Protein AF-A0A929GR54-F1 (afdb_monomer_lite)

Foldseek 3Di:
DPDDPPPPVVVVVVVVVVPPPPPPLQQAEEAEEEDDDPCPCVVQSVLVVVLQVVDPRYDYDYDYLVQQLPDDLVSPPGLEYEYEYPYPDDDDCSNLPPSSLVSVLVCQLVLYEYEAEAPSLQSCVSNPVWPDGKDKDKDKQDDPQLARQKKKFFQLDALLCVLVLRMGSLAGAPHIDIWMAIGAAALGDTPAWFQGIAIDDRQAGRLRGGAWTWHDNPSGIYIHGHDNLGRSGHGPNNVVSSSSVVSVSCVRNPPDPDPDGGTFDDDDAAAAEDDDADAAAAFDADDDDDDDPPFDKDKDQWFDQDKDWAFAQQKIWIGGRQFATAFIDRPQWTQWGDKWKWKFFPVDQDTHTSSPFIFIWMDTLFWTWTWGDDPFKIKIWIWGAFRHAQKIKIKIWIAGPFKIKMKIKIKDQRQGAPPDASCRQGYWYWDQHPSLQWIWIAGPVQLKIKIKHKSDNFPDKDKTQAPAWDRGPPIDGHHDPDNMMMMMTMDIGGRRHMMMIMMGIASHGDVSRVVSSSVCRHPVCVSSVNSVVVLVVQVVQWDADDDPPPVVNSVVSVVSSVQNRQWHQFPPQFTFGFLDAAAQVPADCSVYPRNNCRHRSWDALVSRLVSLVVCLVGPVLVRLLRSLVNQLSPQRPQLAGWGTARSSSDTHFAALQSLLSSLVSLVSSCVSPVPPVSCVVCVVSSVSSVSSQVVQPPVPPPAGFNRNRHHVVCVPDPCRNPGHDPNRRVSND

pLDDT: mean 91.35, std 12.36, range [28.98, 98.88]

Sequence (733 aa):
MIKKTYRITFFILVLLSSCNIIDQQHITRVGYLGLDQDGRNDKEINDVFDFLNSIQNIEVKKINTGDIKNATPESMDYDIIWIHRPDSSDFSAEETDPALLKNLREYVENDGRLLLTLDAVFYVHLLGYEDNKPQVRYKKAADSGYGRMLGLHSFRDHPVFDGLNGGAYINKPLDDINVRQIGYFEKNIPANGKVVAVDWDYIFVREEKKLVMEYDIDDGKILAIGAYTYFNQPNFNKPHLEKFILNAIDYLTSKLLYSKTHYWIYGQNEVLPFEHQSDTLKYAKPCPWHLSNESISLINNSATGNFWDVAGQRLLVMGNEQGGIKEIWAHPFMALREYEAGIQFLNKDTVYWLNNEQPRIEVRPESFTRIYKFKQAYLKEVTVADPDNPYGIVHYEYKGLYPGKIIVRFKSNLRLMWPYSEKVLGTIQYTFDKGLNAFIVLDQSHDFVCLLGSDKIPDTTVIGHYDGFTKEEPYQGLPTDKFQVSGLFTFDLTKNDNLDLIFSATNEGLEQTIHAYRQAAVNPEHIYLSSLDHCRQFYDKALSIISPDSIFNEGYRWALIATDRFFVHTPGIGSSFVAGYSTTAKGWGGGHKVNGRPGYGWYFGRDGEWCGFAILDYGDFEKVRSMLRMFQKYQDLNGKILHELSTSGFVHYDASDATPLYIVLAGKYLNHSGDIDFIRNSWHHIKNAIDYCYSTDRDGDMLIENTNVGHGWVEGGHLFGSHSSLYLTSCWA

Secondary structure (DSSP, 8-state):
--SSSSSHHHHHHHHHSSS------PPEEEEEEE--SSSTTHHHHHHHHHHHHT-TTEEEEE--HHHHHT--GGG---SEEEEEE---SPPPTTTT-HHHHHHHHHHHHTT-EEEEEEGGGGHHHHTTS-SS--EEEEEEE--SSS---EEEEESS--GGGTTTTTEEEEE-BSS-EEEEEEEEETT---SS-EEEEEEEETTEEEEEEEEEEEEEETTEEEEEE-S---SSS-BTTHHHHHHHHHHHHHHHH-----S----B--S---EEE----PPPPPPPPP------SSS--EEESS--S-EEEEE-SS-EEEEETTSSEEEEEETTEEEEEEEEEEEEETT-S-EEEGGGS--EEEEETTEEEEEEE-SSEEEEEEEEE-SSSSEEEEEEEEEESS-EEEEEEEEE--EE-TTS-TTTT--EEEEEETTTTEEEEEETTS-SEEEEEESS--SEEEEESEEEE-SSSSP-EEE-SSS-EEEEEEEEE-TTEEEEEEEEEESS-HHHHHHHHHHHHH-THHHHHHHHHHHHHHHHHSPP---S-HHHHHHHHHHHHHHHTTEEEETTTEEEEEEEE--GGGS---SSSS----EEEEEEHHHHHHHHHHHHHHT-HHHHHHHHHHHHHT--TTSPPPSEE-TTS-EE--BSSHHHHHHHHHHHHHHHH--HHHHHHHHHHHHHHHHHHHHH--SSSS----TTT-BGGGTT-TTTT-S--HHHHHHH-

Structure (mmCIF, N/CA/C/O backbone):
data_AF-A0A929GR54-F1
#
_entry.id   AF-A0A929GR54-F1
#
loop_
_atom_site.group_PDB
_atom_site.id
_atom_site.type_symbol
_atom_site.label_atom_id
_atom_site.label_alt_id
_atom_site.label_comp_id
_atom_site.label_asym_id
_atom_site.label_entity_id
_atom_site.label_seq_id
_atom_site.pdbx_PDB_ins_code
_atom_site.Cartn_x
_atom_site.Cartn_y
_atom_site.Cartn_z
_atom_site.occupancy
_atom_site.B_iso_or_equiv
_atom_site.auth_seq_id
_atom_site.auth_comp_id
_atom_site.auth_asym_id
_atom_site.auth_atom_id
_atom_site.pdbx_PDB_model_num
ATOM 1 N N . MET A 1 1 ? 15.684 -54.983 3.792 1.00 43.56 1 MET A N 1
ATOM 2 C CA . MET A 1 1 ? 14.612 -55.042 4.813 1.00 43.56 1 MET A CA 1
ATOM 3 C C . MET A 1 1 ? 15.227 -54.691 6.160 1.00 43.56 1 MET A C 1
ATOM 5 O O . MET A 1 1 ? 16.342 -55.124 6.394 1.00 43.56 1 MET A O 1
ATOM 9 N N . ILE A 1 2 ? 14.539 -53.895 6.988 1.00 38.56 2 ILE A N 1
ATOM 10 C CA . ILE A 1 2 ? 15.031 -53.229 8.220 1.00 38.56 2 ILE A CA 1
ATOM 11 C C . ILE A 1 2 ? 15.878 -51.967 7.948 1.00 38.56 2 ILE A C 1
ATOM 13 O O . ILE A 1 2 ? 17.095 -51.988 8.072 1.00 38.56 2 ILE A O 1
ATOM 17 N N . LYS A 1 3 ? 15.218 -50.865 7.545 1.00 32.41 3 LYS A N 1
ATOM 18 C CA . LYS A 1 3 ? 15.647 -49.453 7.763 1.00 32.41 3 LYS A CA 1
ATOM 19 C C . LYS A 1 3 ? 14.626 -48.422 7.225 1.00 32.41 3 LYS A C 1
ATOM 21 O O . LYS A 1 3 ? 15.000 -47.399 6.666 1.00 32.41 3 LYS A O 1
ATOM 26 N N . LYS A 1 4 ? 13.316 -48.682 7.363 1.00 34.91 4 LYS A N 1
ATOM 27 C CA . LYS A 1 4 ? 12.257 -47.755 6.896 1.00 34.91 4 LYS A CA 1
ATOM 28 C C . LYS A 1 4 ? 11.113 -47.491 7.890 1.00 34.91 4 LYS A C 1
ATOM 30 O O . LYS A 1 4 ? 10.141 -46.856 7.513 1.00 34.91 4 LYS A O 1
ATOM 35 N N . THR A 1 5 ? 11.248 -47.890 9.158 1.00 39.38 5 THR A N 1
ATOM 36 C CA . THR A 1 5 ? 10.138 -47.817 10.136 1.00 39.38 5 THR A CA 1
ATOM 37 C C . THR A 1 5 ? 10.370 -46.840 11.300 1.00 39.38 5 THR A C 1
ATOM 39 O O . THR A 1 5 ? 9.487 -46.666 12.122 1.00 39.38 5 THR A O 1
ATOM 42 N N . TYR A 1 6 ? 11.506 -46.131 11.361 1.00 35.12 6 TYR A N 1
ATOM 43 C CA . TYR A 1 6 ? 11.814 -45.204 12.472 1.00 35.12 6 TYR A CA 1
ATOM 44 C C . TYR A 1 6 ? 11.621 -43.708 12.160 1.00 35.12 6 TYR A C 1
ATOM 46 O O . TYR A 1 6 ? 11.859 -42.875 13.025 1.00 35.12 6 TYR A O 1
ATOM 54 N N . ARG A 1 7 ? 11.166 -43.339 10.951 1.00 36.47 7 ARG A N 1
ATOM 55 C CA . ARG A 1 7 ? 10.895 -41.929 10.585 1.00 36.47 7 ARG A CA 1
ATOM 56 C C . ARG A 1 7 ? 9.419 -41.525 10.614 1.00 36.47 7 ARG A C 1
ATOM 58 O O . ARG A 1 7 ? 9.135 -40.338 10.575 1.00 36.47 7 ARG A O 1
ATOM 65 N N . ILE A 1 8 ? 8.496 -42.479 10.731 1.00 41.66 8 ILE A N 1
ATOM 66 C CA . ILE A 1 8 ? 7.049 -42.194 10.733 1.00 41.66 8 ILE A CA 1
ATOM 67 C C . ILE A 1 8 ? 6.517 -41.997 12.164 1.00 41.66 8 ILE A C 1
ATOM 69 O O . ILE A 1 8 ? 5.608 -41.205 12.378 1.00 41.66 8 ILE A O 1
ATOM 73 N N . THR A 1 9 ? 7.152 -42.590 13.178 1.00 39.28 9 THR A N 1
ATOM 74 C CA . THR A 1 9 ? 6.712 -42.449 14.578 1.00 39.28 9 THR A CA 1
ATOM 75 C C . THR A 1 9 ? 7.164 -41.136 15.233 1.00 39.28 9 THR A C 1
ATOM 77 O O . THR A 1 9 ? 6.497 -40.650 16.138 1.00 39.28 9 THR A O 1
ATOM 80 N N . PHE A 1 10 ? 8.249 -40.510 14.755 1.00 36.06 10 PHE A N 1
ATOM 81 C CA . PHE A 1 10 ? 8.717 -39.217 15.285 1.00 36.06 10 PHE A CA 1
ATOM 82 C C . PHE A 1 10 ? 7.927 -38.024 14.714 1.00 36.06 10 PHE A C 1
ATOM 84 O O . PHE A 1 10 ? 7.742 -37.027 15.399 1.00 36.06 10 PHE A O 1
ATOM 91 N N . PHE A 1 11 ? 7.384 -38.148 13.497 1.00 35.53 11 PHE A N 1
ATOM 92 C CA . PHE A 1 11 ? 6.532 -37.111 12.900 1.00 35.53 11 PHE A CA 1
ATOM 93 C C . PHE A 1 11 ? 5.114 -37.099 13.491 1.00 35.53 11 PHE A C 1
ATOM 95 O O . PHE A 1 11 ? 4.514 -36.039 13.621 1.00 35.53 11 PHE A O 1
ATOM 102 N N . ILE A 1 12 ? 4.602 -38.254 13.930 1.00 38.09 12 ILE A N 1
ATOM 103 C CA . ILE A 1 12 ? 3.278 -38.350 14.564 1.00 38.09 12 ILE A CA 1
ATOM 104 C C . ILE A 1 12 ? 3.318 -37.901 16.037 1.00 38.09 12 ILE A C 1
ATOM 106 O O . ILE A 1 12 ? 2.343 -37.331 16.515 1.00 38.09 12 ILE A O 1
ATOM 110 N N . LEU A 1 13 ? 4.449 -38.042 16.747 1.00 30.03 13 LEU A N 1
ATOM 111 C CA . LEU A 1 13 ? 4.576 -37.489 18.105 1.00 30.03 13 LEU A CA 1
ATOM 112 C C . LEU A 1 13 ? 4.718 -35.957 18.123 1.00 30.03 13 LEU A C 1
ATOM 114 O O . LEU A 1 13 ? 4.200 -35.323 19.035 1.00 30.03 13 LEU A O 1
ATOM 118 N N . VAL A 1 14 ? 5.349 -35.340 17.118 1.00 35.78 14 VAL A N 1
ATOM 119 C CA . VAL A 1 14 ? 5.467 -33.868 17.039 1.00 35.78 14 VAL A CA 1
ATOM 120 C C . VAL A 1 14 ? 4.150 -33.210 16.591 1.00 35.78 14 VAL A C 1
ATOM 122 O O . VAL A 1 14 ? 3.824 -32.122 17.062 1.00 35.78 14 VAL A O 1
ATOM 125 N N . LEU A 1 15 ? 3.333 -33.900 15.787 1.00 32.16 15 LEU A N 1
ATOM 126 C CA . LEU A 1 15 ? 1.986 -33.447 15.397 1.00 32.16 15 LEU A CA 1
ATOM 127 C C . LEU A 1 15 ? 0.901 -33.696 16.463 1.00 32.16 15 LEU A C 1
ATOM 129 O O . LEU A 1 15 ? -0.141 -33.054 16.423 1.00 32.16 15 LEU A O 1
ATOM 133 N N . LEU A 1 16 ? 1.144 -34.571 17.445 1.00 31.03 16 LEU A N 1
ATOM 134 C CA . LEU A 1 16 ? 0.240 -34.778 18.590 1.00 31.03 16 LEU A CA 1
ATOM 135 C C . LEU A 1 16 ? 0.693 -34.055 19.872 1.00 31.03 16 LEU A C 1
ATOM 137 O O . LEU A 1 16 ? -0.066 -33.998 20.832 1.00 31.03 16 LEU A O 1
ATOM 141 N N . SER A 1 17 ? 1.890 -33.454 19.879 1.00 28.98 17 SER A N 1
ATOM 142 C CA . SER A 1 17 ? 2.361 -32.571 20.966 1.00 28.98 17 SER A CA 1
ATOM 143 C C . SER A 1 17 ? 2.079 -31.084 20.702 1.00 28.98 17 SER A C 1
ATOM 145 O O . SER A 1 17 ? 2.330 -30.253 21.565 1.00 28.98 17 SER A O 1
ATOM 147 N N . SER A 1 18 ? 1.563 -30.744 19.516 1.00 34.44 18 SER A N 1
ATOM 148 C CA . SER A 1 18 ? 1.175 -29.384 19.098 1.00 34.44 18 SER A CA 1
ATOM 149 C C . SER A 1 18 ? -0.348 -29.188 19.009 1.00 34.44 18 SER A C 1
ATOM 151 O O . SER A 1 18 ? -0.826 -28.131 18.617 1.00 34.44 18 SER A O 1
ATOM 153 N N . CYS A 1 19 ? -1.123 -30.184 19.435 1.00 36.56 19 CYS A N 1
ATOM 154 C CA . CYS A 1 19 ? -2.574 -30.114 19.596 1.00 36.56 19 CYS A CA 1
ATOM 155 C C . CYS A 1 19 ? -2.931 -30.684 20.967 1.00 36.56 19 CYS A C 1
ATOM 157 O O . CYS A 1 19 ? -3.307 -31.844 21.070 1.00 36.56 19 CYS A O 1
ATOM 159 N N . ASN A 1 20 ? -2.670 -29.895 22.011 1.00 31.39 20 ASN A N 1
ATOM 160 C CA . ASN A 1 20 ? -3.310 -29.916 23.337 1.00 31.39 20 ASN A CA 1
ATOM 161 C C . ASN A 1 20 ? -2.577 -28.940 24.279 1.00 31.39 20 ASN A C 1
ATOM 163 O O . ASN A 1 20 ? -2.318 -29.252 25.439 1.00 31.39 20 ASN A O 1
ATOM 167 N N . ILE A 1 21 ? -2.259 -27.730 23.804 1.00 36.12 21 ILE A N 1
ATOM 168 C CA . ILE A 1 21 ? -2.343 -26.590 24.714 1.00 36.12 21 ILE A CA 1
ATOM 169 C C . ILE A 1 21 ? -3.828 -26.257 24.693 1.00 36.12 21 ILE A C 1
ATOM 171 O O . ILE A 1 21 ? -4.321 -25.579 23.799 1.00 36.12 21 ILE A O 1
ATOM 175 N N . ILE A 1 22 ? -4.564 -26.872 25.617 1.00 35.69 22 ILE A N 1
ATOM 176 C CA . ILE A 1 22 ? -5.793 -26.267 26.109 1.00 35.69 22 ILE A CA 1
ATOM 177 C C . ILE A 1 22 ? -5.296 -24.956 26.706 1.00 35.69 22 ILE A C 1
ATOM 179 O O . ILE A 1 22 ? -4.756 -24.950 27.811 1.00 35.69 22 ILE A O 1
ATOM 183 N N . ASP A 1 23 ? -5.334 -23.896 25.905 1.00 41.25 23 ASP A N 1
ATOM 184 C CA . ASP A 1 23 ? -5.095 -22.550 26.385 1.00 41.25 23 ASP A CA 1
ATOM 185 C C . ASP A 1 23 ? -6.167 -22.348 27.453 1.00 41.25 23 ASP A C 1
ATOM 187 O O . ASP A 1 23 ? -7.367 -22.380 27.161 1.00 41.25 23 ASP A O 1
ATOM 191 N N . GLN A 1 24 ? -5.764 -22.310 28.724 1.00 43.25 24 GLN A N 1
ATOM 192 C CA . GLN A 1 24 ? -6.654 -21.804 29.754 1.00 43.25 24 GLN A CA 1
ATOM 193 C C . GLN A 1 24 ? -6.953 -20.380 29.309 1.00 43.25 24 GLN A C 1
ATOM 195 O O . GLN A 1 24 ? -6.075 -19.534 29.430 1.00 43.25 24 GLN A O 1
ATOM 200 N N . GLN A 1 25 ? -8.133 -20.149 28.719 1.00 58.59 25 GLN A N 1
ATOM 201 C CA . GLN A 1 25 ? -8.577 -18.821 28.307 1.00 58.59 25 GLN A CA 1
ATOM 202 C C . GLN A 1 25 ? -8.372 -17.891 29.497 1.00 58.59 25 GLN A C 1
ATOM 204 O O . GLN A 1 25 ? -9.084 -17.990 30.498 1.00 58.59 25 GLN A O 1
ATOM 209 N N . HIS A 1 26 ? -7.338 -17.058 29.414 1.00 77.88 26 HIS A N 1
ATOM 210 C CA . HIS A 1 26 ? -7.062 -16.050 30.413 1.00 77.88 26 HIS A CA 1
ATOM 211 C C . HIS A 1 26 ? -8.286 -15.137 30.464 1.00 77.88 26 HIS A C 1
ATOM 213 O O . HIS A 1 26 ? -8.664 -14.557 29.446 1.00 77.88 26 HIS A O 1
ATOM 219 N N . ILE A 1 27 ? -8.943 -15.067 31.620 1.00 89.56 27 ILE A N 1
ATOM 220 C CA . ILE A 1 27 ? -10.073 -14.162 31.823 1.00 89.56 27 ILE A CA 1
ATOM 221 C C . ILE A 1 27 ? -9.482 -12.778 32.059 1.00 89.56 27 ILE A C 1
ATOM 223 O O . ILE A 1 27 ? -8.762 -12.584 33.035 1.00 89.56 27 ILE A O 1
ATOM 227 N N . THR A 1 28 ? -9.774 -11.835 31.168 1.00 93.88 28 THR A N 1
ATOM 228 C CA . THR A 1 28 ? -9.302 -10.454 31.296 1.00 93.88 28 THR A CA 1
ATOM 229 C C . THR A 1 28 ? -10.205 -9.690 32.259 1.00 93.88 28 THR A C 1
ATOM 231 O O . THR A 1 28 ? -11.399 -9.520 32.003 1.00 93.88 28 THR A O 1
ATOM 234 N N . ARG A 1 29 ? -9.639 -9.209 33.367 1.00 95.50 29 ARG A N 1
ATOM 235 C CA . ARG A 1 29 ? -10.352 -8.449 34.402 1.00 95.50 29 ARG A CA 1
ATOM 236 C C . ARG A 1 29 ? -10.314 -6.959 34.086 1.00 95.50 29 ARG A C 1
ATOM 238 O O . ARG A 1 29 ? -9.252 -6.337 34.112 1.00 95.50 29 ARG A O 1
ATOM 245 N N . VAL A 1 30 ? -11.483 -6.388 33.810 1.00 97.50 30 VAL A N 1
ATOM 246 C CA . VAL A 1 30 ? -11.657 -4.998 33.377 1.00 97.50 30 VAL A CA 1
ATOM 247 C C . VAL A 1 30 ? -12.306 -4.173 34.487 1.00 97.50 30 VAL A C 1
ATOM 249 O O . VAL A 1 30 ? -13.474 -4.370 34.831 1.00 97.50 30 VAL A O 1
ATOM 252 N N . GLY A 1 31 ? -11.573 -3.191 35.011 1.00 97.81 31 GLY A N 1
ATOM 253 C CA . GLY A 1 31 ? -12.146 -2.122 35.828 1.00 97.81 31 GLY A CA 1
ATOM 254 C C . GLY A 1 31 ? -12.758 -1.048 34.927 1.00 97.81 31 GLY A C 1
ATOM 255 O O . GLY A 1 31 ? -12.026 -0.290 34.296 1.00 97.81 31 GLY A O 1
ATOM 256 N N . TYR A 1 32 ? -14.088 -0.972 34.840 1.00 98.38 32 TYR A N 1
ATOM 257 C CA . TYR A 1 32 ? -14.774 -0.009 33.972 1.00 98.38 32 TYR A CA 1
ATOM 258 C C . TYR A 1 32 ? -15.212 1.244 34.740 1.00 98.38 32 TYR A C 1
ATOM 260 O O . TYR A 1 32 ? -16.091 1.176 35.606 1.00 98.38 32 TYR A O 1
ATOM 268 N N . LEU A 1 33 ? -14.621 2.390 34.390 1.00 97.62 33 LEU A N 1
ATOM 269 C CA . LEU A 1 33 ? -14.941 3.711 34.928 1.00 97.62 33 LEU A CA 1
ATOM 270 C C . LEU A 1 33 ? -15.632 4.564 33.854 1.00 97.62 33 LEU A C 1
ATOM 272 O O . LEU A 1 33 ? -14.977 5.174 33.006 1.00 97.62 33 LEU A O 1
ATOM 276 N N . GLY A 1 34 ? -16.962 4.627 33.906 1.00 95.75 34 GLY A N 1
ATOM 277 C CA . GLY A 1 34 ? -17.755 5.559 33.102 1.00 95.75 34 GLY A CA 1
ATOM 278 C C . GLY A 1 34 ? -17.904 6.906 33.808 1.00 95.75 34 GLY A C 1
ATOM 279 O O . GLY A 1 34 ? -18.390 6.944 34.938 1.00 95.75 34 GLY A O 1
ATOM 280 N N . LEU A 1 35 ? -17.493 7.993 33.154 1.00 93.62 35 LEU A N 1
ATOM 281 C CA . LEU A 1 35 ? -17.525 9.351 33.705 1.00 93.62 35 LEU A CA 1
ATOM 282 C C . LEU A 1 35 ? -18.519 10.235 32.949 1.00 93.62 35 LEU A C 1
ATOM 284 O O . LEU A 1 35 ? -18.416 10.400 31.732 1.00 93.62 35 LEU A O 1
ATOM 288 N N . ASP A 1 36 ? -19.455 10.825 33.688 1.00 89.88 36 ASP A N 1
ATOM 289 C CA . ASP A 1 36 ? -20.449 11.765 33.177 1.00 89.88 36 ASP A CA 1
ATOM 290 C C . ASP A 1 36 ? -20.967 12.649 34.318 1.00 89.88 36 ASP A C 1
ATOM 292 O O . ASP A 1 36 ? -21.540 12.141 35.281 1.00 89.88 36 ASP A O 1
ATOM 296 N N . GLN A 1 37 ? -20.743 13.964 34.246 1.00 81.12 37 GLN A N 1
ATOM 297 C CA . GLN A 1 37 ? -21.044 14.854 35.375 1.00 81.12 37 GLN A CA 1
ATOM 298 C C . GLN A 1 37 ? -22.536 15.064 35.595 1.00 81.12 37 GLN A C 1
ATOM 300 O O . GLN A 1 37 ? -22.985 15.185 36.733 1.00 81.12 37 GLN A O 1
ATOM 305 N N . ASP A 1 38 ? -23.298 15.122 34.505 1.00 78.81 38 ASP A N 1
ATOM 306 C CA . ASP A 1 38 ? -24.702 15.529 34.540 1.00 78.81 38 ASP A CA 1
ATOM 307 C C . ASP A 1 38 ? -25.677 14.341 34.423 1.00 78.81 38 ASP A C 1
ATOM 309 O O . ASP A 1 38 ? -26.887 14.556 34.321 1.00 78.81 38 ASP A O 1
ATOM 313 N N . GLY A 1 39 ? -25.177 13.100 34.361 1.00 80.38 39 GLY A N 1
ATOM 314 C CA . GLY A 1 39 ? -25.982 11.889 34.113 1.00 80.38 39 GLY A CA 1
ATOM 315 C C . GLY A 1 39 ? -26.649 11.847 32.725 1.00 80.38 39 GLY A C 1
ATOM 316 O O . GLY A 1 39 ? -27.510 11.010 32.448 1.00 80.38 39 GLY A O 1
ATOM 317 N N . ARG A 1 40 ? -26.289 12.770 31.821 1.00 84.69 40 ARG A N 1
ATOM 318 C CA . ARG A 1 40 ? -26.865 12.889 30.468 1.00 84.69 40 ARG A CA 1
ATOM 319 C C . ARG A 1 40 ? -26.487 11.725 29.551 1.00 84.69 40 ARG A C 1
ATOM 321 O O . ARG A 1 40 ? -27.186 11.472 28.572 1.00 84.69 40 ARG A O 1
ATOM 328 N N . ASN A 1 41 ? -25.401 11.034 29.866 1.00 88.94 41 ASN A N 1
ATOM 329 C CA . ASN A 1 41 ? -24.809 9.939 29.117 1.00 88.94 41 ASN A CA 1
ATOM 330 C C . ASN A 1 41 ? -24.905 8.600 29.872 1.00 88.94 41 ASN A C 1
ATOM 332 O O . ASN A 1 41 ? -24.235 7.643 29.488 1.00 88.94 41 ASN A O 1
ATOM 336 N N . ASP A 1 42 ? -25.774 8.481 30.885 1.00 90.38 42 ASP A N 1
ATOM 337 C CA . ASP A 1 42 ? -25.979 7.237 31.647 1.00 90.38 42 ASP A CA 1
ATOM 338 C C . ASP A 1 42 ? -26.214 6.020 30.743 1.00 90.38 42 ASP A C 1
ATOM 340 O O . ASP A 1 42 ? -25.685 4.936 30.985 1.00 90.38 42 ASP A O 1
ATOM 344 N N . LYS A 1 43 ? -26.986 6.197 29.664 1.00 94.44 43 LYS A N 1
ATOM 345 C CA . LYS A 1 43 ? -27.237 5.124 28.699 1.00 94.44 43 LYS A CA 1
ATOM 346 C C . LYS A 1 43 ? -25.984 4.749 27.897 1.00 94.44 43 LYS A C 1
ATOM 348 O O . LYS A 1 43 ? -25.773 3.571 27.666 1.00 94.44 43 LYS A O 1
ATOM 353 N N . GLU A 1 44 ? -25.139 5.709 27.516 1.00 95.88 44 GLU A N 1
ATOM 354 C CA . GLU A 1 44 ? -23.840 5.410 26.882 1.00 95.88 44 GLU A CA 1
ATOM 355 C C . GLU A 1 44 ? -22.950 4.588 27.819 1.00 95.88 44 GLU A C 1
ATOM 357 O O . GLU A 1 44 ? -22.441 3.542 27.429 1.00 95.88 44 GLU A O 1
ATOM 362 N N . ILE A 1 45 ? -22.843 5.007 29.082 1.00 96.25 45 ILE A N 1
ATOM 363 C CA . ILE A 1 45 ? -22.044 4.306 30.092 1.00 96.25 45 ILE A CA 1
ATOM 364 C C . ILE A 1 45 ? -22.563 2.880 30.332 1.00 96.25 45 ILE A C 1
ATOM 366 O O . ILE A 1 45 ? -21.777 1.941 30.474 1.00 96.25 45 ILE A O 1
ATOM 370 N N . ASN A 1 46 ? -23.883 2.699 30.398 1.00 96.12 46 ASN A N 1
ATOM 371 C CA . ASN A 1 46 ? -24.470 1.377 30.605 1.00 96.12 46 ASN A CA 1
ATOM 372 C C . ASN A 1 46 ? -24.323 0.482 29.366 1.00 96.12 46 ASN A C 1
ATOM 374 O O . ASN A 1 46 ? -23.971 -0.680 29.529 1.00 96.12 46 ASN A O 1
ATOM 378 N N . ASP A 1 47 ? -24.486 1.014 28.151 1.00 97.38 47 ASP A N 1
ATOM 379 C CA . ASP A 1 47 ? -24.325 0.236 26.915 1.00 97.38 47 ASP A CA 1
ATOM 380 C C . ASP A 1 47 ? -22.883 -0.288 26.745 1.00 97.38 47 ASP A C 1
ATOM 382 O O . ASP A 1 47 ? -22.689 -1.398 26.248 1.00 97.38 47 ASP A O 1
ATOM 386 N N . VAL A 1 48 ? -21.869 0.464 27.195 1.00 97.62 48 VAL A N 1
ATOM 387 C CA . VAL A 1 48 ? -20.472 -0.012 27.245 1.00 97.62 48 VAL A CA 1
ATOM 388 C C . VAL A 1 48 ? -20.305 -1.159 28.246 1.00 97.62 48 VAL A C 1
ATOM 390 O O . VAL A 1 48 ? -19.656 -2.162 27.942 1.00 97.62 48 VAL A O 1
ATOM 393 N N . PHE A 1 49 ? -20.879 -1.025 29.444 1.00 97.12 49 PHE A N 1
ATOM 394 C CA . PHE A 1 49 ? -20.814 -2.075 30.460 1.00 97.12 49 PHE A CA 1
ATOM 395 C C . PHE A 1 49 ? -21.520 -3.355 29.993 1.00 97.12 49 PHE A C 1
ATOM 397 O O . PHE A 1 49 ? -20.963 -4.442 30.130 1.00 97.12 49 PHE A O 1
ATOM 404 N N . ASP A 1 50 ? -22.704 -3.223 29.391 1.00 97.38 50 ASP A N 1
ATOM 405 C CA . ASP A 1 50 ? -23.470 -4.342 28.837 1.00 97.38 50 ASP A CA 1
ATOM 406 C C . ASP A 1 50 ? -22.711 -5.030 27.698 1.00 97.38 50 ASP A C 1
ATOM 408 O O . ASP A 1 50 ? -22.689 -6.261 27.630 1.00 97.38 50 ASP A O 1
ATOM 412 N N . PHE A 1 51 ? -22.029 -4.254 26.847 1.00 97.25 51 PHE A N 1
ATOM 413 C CA . PHE A 1 51 ? -21.123 -4.793 25.837 1.00 97.25 51 PHE A CA 1
ATOM 414 C C . PHE A 1 51 ? -20.015 -5.638 26.476 1.00 97.25 51 PHE A C 1
ATOM 416 O O . PHE A 1 51 ? -19.903 -6.813 26.138 1.00 97.25 51 PHE A O 1
ATOM 423 N N . LEU A 1 52 ? -19.250 -5.099 27.432 1.00 97.31 52 LEU A N 1
ATOM 424 C CA . LEU A 1 52 ? -18.175 -5.847 28.100 1.00 97.31 52 LEU A CA 1
ATOM 425 C C . LEU A 1 52 ? -18.693 -7.117 28.787 1.00 97.31 52 LEU A C 1
ATOM 427 O O . LEU A 1 52 ? -18.077 -8.173 28.681 1.00 97.31 52 LEU A O 1
ATOM 431 N N . ASN A 1 53 ? -19.849 -7.026 29.445 1.00 96.25 53 ASN A N 1
ATOM 432 C CA . ASN A 1 53 ? -20.473 -8.141 30.154 1.00 96.25 53 ASN A CA 1
ATOM 433 C C . ASN A 1 53 ? -21.026 -9.225 29.206 1.00 96.25 53 ASN A C 1
ATOM 435 O O . ASN A 1 53 ? -21.294 -10.347 29.632 1.00 96.25 53 ASN A O 1
ATOM 439 N N . SER A 1 54 ? -21.205 -8.907 27.918 1.00 96.25 54 SER A N 1
ATOM 440 C CA . SER A 1 54 ? -21.611 -9.875 26.890 1.00 96.25 54 SER A CA 1
ATOM 441 C C . SER A 1 54 ? -20.453 -10.742 26.373 1.00 96.25 54 SER A C 1
ATOM 443 O O . SER A 1 54 ? -20.692 -11.749 25.702 1.00 96.25 54 SER A O 1
ATOM 445 N N . ILE A 1 55 ? -19.205 -10.382 26.690 1.00 95.25 55 ILE A N 1
ATOM 446 C CA . ILE A 1 55 ? -17.999 -11.036 26.180 1.00 95.25 55 ILE A CA 1
ATOM 447 C C . ILE A 1 55 ? -17.558 -12.149 27.132 1.00 95.25 55 ILE A C 1
ATOM 449 O O . ILE A 1 55 ? -17.253 -11.920 28.297 1.00 95.25 55 ILE A O 1
ATOM 453 N N . GLN A 1 56 ? -17.486 -13.379 26.621 1.00 90.75 56 GLN A N 1
ATOM 454 C CA . GLN A 1 56 ? -17.299 -14.580 27.442 1.00 90.75 56 GLN A CA 1
ATOM 455 C C . GLN A 1 56 ? -15.974 -14.618 28.231 1.00 90.75 56 GLN A C 1
ATOM 457 O O . GLN A 1 56 ? -15.921 -15.227 29.297 1.00 90.75 56 GLN A O 1
ATOM 462 N N . ASN A 1 57 ? -14.905 -14.007 27.715 1.00 90.56 57 ASN A N 1
ATOM 463 C CA . ASN A 1 57 ? -13.563 -14.004 28.310 1.00 90.56 57 ASN A CA 1
ATOM 464 C C . ASN A 1 57 ? -13.209 -12.695 29.043 1.00 90.56 57 ASN A C 1
ATOM 466 O O . ASN A 1 57 ? -12.037 -12.475 29.348 1.00 90.56 57 ASN A O 1
ATOM 470 N N . ILE A 1 58 ? -14.197 -11.841 29.329 1.00 95.12 58 ILE A N 1
ATOM 471 C CA . ILE A 1 58 ? -14.015 -10.599 30.087 1.00 95.12 58 ILE A CA 1
ATOM 472 C C . ILE A 1 58 ? -14.800 -10.679 31.399 1.00 95.12 58 ILE A C 1
ATOM 474 O O . ILE A 1 58 ? -16.002 -10.929 31.409 1.00 95.12 58 ILE A O 1
ATOM 478 N N . GLU A 1 59 ? -14.123 -10.410 32.515 1.00 96.56 59 GLU A N 1
ATOM 479 C CA . GLU A 1 59 ? -14.765 -10.134 33.800 1.00 96.56 59 GLU A CA 1
ATOM 480 C C . GLU A 1 59 ? -14.754 -8.621 34.028 1.00 96.56 59 GLU A C 1
ATOM 482 O O . GLU A 1 59 ? -13.708 -8.031 34.298 1.00 96.56 59 GLU A O 1
ATOM 487 N N . VAL A 1 60 ? -15.913 -7.972 33.906 1.00 97.06 60 VAL A N 1
ATOM 488 C CA . VAL A 1 60 ? -16.028 -6.519 34.070 1.00 97.06 60 VAL A CA 1
ATOM 489 C C . VAL A 1 60 ? -16.589 -6.148 35.440 1.00 97.06 60 VAL A C 1
ATOM 491 O O . VAL A 1 60 ? -17.612 -6.669 35.886 1.00 97.06 60 VAL A O 1
ATOM 494 N N . LYS A 1 61 ? -15.956 -5.173 36.096 1.00 96.75 61 LYS A N 1
ATOM 495 C CA . LYS A 1 61 ? -16.457 -4.554 37.326 1.00 96.75 61 LYS A CA 1
ATOM 496 C C . LYS A 1 61 ? -16.601 -3.051 37.134 1.00 96.75 61 LYS A C 1
ATOM 498 O O . LYS A 1 61 ? -15.634 -2.360 36.822 1.00 96.75 61 LYS A O 1
ATOM 503 N N . LYS A 1 62 ? -17.815 -2.539 37.353 1.00 95.62 62 LYS A N 1
ATOM 504 C CA . LYS A 1 62 ? -18.077 -1.095 37.361 1.00 95.62 62 LYS A CA 1
ATOM 505 C C . LYS A 1 62 ? -17.426 -0.483 38.603 1.00 95.62 62 LYS A C 1
ATOM 507 O O . LYS A 1 62 ? -17.682 -0.945 39.715 1.00 95.62 62 LYS A O 1
ATOM 512 N N . ILE A 1 63 ? -16.594 0.530 38.398 1.00 95.69 63 ILE A N 1
ATOM 513 C CA . ILE A 1 63 ? -15.891 1.273 39.450 1.00 95.69 63 ILE A CA 1
ATOM 514 C C . ILE A 1 63 ? -16.202 2.769 39.335 1.00 95.69 63 ILE A C 1
ATOM 516 O O . ILE A 1 63 ? -16.628 3.248 38.284 1.00 95.69 63 ILE A O 1
ATOM 520 N N . ASN A 1 64 ? -16.003 3.510 40.422 1.00 94.38 64 ASN A N 1
ATOM 521 C CA . ASN A 1 64 ? -16.126 4.969 40.473 1.00 94.38 64 ASN A CA 1
ATOM 522 C C . ASN A 1 64 ? -14.793 5.635 40.877 1.00 94.38 64 ASN A C 1
ATOM 524 O O . ASN A 1 64 ? -13.841 4.970 41.289 1.00 94.38 64 ASN A O 1
ATOM 528 N N . THR A 1 65 ? -14.714 6.965 40.774 1.00 94.56 65 THR A N 1
ATOM 529 C CA . THR A 1 65 ? -13.512 7.741 41.145 1.00 94.56 65 THR A CA 1
ATOM 530 C C . THR A 1 65 ? -13.109 7.537 42.610 1.00 94.56 65 THR A C 1
ATOM 532 O O . THR A 1 65 ? -11.920 7.499 42.924 1.00 94.56 65 THR A O 1
ATOM 535 N N . GLY A 1 66 ? -14.080 7.352 43.508 1.00 93.19 66 GLY A N 1
ATOM 536 C CA . GLY A 1 66 ? -13.868 7.051 44.922 1.00 93.19 66 GLY A CA 1
ATOM 537 C C . GLY A 1 66 ? -13.239 5.679 45.172 1.00 93.19 66 GLY A C 1
ATOM 538 O O . GLY A 1 66 ? -12.407 5.565 46.074 1.00 93.19 66 GLY A O 1
ATOM 539 N N . ASP A 1 67 ? -13.578 4.667 44.369 1.00 93.25 67 ASP A N 1
ATOM 540 C CA . ASP A 1 67 ? -12.986 3.328 44.471 1.00 93.25 67 ASP A CA 1
ATOM 541 C C . ASP A 1 67 ? -11.481 3.382 44.188 1.00 93.25 67 ASP A C 1
ATOM 543 O O . ASP A 1 67 ? -10.696 2.817 44.942 1.00 93.25 67 ASP A O 1
ATOM 547 N N . ILE A 1 68 ? -11.067 4.125 43.154 1.00 94.31 68 ILE A N 1
ATOM 548 C CA . ILE A 1 68 ? -9.651 4.278 42.788 1.00 94.31 68 ILE A CA 1
ATOM 549 C C . ILE A 1 68 ? -8.931 5.208 43.769 1.00 94.31 68 ILE A C 1
ATOM 551 O O . ILE A 1 68 ? -7.823 4.908 44.206 1.00 94.31 68 ILE A O 1
ATOM 555 N N . LYS A 1 69 ? -9.556 6.321 44.172 1.00 93.81 69 LYS A N 1
ATOM 556 C CA . LYS A 1 69 ? -8.983 7.276 45.136 1.00 93.81 69 LYS A CA 1
ATOM 557 C C . LYS A 1 69 ? -8.638 6.628 46.480 1.00 93.81 69 LYS A C 1
ATOM 559 O O . LYS A 1 69 ? -7.635 6.987 47.091 1.00 93.81 69 LYS A O 1
ATOM 564 N N . ASN A 1 70 ? -9.479 5.709 46.952 1.00 91.94 70 ASN A N 1
ATOM 565 C CA . ASN A 1 70 ? -9.306 5.042 48.244 1.00 91.94 70 ASN A CA 1
ATOM 566 C C . ASN A 1 70 ? -8.664 3.649 48.123 1.00 91.94 70 ASN A C 1
ATOM 568 O O . ASN A 1 70 ? -8.583 2.932 49.122 1.00 91.94 70 ASN A O 1
ATOM 572 N N . ALA A 1 71 ? -8.233 3.256 46.922 1.00 88.44 71 ALA A N 1
ATOM 573 C CA . ALA A 1 71 ? -7.663 1.944 46.677 1.00 88.44 71 ALA A CA 1
ATOM 574 C C . ALA A 1 71 ? -6.288 1.754 47.337 1.00 88.44 71 ALA A C 1
ATOM 576 O O . ALA A 1 71 ? -5.450 2.655 47.375 1.00 88.44 71 ALA A O 1
ATOM 577 N N . THR A 1 72 ? -6.043 0.532 47.804 1.00 80.31 72 THR A N 1
ATOM 578 C CA . THR A 1 72 ? -4.703 -0.019 48.041 1.00 80.31 72 THR A CA 1
ATOM 579 C C . THR A 1 72 ? -4.193 -0.720 46.772 1.00 80.31 72 THR A C 1
ATOM 581 O O . THR A 1 72 ? -5.022 -1.121 45.946 1.00 80.31 72 THR A O 1
ATOM 584 N N . PRO A 1 73 ? -2.873 -0.949 46.614 1.00 72.75 73 PRO A N 1
ATOM 585 C CA . PRO A 1 73 ? -2.335 -1.699 45.472 1.00 72.75 73 PRO A CA 1
ATOM 586 C C . PRO A 1 73 ? -3.010 -3.066 45.270 1.00 72.75 73 PRO A C 1
ATOM 588 O O . PRO A 1 73 ? -3.352 -3.434 44.157 1.00 72.75 73 PRO A O 1
ATOM 591 N N . GLU A 1 74 ? -3.309 -3.770 46.365 1.00 71.19 74 GLU A N 1
ATOM 592 C CA . GLU A 1 74 ? -4.002 -5.069 46.364 1.00 71.19 74 GLU A CA 1
ATOM 593 C C . GLU A 1 74 ? -5.468 -4.985 45.897 1.00 71.19 74 GLU A C 1
ATOM 595 O O . GLU A 1 74 ? -6.041 -5.981 45.471 1.00 71.19 74 GLU A O 1
ATOM 600 N N . SER A 1 75 ? -6.102 -3.811 45.998 1.00 78.50 75 SER A N 1
ATOM 601 C CA . SER A 1 75 ? -7.513 -3.609 45.632 1.00 78.50 75 SER A CA 1
ATOM 602 C C . SER A 1 75 ? -7.730 -3.189 44.172 1.00 78.50 75 SER A C 1
ATOM 604 O O . SER A 1 75 ? -8.867 -3.233 43.697 1.00 78.50 75 SER A O 1
ATOM 606 N N . MET A 1 76 ? -6.659 -2.818 43.455 1.00 83.44 76 MET A N 1
ATOM 607 C CA . MET A 1 76 ? -6.664 -2.546 42.009 1.00 83.44 76 MET A CA 1
ATOM 608 C C . MET A 1 76 ? -6.173 -3.757 41.211 1.00 83.44 76 MET A C 1
ATOM 610 O O . MET A 1 76 ? -5.339 -3.641 40.319 1.00 83.44 76 MET A O 1
ATOM 614 N N . ASP A 1 77 ? -6.714 -4.928 41.537 1.00 89.25 77 ASP A N 1
ATOM 615 C CA . ASP A 1 77 ? -6.399 -6.193 40.874 1.00 89.25 77 ASP A CA 1
ATOM 616 C C . ASP A 1 77 ? -7.187 -6.343 39.555 1.00 89.25 77 ASP A C 1
ATOM 618 O O . ASP A 1 77 ? -8.060 -7.201 39.408 1.00 89.25 77 ASP A O 1
ATOM 622 N N . TYR A 1 78 ? -6.915 -5.433 38.616 1.00 94.00 78 TYR A N 1
ATOM 623 C CA . TYR A 1 78 ? -7.451 -5.436 37.254 1.00 94.00 78 TYR A CA 1
ATOM 624 C C . TYR A 1 78 ? -6.304 -5.529 36.257 1.00 94.00 78 TYR A C 1
ATOM 626 O O . TYR A 1 78 ? -5.310 -4.812 36.383 1.00 94.00 78 TYR A O 1
ATOM 634 N N . ASP A 1 79 ? -6.484 -6.334 35.214 1.00 93.81 79 ASP A N 1
ATOM 635 C CA . ASP A 1 79 ? -5.502 -6.429 34.131 1.00 93.81 79 ASP A CA 1
ATOM 636 C C . ASP A 1 79 ? -5.529 -5.154 33.272 1.00 93.81 79 ASP A C 1
ATOM 638 O O . ASP A 1 79 ? -4.529 -4.770 32.670 1.00 93.81 79 ASP A O 1
ATOM 642 N N . ILE A 1 80 ? -6.682 -4.475 33.243 1.00 96.88 80 ILE A N 1
ATOM 643 C CA . ILE A 1 80 ? -6.882 -3.195 32.570 1.00 96.88 80 ILE A CA 1
ATOM 644 C C . ILE A 1 80 ? -7.960 -2.359 33.268 1.00 96.88 80 ILE A C 1
ATOM 646 O O . ILE A 1 80 ? -9.004 -2.869 33.682 1.00 96.88 80 ILE A O 1
ATOM 650 N N . ILE A 1 81 ? -7.744 -1.045 33.338 1.00 98.25 81 ILE A N 1
ATOM 651 C CA . ILE A 1 81 ? -8.785 -0.071 33.677 1.00 98.25 81 ILE A CA 1
ATOM 652 C C . ILE A 1 81 ? -9.189 0.678 32.403 1.00 98.25 81 ILE A C 1
ATOM 654 O O . ILE A 1 81 ? -8.365 1.328 31.755 1.00 98.25 81 ILE A O 1
ATOM 658 N N . TRP A 1 82 ? -10.472 0.609 32.046 1.00 98.62 82 TRP A N 1
ATOM 659 C CA . TRP A 1 82 ? -11.041 1.388 30.947 1.00 98.62 82 TRP A CA 1
ATOM 660 C C . TRP A 1 82 ? -11.782 2.604 31.502 1.00 98.62 82 TRP A C 1
ATOM 662 O O . TRP A 1 82 ? -12.823 2.472 32.145 1.00 98.62 82 TRP A O 1
ATOM 672 N N . ILE A 1 83 ? -11.251 3.795 31.215 1.00 98.62 83 ILE A N 1
ATOM 673 C CA . ILE A 1 83 ? -11.907 5.072 31.493 1.00 98.62 83 ILE A CA 1
ATOM 674 C C . ILE A 1 83 ? -12.615 5.564 30.224 1.00 98.62 83 ILE A C 1
ATOM 676 O O . ILE A 1 83 ? -11.987 5.854 29.195 1.00 98.62 83 ILE A O 1
ATOM 680 N N . HIS A 1 84 ? -13.939 5.669 30.300 1.00 98.44 84 HIS A N 1
ATOM 681 C CA . HIS A 1 84 ? -14.792 6.140 29.214 1.00 98.44 84 HIS A CA 1
ATOM 682 C C . HIS A 1 84 ? -15.518 7.418 29.624 1.00 98.44 84 HIS A C 1
ATOM 684 O O . HIS A 1 84 ? -16.283 7.418 30.588 1.00 98.44 84 HIS A O 1
ATOM 690 N N . ARG A 1 85 ? -15.275 8.513 28.892 1.00 97.12 85 ARG A N 1
ATOM 691 C CA . ARG A 1 85 ? -15.861 9.825 29.193 1.00 97.12 85 ARG A CA 1
ATOM 692 C C . ARG A 1 85 ? -16.501 10.444 27.945 1.00 97.12 85 ARG A C 1
ATOM 694 O O . ARG A 1 85 ? -15.812 11.143 27.202 1.00 97.12 85 ARG A O 1
ATOM 701 N N . PRO A 1 86 ? -17.799 10.203 27.697 1.00 94.25 86 PRO A N 1
ATOM 702 C CA . PRO A 1 86 ? -18.545 10.837 26.609 1.00 94.25 86 PRO A CA 1
ATOM 703 C C . PRO A 1 86 ? -18.987 12.272 26.936 1.00 94.25 86 PRO A C 1
ATOM 705 O O . PRO A 1 86 ? -19.504 12.970 26.062 1.00 94.25 86 PRO A O 1
ATOM 708 N N . ASP A 1 87 ? -18.794 12.722 28.179 1.00 88.50 87 ASP A N 1
ATOM 709 C CA . ASP A 1 87 ? -19.126 14.075 28.613 1.00 88.50 87 ASP A CA 1
ATOM 710 C C . ASP A 1 87 ? -18.151 15.103 28.038 1.00 88.50 87 ASP A C 1
ATOM 712 O O . ASP A 1 87 ? -16.941 14.891 28.026 1.00 88.50 87 ASP A O 1
ATOM 716 N N . SER A 1 88 ? -18.702 16.230 27.587 1.00 87.69 88 SER A N 1
ATOM 717 C CA . SER A 1 88 ? -17.957 17.327 26.976 1.00 87.69 88 SER A CA 1
ATOM 718 C C . SER A 1 88 ? -17.644 18.494 27.921 1.00 87.69 88 SER A C 1
ATOM 720 O O . SER A 1 88 ? -16.909 19.407 27.524 1.00 87.69 88 SER A O 1
ATOM 722 N N . SER A 1 89 ? -18.195 18.460 29.140 1.00 90.94 89 SER A N 1
ATOM 723 C CA . SER A 1 89 ? -17.957 19.421 30.223 1.00 90.94 89 SER A CA 1
ATOM 724 C C . SER A 1 89 ? -16.494 19.422 30.694 1.00 90.94 89 SER A C 1
ATOM 726 O O . SER A 1 89 ? -15.751 18.458 30.472 1.00 90.94 89 SER A O 1
ATOM 728 N N . ASP A 1 90 ? -16.070 20.502 31.357 1.00 90.94 90 ASP A N 1
ATOM 729 C CA . ASP A 1 90 ? -14.767 20.554 32.036 1.00 90.94 90 ASP A CA 1
ATOM 730 C C . ASP A 1 90 ? -14.694 19.490 33.133 1.00 90.94 90 ASP A C 1
ATOM 732 O O . ASP A 1 90 ? -15.696 19.230 33.777 1.00 90.94 90 ASP A O 1
ATOM 736 N N . PHE A 1 91 ? -13.523 18.898 33.380 1.00 93.69 91 PHE A N 1
ATOM 737 C CA . PHE A 1 91 ? -13.354 17.864 34.409 1.00 93.69 91 PHE A CA 1
ATOM 738 C C . PHE A 1 91 ? -13.726 18.368 35.815 1.00 93.69 91 PHE A C 1
ATOM 740 O O . PHE A 1 91 ? -13.402 19.499 36.188 1.00 93.69 91 PHE A O 1
ATOM 747 N N . SER A 1 92 ? -14.371 17.514 36.610 1.00 93.69 92 SER A N 1
ATOM 748 C CA . SER A 1 92 ? -14.801 17.837 37.968 1.00 93.69 92 SER A CA 1
ATOM 749 C C . SER A 1 92 ? -13.622 17.764 38.933 1.00 93.69 92 SER A C 1
ATOM 751 O O . SER A 1 92 ? -12.601 17.127 38.664 1.00 93.69 92 SER A O 1
ATOM 753 N N . ALA A 1 93 ? -13.785 18.361 40.116 1.00 93.69 93 ALA A N 1
ATOM 754 C CA . ALA A 1 93 ? -12.789 18.249 41.179 1.00 93.69 93 ALA A CA 1
ATOM 755 C C . ALA A 1 93 ? -12.525 16.788 41.596 1.00 93.69 93 ALA A C 1
ATOM 757 O O . ALA A 1 93 ? -11.417 16.471 42.021 1.00 93.69 93 ALA A O 1
ATOM 758 N N . GLU A 1 94 ? -13.519 15.906 41.458 1.00 93.44 94 GLU A N 1
ATOM 759 C CA . GLU A 1 94 ? -13.406 14.476 41.764 1.00 93.44 94 GLU A CA 1
ATOM 760 C C . GLU A 1 94 ? -12.638 13.727 40.668 1.00 93.44 94 GLU A C 1
ATOM 762 O O . GLU A 1 94 ? -11.812 12.872 40.979 1.00 93.44 94 GLU A O 1
ATOM 767 N N . GLU A 1 95 ? -12.861 14.078 39.397 1.00 95.19 95 GLU A N 1
ATOM 768 C CA . GLU A 1 95 ? -12.165 13.490 38.243 1.00 95.19 95 GLU A CA 1
ATOM 769 C C . GLU A 1 95 ? -10.675 13.881 38.188 1.00 95.19 95 GLU A C 1
ATOM 771 O O . GLU A 1 95 ? -9.866 13.149 37.613 1.00 95.19 95 GLU A O 1
ATOM 776 N N . THR A 1 96 ? -10.300 15.014 38.797 1.00 96.38 96 THR A N 1
ATOM 777 C CA . THR A 1 96 ? -8.912 15.514 38.878 1.00 96.38 96 THR A CA 1
ATOM 778 C C . THR A 1 96 ? -8.318 15.467 40.287 1.00 96.38 96 THR A C 1
ATOM 780 O O . THR A 1 96 ? -7.333 16.157 40.559 1.00 96.38 96 THR A O 1
ATOM 783 N N . ASP A 1 97 ? -8.915 14.712 41.212 1.00 97.19 97 ASP A N 1
ATOM 784 C CA . ASP A 1 97 ? -8.428 14.639 42.591 1.00 97.19 97 ASP A CA 1
ATOM 785 C C . ASP A 1 97 ? -6.960 14.145 42.625 1.00 97.19 97 ASP A C 1
ATOM 787 O O . ASP A 1 97 ? -6.635 13.133 41.995 1.00 97.19 97 ASP A O 1
ATOM 791 N N . PRO A 1 98 ? -6.044 14.813 43.355 1.00 96.94 98 PRO A N 1
ATOM 792 C CA . PRO A 1 98 ? -4.634 14.424 43.376 1.00 96.94 98 PRO A CA 1
ATOM 793 C C . PRO A 1 98 ? -4.375 12.983 43.836 1.00 96.94 98 PRO A C 1
ATOM 795 O O . PRO A 1 98 ? -3.425 12.364 43.360 1.00 96.94 98 PRO A O 1
ATOM 798 N N . ALA A 1 99 ? -5.194 12.439 44.744 1.00 96.06 99 ALA A N 1
ATOM 799 C CA . ALA A 1 99 ? -5.051 11.058 45.199 1.00 96.06 99 ALA A CA 1
ATOM 800 C C . ALA A 1 99 ? -5.520 10.059 44.130 1.00 96.06 99 ALA A C 1
ATOM 802 O O . ALA A 1 99 ? -4.865 9.040 43.933 1.00 96.06 99 ALA A O 1
ATOM 803 N N . LEU A 1 100 ? -6.584 10.382 43.382 1.00 96.31 100 LEU A N 1
ATOM 804 C CA . LEU A 1 100 ? -7.015 9.599 42.218 1.00 96.31 100 LEU A CA 1
ATOM 805 C C . LEU A 1 100 ? -5.904 9.528 41.162 1.00 96.31 100 LEU A C 1
ATOM 807 O O . LEU A 1 100 ? -5.524 8.438 40.738 1.00 96.31 100 LEU A O 1
ATOM 811 N N . LEU A 1 101 ? -5.364 10.685 40.761 1.00 97.38 101 LEU A N 1
ATOM 812 C CA . LEU A 1 101 ? -4.312 10.760 39.740 1.00 97.38 101 LEU A CA 1
ATOM 813 C C . LEU A 1 101 ? -3.040 10.032 40.181 1.00 97.38 101 LEU A C 1
ATOM 815 O O . LEU A 1 101 ? -2.421 9.335 39.379 1.00 97.38 101 LEU A O 1
ATOM 819 N N . LYS A 1 102 ? -2.669 10.161 41.461 1.00 95.94 102 LYS A N 1
ATOM 8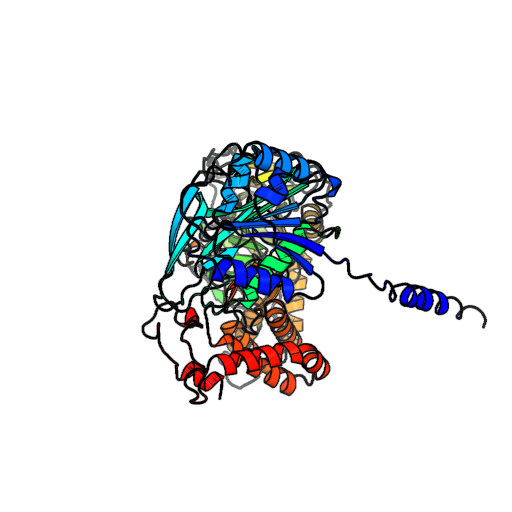20 C CA . LYS A 1 102 ? -1.543 9.429 42.041 1.00 95.94 102 LYS A CA 1
ATOM 821 C C . LYS A 1 102 ? -1.757 7.915 41.943 1.00 95.94 102 LYS A C 1
ATOM 823 O O . LYS A 1 102 ? -0.868 7.223 41.463 1.00 95.94 102 LYS A O 1
ATOM 828 N N . ASN A 1 103 ? -2.919 7.416 42.356 1.00 95.94 103 ASN A N 1
ATOM 829 C CA . ASN A 1 103 ? -3.207 5.982 42.360 1.00 95.94 103 ASN A CA 1
ATOM 830 C C . ASN A 1 103 ? -3.284 5.399 40.940 1.00 95.94 103 ASN A C 1
ATOM 832 O O . ASN A 1 103 ? -2.777 4.308 40.706 1.00 95.94 103 ASN A O 1
ATOM 836 N N . LEU A 1 104 ? -3.851 6.133 39.974 1.00 96.00 104 LEU A N 1
ATOM 837 C CA . LEU A 1 104 ? -3.829 5.733 38.561 1.00 96.00 104 LEU A CA 1
ATOM 838 C C . LEU A 1 104 ? -2.404 5.669 38.002 1.00 96.00 104 LEU A C 1
ATOM 840 O O . LEU A 1 104 ? -2.083 4.742 37.262 1.00 96.00 104 LEU A O 1
ATOM 844 N N . ARG A 1 105 ? -1.553 6.637 38.360 1.00 95.06 105 ARG A N 1
ATOM 845 C CA . ARG A 1 105 ? -0.140 6.641 37.967 1.00 95.06 105 ARG A CA 1
ATOM 846 C C . ARG A 1 105 ? 0.594 5.431 38.547 1.00 95.06 105 ARG A C 1
ATOM 848 O O . ARG A 1 105 ? 1.208 4.687 37.795 1.00 95.06 105 ARG A O 1
ATOM 855 N N . GLU A 1 106 ? 0.463 5.201 39.854 1.00 93.81 106 GLU A N 1
ATOM 856 C CA . GLU A 1 106 ? 1.071 4.043 40.523 1.00 93.81 106 GLU A CA 1
ATOM 857 C C . GLU A 1 106 ? 0.552 2.718 39.942 1.00 93.81 106 GLU A C 1
ATOM 859 O O . GLU A 1 106 ? 1.323 1.776 39.803 1.00 93.81 106 GLU A O 1
ATOM 864 N N . TYR A 1 107 ? -0.729 2.630 39.566 1.00 94.75 107 TYR A N 1
ATOM 865 C CA . TYR A 1 107 ? -1.274 1.448 38.893 1.00 94.75 107 TYR A CA 1
ATOM 866 C C . TYR A 1 107 ? -0.551 1.171 37.569 1.00 94.75 107 TYR A C 1
ATOM 868 O O . TYR A 1 107 ? -0.077 0.060 37.360 1.00 94.75 107 TYR A O 1
ATOM 876 N N . VAL A 1 108 ? -0.412 2.178 36.701 1.00 94.38 108 VAL A N 1
ATOM 877 C CA . VAL A 1 108 ? 0.282 2.030 35.410 1.00 94.38 108 VAL A CA 1
ATOM 878 C C . VAL A 1 108 ? 1.756 1.678 35.599 1.00 94.38 108 VAL A C 1
ATOM 880 O O . VAL A 1 108 ? 2.241 0.754 34.958 1.00 94.38 108 VAL A O 1
ATOM 883 N N . GLU A 1 109 ? 2.453 2.367 36.504 1.00 92.94 109 GLU A N 1
ATOM 884 C CA . GLU A 1 109 ? 3.871 2.117 36.805 1.00 92.94 109 GLU A CA 1
ATOM 885 C C . GLU A 1 109 ? 4.123 0.696 37.349 1.00 92.94 109 GLU A C 1
ATOM 887 O O . GLU A 1 109 ? 5.225 0.172 37.215 1.00 92.94 109 GLU A O 1
ATOM 892 N N . ASN A 1 110 ? 3.105 0.041 37.919 1.00 90.88 110 ASN A N 1
ATOM 893 C CA . ASN A 1 110 ? 3.165 -1.337 38.411 1.00 90.88 110 ASN A CA 1
ATOM 894 C C . ASN A 1 110 ? 2.508 -2.337 37.440 1.00 90.88 110 ASN A C 1
ATOM 896 O O . ASN A 1 110 ? 1.712 -3.175 37.861 1.00 90.88 110 ASN A O 1
ATOM 900 N N . ASP A 1 111 ? 2.836 -2.255 36.147 1.00 91.25 111 ASP A N 1
ATOM 901 C CA . ASP A 1 111 ? 2.331 -3.159 35.095 1.00 91.25 111 ASP A CA 1
ATOM 902 C C . ASP A 1 111 ? 0.804 -3.060 34.853 1.00 91.25 111 ASP A C 1
ATOM 904 O O . ASP A 1 111 ? 0.196 -3.914 34.209 1.00 91.25 111 ASP A O 1
ATOM 908 N N . GLY A 1 112 ? 0.157 -1.982 35.299 1.00 93.06 112 GLY A N 1
ATOM 909 C CA . GLY A 1 112 ? -1.238 -1.693 34.974 1.00 93.06 112 GLY A CA 1
ATOM 910 C C . GLY A 1 112 ? -1.425 -1.231 33.525 1.00 93.06 112 GLY A C 1
ATOM 911 O O . GLY A 1 112 ? -0.507 -0.715 32.877 1.00 93.06 112 GLY A O 1
ATOM 912 N N . ARG A 1 113 ? -2.638 -1.408 32.990 1.00 96.69 113 ARG A N 1
ATOM 913 C CA . ARG A 1 113 ? -2.998 -0.993 31.624 1.00 96.69 113 ARG A CA 1
ATOM 914 C C . ARG A 1 113 ? -4.163 -0.013 31.651 1.00 96.69 113 ARG A C 1
ATOM 916 O O . ARG A 1 113 ? -5.169 -0.283 32.303 1.00 96.69 113 ARG A O 1
ATOM 923 N N . LEU A 1 114 ? -4.069 1.097 30.916 1.00 98.25 114 LEU A N 1
ATOM 924 C CA . LEU A 1 114 ? -5.201 2.018 30.743 1.00 98.25 114 LEU A CA 1
ATOM 925 C C . LEU A 1 114 ? -5.694 2.041 29.302 1.00 98.25 114 LEU A C 1
ATOM 927 O O . LEU A 1 114 ? -4.930 2.295 28.370 1.00 98.25 114 LEU A O 1
ATOM 931 N N . LEU A 1 115 ? -7.004 1.874 29.142 1.00 98.81 115 LEU A N 1
ATOM 932 C CA . LEU A 1 115 ? -7.719 2.257 27.931 1.00 98.81 115 LEU A CA 1
ATOM 933 C C . LEU A 1 115 ? -8.462 3.562 28.209 1.00 98.81 115 LEU A C 1
ATOM 935 O O . LEU A 1 115 ? -9.313 3.629 29.094 1.00 98.81 115 LEU A O 1
ATOM 939 N N . LEU A 1 116 ? -8.135 4.610 27.461 1.00 98.88 116 LEU A N 1
ATOM 940 C CA . LEU A 1 116 ? -8.757 5.924 27.587 1.00 98.88 116 LEU A CA 1
ATOM 941 C C . LEU A 1 116 ? -9.553 6.207 26.321 1.00 98.88 116 LEU A C 1
ATOM 943 O O . LEU A 1 116 ? -9.016 6.123 25.220 1.00 98.88 116 LEU A O 1
ATOM 947 N N . THR A 1 117 ? -10.827 6.564 26.459 1.00 98.75 117 THR A N 1
ATOM 948 C CA . THR A 1 117 ? -11.696 6.837 25.302 1.00 98.75 117 THR A CA 1
ATOM 949 C C . THR A 1 117 ? -12.416 8.178 25.414 1.00 98.75 117 THR A C 1
ATOM 951 O O . THR A 1 117 ? -12.840 8.571 26.504 1.00 98.75 117 THR A O 1
ATOM 954 N N . LEU A 1 118 ? -12.577 8.856 24.272 1.00 97.81 118 LEU A N 1
ATOM 955 C CA . LEU A 1 118 ? -13.216 10.171 24.150 1.00 97.81 118 LEU A CA 1
ATOM 956 C C . LEU A 1 118 ? -12.505 11.228 25.018 1.00 97.81 118 LEU A C 1
ATOM 958 O O . LEU A 1 118 ? -11.289 11.390 24.896 1.00 97.81 118 LEU A O 1
ATOM 962 N N . ASP A 1 119 ? -13.206 11.946 25.899 1.00 97.38 119 ASP A N 1
ATOM 963 C CA . ASP A 1 119 ? -12.589 12.998 26.717 1.00 97.38 119 ASP A CA 1
ATOM 964 C C . ASP A 1 119 ? -11.602 12.428 27.754 1.00 97.38 119 ASP A C 1
ATOM 966 O O . ASP A 1 119 ? -10.713 13.145 28.215 1.00 97.38 119 ASP A O 1
ATOM 970 N N . ALA A 1 120 ? -11.656 11.125 28.060 1.00 98.31 120 ALA A N 1
ATOM 971 C CA . ALA A 1 120 ? -10.687 10.491 28.953 1.00 98.31 120 ALA A CA 1
ATOM 972 C C . ALA A 1 120 ? -9.253 10.533 28.394 1.00 98.31 120 ALA A C 1
ATOM 974 O O . ALA A 1 120 ? -8.301 10.377 29.153 1.00 98.31 120 ALA A O 1
ATOM 975 N N . VAL A 1 121 ? -9.065 10.820 27.099 1.00 98.31 121 VAL A N 1
ATOM 976 C CA . VAL A 1 121 ? -7.736 11.052 26.511 1.00 98.31 121 VAL A CA 1
ATOM 977 C C . VAL A 1 121 ? -6.965 12.158 27.237 1.00 98.31 121 VAL A C 1
ATOM 979 O O . VAL A 1 121 ? -5.744 12.084 27.300 1.00 98.31 121 VAL A O 1
ATOM 982 N N . PHE A 1 122 ? -7.624 13.139 27.865 1.00 98.31 122 PHE A N 1
ATOM 983 C CA . PHE A 1 122 ? -6.925 14.159 28.658 1.00 98.31 122 PHE A CA 1
ATOM 984 C C . PHE A 1 122 ? -6.151 13.597 29.863 1.00 98.31 122 PHE A C 1
ATOM 986 O O . PHE A 1 122 ? -5.216 14.259 30.325 1.00 98.31 122 PHE A O 1
ATOM 993 N N . TYR A 1 123 ? -6.464 12.382 30.335 1.00 98.38 123 TYR A N 1
ATOM 994 C CA . TYR A 1 123 ? -5.725 11.751 31.429 1.00 98.38 123 TYR A CA 1
ATOM 995 C C . TYR A 1 123 ? -4.247 11.521 31.103 1.00 98.38 123 TYR A C 1
ATOM 997 O O . TYR A 1 123 ? -3.438 11.592 32.019 1.00 98.38 123 TYR A O 1
ATOM 1005 N N . VAL A 1 124 ? -3.846 11.358 29.834 1.00 97.94 124 VAL A N 1
ATOM 1006 C CA . VAL A 1 124 ? -2.412 11.222 29.490 1.00 97.94 124 VAL A CA 1
ATOM 1007 C C . VAL A 1 124 ? -1.603 12.452 29.921 1.00 97.94 124 VAL A C 1
ATOM 1009 O O . VAL A 1 124 ? -0.485 12.328 30.416 1.00 97.94 124 VAL A O 1
ATOM 1012 N N . HIS A 1 125 ? -2.210 13.640 29.828 1.00 97.69 125 HIS A N 1
ATOM 1013 C CA . HIS A 1 125 ? -1.614 14.891 30.288 1.00 97.69 125 HIS A CA 1
ATOM 1014 C C . HIS A 1 125 ? -1.788 15.088 31.801 1.00 97.69 125 HIS A C 1
ATOM 1016 O O . HIS A 1 125 ? -0.839 15.462 32.483 1.00 97.69 125 HIS A O 1
ATOM 1022 N N . LEU A 1 126 ? -2.975 14.798 32.353 1.00 97.50 126 LEU A N 1
ATOM 1023 C CA . LEU A 1 126 ? -3.237 14.940 33.797 1.00 97.50 126 LEU A CA 1
ATOM 1024 C C . LEU A 1 126 ? -2.353 14.015 34.651 1.00 97.50 126 LEU A C 1
ATOM 1026 O O . LEU A 1 126 ? -1.946 14.391 35.749 1.00 97.50 126 LEU A O 1
ATOM 1030 N N . LEU A 1 127 ? -2.033 12.825 34.140 1.00 97.25 127 LEU A N 1
ATOM 1031 C CA . LEU A 1 127 ? -1.136 11.865 34.782 1.00 97.25 127 LEU A CA 1
ATOM 1032 C C . LEU A 1 127 ? 0.347 12.214 34.581 1.00 97.25 127 LEU A C 1
ATOM 1034 O O . LEU A 1 127 ? 1.184 11.665 35.294 1.00 97.25 127 LEU A O 1
ATOM 1038 N N . GLY A 1 128 ? 0.676 13.171 33.706 1.00 96.56 128 GLY A N 1
ATOM 1039 C CA . GLY A 1 128 ? 2.047 13.626 33.454 1.00 96.56 128 GLY A CA 1
ATOM 1040 C C . GLY A 1 128 ? 2.851 12.751 32.488 1.00 96.56 128 GLY A C 1
ATOM 1041 O O . GLY A 1 128 ? 4.070 12.865 32.467 1.00 96.56 128 GLY A O 1
ATOM 1042 N N . TYR A 1 129 ? 2.196 11.890 31.703 1.00 97.12 129 TYR A N 1
ATOM 1043 C CA . TYR A 1 129 ? 2.861 11.056 30.691 1.00 97.12 129 TYR A CA 1
ATOM 1044 C C . TYR A 1 129 ? 3.031 11.768 29.345 1.00 97.12 129 TYR A C 1
ATOM 1046 O O . TYR A 1 129 ? 3.801 11.328 28.493 1.00 97.12 129 TYR A O 1
ATOM 1054 N N . GLU A 1 130 ? 2.338 12.886 29.147 1.00 97.69 130 GLU A N 1
ATOM 1055 C CA . GLU A 1 130 ? 2.375 13.659 27.914 1.00 97.69 130 GLU A CA 1
ATOM 1056 C C . GLU A 1 130 ? 2.457 15.159 28.199 1.00 97.69 130 GLU A C 1
ATOM 1058 O O . GLU A 1 130 ? 1.550 15.756 28.791 1.00 97.69 130 GLU A O 1
ATOM 1063 N N . ASP A 1 131 ? 3.538 15.769 27.724 1.00 96.75 131 ASP A N 1
ATOM 1064 C CA . ASP A 1 131 ? 3.824 17.185 27.941 1.00 96.75 131 ASP A CA 1
ATOM 1065 C C . ASP A 1 131 ? 2.867 18.078 27.143 1.00 96.75 131 ASP A C 1
ATOM 1067 O O . ASP A 1 131 ? 2.360 19.089 27.645 1.00 96.75 131 ASP A O 1
ATOM 1071 N N . ASN A 1 132 ? 2.568 17.688 25.901 1.00 96.81 132 ASN A N 1
ATOM 1072 C CA . ASN A 1 132 ? 1.705 18.457 25.020 1.00 96.81 132 ASN A CA 1
ATOM 1073 C C . ASN A 1 132 ? 0.241 18.096 25.273 1.00 96.81 132 ASN A C 1
ATOM 1075 O O . ASN A 1 132 ? -0.229 17.033 24.871 1.00 96.81 132 ASN A O 1
ATOM 1079 N N . LYS A 1 133 ? -0.528 19.014 25.865 1.00 96.88 133 LYS A N 1
ATOM 1080 C CA . LYS A 1 133 ? -1.964 18.798 26.094 1.00 96.88 133 LYS A CA 1
ATOM 1081 C C . LYS A 1 133 ? -2.709 18.488 24.774 1.00 96.88 133 LYS A C 1
ATOM 1083 O O . LYS A 1 133 ? -2.608 19.287 23.835 1.00 96.88 133 LYS A O 1
ATOM 1088 N N . PRO A 1 134 ? -3.513 17.404 24.710 1.00 97.81 134 PRO A N 1
ATOM 1089 C CA . PRO A 1 134 ? -4.391 17.134 23.574 1.00 97.81 134 PRO A CA 1
ATOM 1090 C C . PRO A 1 134 ? -5.333 18.306 23.272 1.00 97.81 134 PRO A C 1
ATOM 1092 O O . PRO A 1 134 ? -5.700 19.100 24.140 1.00 97.81 134 PRO A O 1
ATOM 1095 N N . GLN A 1 135 ? -5.750 18.420 22.020 1.00 98.06 135 GLN A N 1
ATOM 1096 C CA . GLN A 1 135 ? -6.637 19.473 21.542 1.00 98.06 135 GLN A CA 1
ATOM 1097 C C . GLN A 1 135 ? -8.023 18.918 21.242 1.00 98.06 135 GLN A C 1
ATOM 1099 O O . GLN A 1 135 ? -8.206 17.719 21.061 1.00 98.06 135 GLN A O 1
ATOM 1104 N N . VAL A 1 136 ? -8.993 19.824 21.127 1.00 97.81 136 VAL A N 1
ATOM 1105 C CA . VAL A 1 136 ? -10.360 19.498 20.724 1.00 97.81 136 VAL A CA 1
ATOM 1106 C C . VAL A 1 136 ? -10.667 20.075 19.352 1.00 97.81 136 VAL A C 1
ATOM 1108 O O . VAL A 1 136 ? -10.402 21.252 19.072 1.00 97.81 136 VAL A O 1
ATOM 1111 N N . ARG A 1 137 ? -11.282 19.246 18.512 1.00 97.25 137 ARG A N 1
ATOM 1112 C CA . ARG A 1 137 ? -11.929 19.638 17.261 1.00 97.25 137 ARG A CA 1
ATOM 1113 C C . ARG A 1 137 ? -13.319 19.019 17.176 1.00 97.25 137 ARG A C 1
ATOM 1115 O O . ARG A 1 137 ? -13.646 18.088 17.905 1.00 97.25 137 ARG A O 1
ATOM 1122 N N . TYR A 1 138 ? -14.132 19.568 16.285 1.00 95.50 138 TYR A N 1
ATOM 1123 C CA . TYR A 1 138 ? -15.440 19.029 15.945 1.00 95.50 138 TYR A CA 1
ATOM 1124 C C . TYR A 1 138 ? -15.446 18.627 14.480 1.00 95.50 138 TYR A C 1
ATOM 1126 O O . TYR A 1 138 ? -14.874 19.325 13.638 1.00 95.50 138 TYR A O 1
ATOM 1134 N N . LYS A 1 139 ? -16.111 17.515 14.187 1.00 93.12 139 LYS A N 1
ATOM 1135 C CA . LYS A 1 139 ? -16.293 17.011 12.835 1.00 93.12 139 LYS A CA 1
ATOM 1136 C C . LYS A 1 139 ? -17.767 16.747 12.592 1.00 93.12 139 LYS A C 1
ATOM 1138 O O . LYS A 1 139 ? -18.397 15.959 13.295 1.00 93.12 139 LYS A O 1
ATOM 1143 N N . LYS A 1 140 ? -18.293 17.373 11.544 1.00 92.00 140 LYS A N 1
ATOM 1144 C CA . LYS A 1 140 ? -19.633 17.082 11.052 1.00 92.00 140 LYS A CA 1
ATOM 1145 C C . LYS A 1 140 ? -19.599 15.776 10.258 1.00 92.00 140 LYS A C 1
ATOM 1147 O O . LYS A 1 140 ? -18.853 15.678 9.286 1.00 92.00 140 LYS A O 1
ATOM 1152 N N . ALA A 1 141 ? -20.417 14.809 10.652 1.00 89.69 141 ALA A N 1
ATOM 1153 C CA . ALA A 1 141 ? -20.735 13.642 9.845 1.00 89.69 141 ALA A CA 1
ATOM 1154 C C . ALA A 1 141 ? -22.078 13.916 9.170 1.00 89.69 141 ALA A C 1
ATOM 1156 O O . ALA A 1 141 ? -23.126 13.852 9.809 1.00 89.69 141 ALA A O 1
ATOM 1157 N N . ALA A 1 142 ? -22.026 14.305 7.901 1.00 85.75 142 ALA A N 1
ATOM 1158 C CA . ALA A 1 142 ? -23.205 14.588 7.099 1.00 85.75 142 ALA A CA 1
ATOM 1159 C C . ALA A 1 142 ? -23.224 13.656 5.898 1.00 85.75 142 ALA A C 1
ATOM 1161 O O . ALA A 1 142 ? -22.185 13.454 5.265 1.00 85.75 142 ALA A O 1
ATOM 1162 N N . ASP A 1 143 ? -24.391 13.109 5.580 1.00 79.81 143 ASP A N 1
ATOM 1163 C CA . ASP A 1 143 ? -24.525 12.316 4.366 1.00 79.81 143 ASP A CA 1
ATOM 1164 C C . ASP A 1 143 ? -24.706 13.232 3.159 1.00 79.81 143 ASP A C 1
ATOM 1166 O O . ASP A 1 143 ? -25.683 13.969 3.038 1.00 79.81 143 ASP A O 1
ATOM 1170 N N . SER A 1 144 ? -23.724 13.188 2.268 1.00 70.75 144 SER A N 1
ATOM 1171 C CA . SER A 1 144 ? -23.770 13.852 0.964 1.00 70.75 144 SER A CA 1
ATOM 1172 C C . SER A 1 144 ? -23.897 12.853 -0.190 1.00 70.75 144 SER A C 1
ATOM 1174 O O . SER A 1 144 ? -23.727 13.253 -1.335 1.00 70.75 144 SER A O 1
ATOM 1176 N N . GLY A 1 145 ? -24.209 11.584 0.115 1.00 67.88 145 GLY A N 1
ATOM 1177 C CA . GLY A 1 145 ? -24.396 10.453 -0.802 1.00 67.88 145 GLY A CA 1
ATOM 1178 C C . GLY A 1 145 ? -23.354 9.327 -0.661 1.00 67.88 145 GLY A C 1
ATOM 1179 O O . GLY A 1 145 ? -23.448 8.321 -1.362 1.00 67.88 145 GLY A O 1
ATOM 1180 N N . TYR A 1 146 ? -22.391 9.469 0.259 1.00 65.56 146 TYR A N 1
ATOM 1181 C CA . TYR A 1 146 ? -21.385 8.450 0.614 1.00 65.56 146 TYR A CA 1
ATOM 1182 C C . TYR A 1 146 ? -21.671 7.786 1.973 1.00 65.56 146 TYR A C 1
ATOM 1184 O O . TYR A 1 146 ? -20.918 6.929 2.429 1.00 65.56 146 TYR A O 1
ATOM 1192 N N . GLY A 1 147 ? -22.741 8.189 2.662 1.00 74.94 147 GLY A N 1
ATOM 1193 C CA . GLY A 1 147 ? -22.946 7.863 4.066 1.00 74.94 147 GLY A CA 1
ATOM 1194 C C . GLY A 1 147 ? -22.032 8.667 4.995 1.00 74.94 147 GLY A C 1
ATOM 1195 O O . GLY A 1 147 ? -21.218 9.496 4.587 1.00 74.94 147 GLY A O 1
ATOM 1196 N N . ARG A 1 148 ? -22.176 8.421 6.297 1.00 86.94 148 ARG A N 1
ATOM 1197 C CA . ARG A 1 148 ? -21.509 9.176 7.370 1.00 86.94 148 ARG A CA 1
ATOM 1198 C C . ARG A 1 148 ? -20.260 8.439 7.859 1.00 86.94 148 ARG A C 1
ATOM 1200 O O . ARG A 1 148 ? -20.166 8.075 9.021 1.00 86.94 148 ARG A O 1
ATOM 1207 N N . MET A 1 149 ? -19.331 8.141 6.953 1.00 88.81 149 MET A N 1
ATOM 1208 C CA . MET A 1 149 ? -18.183 7.270 7.240 1.00 88.81 149 MET A CA 1
ATOM 1209 C C . MET A 1 149 ? -17.138 7.959 8.133 1.00 88.81 149 MET A C 1
ATOM 1211 O O . MET A 1 149 ? -16.363 8.788 7.648 1.00 88.81 149 MET A O 1
ATOM 1215 N N . LEU A 1 150 ? -17.104 7.609 9.423 1.00 94.06 150 LEU A N 1
ATOM 1216 C CA . LEU A 1 150 ? -16.088 8.063 10.372 1.00 94.06 150 LEU A CA 1
ATOM 1217 C C . LEU A 1 150 ? -15.294 6.873 10.909 1.00 94.06 150 LEU A C 1
ATOM 1219 O O . LEU A 1 150 ? -15.854 5.935 11.481 1.00 94.06 150 LEU A O 1
ATOM 1223 N N . GLY A 1 151 ? -13.980 6.918 10.727 1.00 96.12 151 GLY A N 1
ATOM 1224 C CA . GLY A 1 151 ? -13.103 5.812 11.061 1.00 96.12 151 GLY A CA 1
ATOM 1225 C C . GLY A 1 151 ? -11.737 6.228 11.563 1.00 96.12 151 GLY A C 1
ATOM 1226 O O . GLY A 1 151 ? -11.396 7.408 11.655 1.00 96.12 151 GLY A O 1
ATOM 1227 N N . LEU A 1 152 ? -10.955 5.206 11.881 1.00 98.12 152 LEU A N 1
ATOM 1228 C CA . LEU A 1 152 ? -9.564 5.314 12.292 1.00 98.12 152 LEU A CA 1
ATOM 1229 C C . LEU A 1 152 ? -8.735 4.384 11.407 1.00 98.12 152 LEU A C 1
ATOM 1231 O O . LEU A 1 152 ? -9.187 3.282 11.090 1.00 98.12 152 LEU A O 1
ATOM 1235 N N . HIS A 1 153 ? -7.539 4.823 11.016 1.00 97.50 153 HIS A N 1
ATOM 1236 C CA . HIS A 1 153 ? -6.651 4.026 10.168 1.00 97.50 153 HIS A CA 1
ATOM 1237 C C . HIS A 1 153 ? -5.203 4.059 10.674 1.00 97.50 153 HIS A C 1
ATOM 1239 O O . HIS A 1 153 ? -4.659 5.123 10.995 1.00 97.50 153 HIS A O 1
ATOM 1245 N N . SER A 1 154 ? -4.572 2.885 10.742 1.00 96.00 154 SER A N 1
ATOM 1246 C CA . SER A 1 154 ? -3.158 2.736 11.108 1.00 96.00 154 SER A CA 1
ATOM 1247 C C . SER A 1 154 ? -2.217 3.083 9.953 1.00 96.00 154 SER A C 1
ATOM 1249 O O . SER A 1 154 ? -2.629 3.200 8.796 1.00 96.00 154 SER A O 1
ATOM 1251 N N . PHE A 1 155 ? -0.932 3.263 10.245 1.00 94.00 155 PHE A N 1
ATOM 1252 C CA . PHE A 1 155 ? 0.079 3.224 9.195 1.00 94.00 155 PHE A CA 1
ATOM 1253 C C . PHE A 1 155 ? 0.360 1.754 8.884 1.00 94.00 155 PHE A C 1
ATOM 1255 O O . PHE A 1 155 ? 0.883 1.061 9.744 1.00 94.00 155 PHE A O 1
ATOM 1262 N N . ARG A 1 156 ? 0.019 1.287 7.675 1.00 91.06 156 ARG A N 1
ATOM 1263 C CA . ARG A 1 156 ? 0.109 -0.121 7.237 1.00 91.06 156 ARG A CA 1
ATOM 1264 C C . ARG A 1 156 ? -0.745 -1.088 8.068 1.00 91.06 156 ARG A C 1
ATOM 1266 O O . ARG A 1 156 ? -1.819 -1.471 7.617 1.00 91.06 156 ARG A O 1
ATOM 1273 N N . ASP A 1 157 ? -0.279 -1.477 9.247 1.00 90.75 157 ASP A N 1
ATOM 1274 C CA . ASP A 1 157 ? -0.928 -2.445 10.127 1.00 90.75 157 ASP A CA 1
ATOM 1275 C C . ASP A 1 157 ? -0.566 -2.215 11.599 1.00 90.75 157 ASP A C 1
ATOM 1277 O O . ASP A 1 157 ? 0.570 -1.902 11.962 1.00 90.75 157 ASP A O 1
ATOM 1281 N N . HIS A 1 158 ? -1.561 -2.403 12.463 1.00 95.00 158 HIS A N 1
ATOM 1282 C CA . HIS A 1 158 ? -1.408 -2.377 13.911 1.00 95.00 158 HIS A CA 1
ATOM 1283 C C . HIS A 1 158 ? -2.388 -3.381 14.541 1.00 95.00 158 HIS A C 1
ATOM 1285 O O . HIS A 1 158 ? -3.529 -3.448 14.077 1.00 95.00 158 HIS A O 1
ATOM 1291 N N . PRO A 1 159 ? -2.016 -4.118 15.608 1.00 95.00 159 PRO A N 1
ATOM 1292 C CA . PRO A 1 159 ? -2.865 -5.153 16.215 1.00 95.00 159 PRO A CA 1
ATOM 1293 C C . PRO A 1 159 ? -4.271 -4.705 16.631 1.00 95.00 159 PRO A C 1
ATOM 1295 O O . PRO A 1 159 ? -5.217 -5.479 16.557 1.00 95.00 159 PRO A O 1
ATOM 1298 N N . VAL A 1 160 ? -4.443 -3.433 16.999 1.00 95.62 160 VAL A N 1
ATOM 1299 C CA . VAL A 1 160 ? -5.770 -2.855 17.304 1.00 95.62 160 VAL A CA 1
ATOM 1300 C C . VAL A 1 160 ? -6.748 -2.930 16.116 1.00 95.62 160 VAL A C 1
ATOM 1302 O O . VAL A 1 160 ? -7.960 -2.863 16.300 1.00 95.62 160 VAL A O 1
ATOM 1305 N N . PHE A 1 161 ? -6.242 -3.117 14.895 1.00 96.19 161 PHE A N 1
ATOM 1306 C CA . PHE A 1 161 ? -7.019 -3.322 13.670 1.00 96.19 161 PHE A CA 1
ATOM 1307 C C . PHE A 1 161 ? -6.954 -4.767 13.147 1.00 96.19 161 PHE A C 1
ATOM 1309 O O . PHE A 1 161 ? -7.194 -4.996 11.960 1.00 96.19 161 PHE A O 1
ATOM 1316 N N . ASP A 1 162 ? -6.639 -5.751 13.993 1.00 93.62 162 ASP A N 1
ATOM 1317 C CA . ASP A 1 162 ? -6.700 -7.162 13.603 1.00 93.62 162 ASP A CA 1
ATOM 1318 C C . ASP A 1 162 ? -8.108 -7.554 13.112 1.00 93.62 162 ASP A C 1
ATOM 1320 O O . ASP A 1 162 ? -9.125 -7.207 13.719 1.00 93.62 162 ASP A O 1
ATOM 1324 N N . GLY A 1 163 ? -8.179 -8.231 11.964 1.00 93.25 163 GLY A N 1
ATOM 1325 C CA . GLY A 1 163 ? -9.443 -8.520 11.273 1.00 93.25 163 GLY A CA 1
ATOM 1326 C C . GLY A 1 163 ? -10.195 -7.286 10.744 1.00 93.25 163 GLY A C 1
ATOM 1327 O O . GLY A 1 163 ? -11.327 -7.415 10.289 1.00 93.25 163 GLY A O 1
ATOM 1328 N N . LEU A 1 164 ? -9.584 -6.099 10.796 1.00 95.50 164 LEU A N 1
ATOM 1329 C CA . LEU A 1 164 ? -10.130 -4.832 10.300 1.00 95.50 164 LEU A CA 1
ATOM 1330 C C . LEU A 1 164 ? -9.243 -4.235 9.200 1.00 95.50 164 LEU A C 1
ATOM 1332 O O . LEU A 1 164 ? -9.269 -3.038 8.975 1.00 95.50 164 LEU A O 1
ATOM 1336 N N . ASN A 1 165 ? -8.425 -5.041 8.519 1.00 93.81 165 ASN A N 1
ATOM 1337 C CA . ASN A 1 165 ? -7.677 -4.631 7.323 1.00 93.81 165 ASN A CA 1
ATOM 1338 C C . ASN A 1 165 ? -6.878 -3.310 7.459 1.00 93.81 165 ASN A C 1
ATOM 1340 O O . ASN A 1 165 ? -6.795 -2.534 6.512 1.00 93.81 165 ASN A O 1
ATOM 1344 N N . GLY A 1 166 ? -6.304 -3.038 8.639 1.00 93.12 166 GLY A N 1
ATOM 1345 C CA . GLY A 1 166 ? -5.504 -1.832 8.910 1.00 93.12 166 GLY A CA 1
ATOM 1346 C C . GLY A 1 166 ? -6.301 -0.589 9.341 1.00 93.12 166 GLY A C 1
ATOM 1347 O O . GLY A 1 166 ? -5.699 0.366 9.846 1.00 93.12 166 GLY A O 1
ATOM 1348 N N . GLY A 1 167 ? -7.632 -0.600 9.230 1.00 95.31 167 GLY A N 1
ATOM 1349 C CA . GLY A 1 167 ? -8.500 0.503 9.636 1.00 95.31 167 GLY A CA 1
ATOM 1350 C C . GLY A 1 167 ? -9.988 0.168 9.531 1.00 95.31 167 GLY A C 1
ATOM 1351 O O . GLY A 1 167 ? -10.402 -0.653 8.722 1.00 95.31 167 GLY A O 1
ATOM 1352 N N . ALA A 1 168 ? -10.838 0.858 10.292 1.00 95.19 168 ALA A N 1
ATOM 1353 C CA . ALA A 1 168 ? -12.287 0.667 10.190 1.00 95.19 168 ALA A CA 1
ATOM 1354 C C . ALA A 1 168 ? -13.074 1.962 10.380 1.00 95.19 168 ALA A C 1
ATOM 1356 O O . ALA A 1 168 ? -12.719 2.814 11.200 1.00 95.19 168 ALA A O 1
ATOM 1357 N N . TYR A 1 169 ? -14.208 2.066 9.682 1.00 94.94 169 TYR A N 1
ATOM 1358 C CA . TYR A 1 169 ? -15.248 3.036 10.018 1.00 94.94 169 TYR A CA 1
ATOM 1359 C C . TYR A 1 169 ? -16.020 2.545 11.240 1.00 94.94 169 TYR A C 1
ATOM 1361 O O . TYR A 1 169 ? -17.044 1.877 11.108 1.00 94.94 169 TYR A O 1
ATOM 1369 N N . ILE A 1 170 ? -15.505 2.844 12.430 1.00 96.38 170 ILE A N 1
ATOM 1370 C CA . ILE A 1 170 ? -16.106 2.414 13.697 1.00 96.38 170 ILE A CA 1
ATOM 1371 C C . ILE A 1 170 ? -17.342 3.236 14.082 1.00 96.38 170 ILE A C 1
ATOM 1373 O O . ILE A 1 170 ? -18.119 2.794 14.919 1.00 96.38 170 ILE A O 1
ATOM 1377 N N . ASN A 1 171 ? -17.580 4.394 13.456 1.00 94.94 171 ASN A N 1
ATOM 1378 C CA . ASN A 1 171 ? -18.823 5.141 13.628 1.00 94.94 171 ASN A CA 1
ATOM 1379 C C . ASN A 1 171 ? -19.429 5.515 12.271 1.00 94.94 171 ASN A C 1
ATOM 1381 O O . ASN A 1 171 ? -18.928 6.376 11.550 1.00 94.94 171 ASN A O 1
ATOM 1385 N N . LYS A 1 172 ? -20.538 4.860 11.933 1.00 93.00 172 LYS A N 1
ATOM 1386 C CA . LYS A 1 172 ? -21.343 5.117 10.741 1.00 93.00 172 LYS A CA 1
ATOM 1387 C C . LYS A 1 172 ? -22.790 5.381 11.175 1.00 93.00 172 LYS A C 1
ATOM 1389 O O . LYS A 1 172 ? -23.626 4.473 11.130 1.00 93.00 172 LYS A O 1
ATOM 1394 N N . PRO A 1 173 ? -23.082 6.603 11.644 1.00 92.44 173 PRO A N 1
ATOM 1395 C CA . PRO A 1 173 ? -24.367 6.947 12.228 1.00 92.44 173 PRO A CA 1
ATOM 1396 C C . PRO A 1 173 ? -25.490 6.973 11.188 1.00 92.44 173 PRO A C 1
ATOM 1398 O O . PRO A 1 173 ? -25.261 7.200 9.996 1.00 92.44 173 PRO A O 1
ATOM 1401 N N . LEU A 1 174 ? -26.719 6.766 11.664 1.00 90.50 174 LEU A N 1
ATOM 1402 C CA . LEU A 1 174 ? -27.928 6.831 10.836 1.00 90.50 174 LEU A CA 1
ATOM 1403 C C . LEU A 1 174 ? -28.295 8.275 10.470 1.00 90.50 174 LEU A C 1
ATOM 1405 O O . LEU A 1 174 ? -28.686 8.531 9.334 1.00 90.50 174 LEU A O 1
ATOM 1409 N N . ASP A 1 175 ? -28.101 9.205 11.402 1.00 91.00 175 ASP A N 1
ATOM 1410 C CA . ASP A 1 175 ? -28.448 10.618 11.258 1.00 91.00 175 ASP A CA 1
ATOM 1411 C C . ASP A 1 175 ? -27.209 11.513 11.197 1.00 91.00 175 ASP A C 1
ATOM 1413 O O . ASP A 1 175 ? -26.122 11.148 11.653 1.00 91.00 175 ASP A O 1
ATOM 1417 N N . ASP A 1 176 ? -27.381 12.712 10.636 1.00 92.69 176 ASP A N 1
ATOM 1418 C CA . ASP A 1 176 ? -26.343 13.740 10.638 1.00 92.69 176 ASP A CA 1
ATOM 1419 C C . ASP A 1 176 ? -25.977 14.117 12.074 1.00 92.69 176 ASP A C 1
ATOM 1421 O O . ASP A 1 176 ? -26.832 14.515 12.866 1.00 92.69 176 ASP A O 1
ATOM 1425 N N . ILE A 1 177 ? -24.687 14.057 12.391 1.00 92.44 177 ILE A N 1
ATOM 1426 C CA . ILE A 1 177 ? -24.175 14.382 13.723 1.00 92.44 177 ILE A CA 1
ATOM 1427 C C . ILE A 1 177 ? -22.981 15.323 13.652 1.00 92.44 177 ILE A C 1
ATOM 1429 O O . ILE A 1 177 ? -22.327 15.487 12.619 1.00 92.44 177 ILE A O 1
ATOM 1433 N N . ASN A 1 178 ? -22.666 15.925 14.792 1.00 92.94 178 ASN A N 1
ATOM 1434 C CA . ASN A 1 178 ? -21.406 16.613 15.010 1.00 92.94 178 ASN A CA 1
ATOM 1435 C C . ASN A 1 178 ? -20.687 15.932 16.171 1.00 92.94 178 ASN A C 1
ATOM 1437 O O . ASN A 1 178 ? -21.194 15.930 17.290 1.00 92.94 178 ASN A O 1
ATOM 1441 N N . VAL A 1 179 ? -19.527 15.344 15.897 1.00 92.06 179 VAL A N 1
ATOM 1442 C CA . VAL A 1 179 ? -18.762 14.565 16.877 1.00 92.06 179 VAL A CA 1
ATOM 1443 C C . VAL A 1 179 ? -17.501 15.294 17.284 1.00 92.06 179 VAL A C 1
ATOM 1445 O O . VAL A 1 179 ? -16.882 16.007 16.488 1.00 92.06 179 VAL A O 1
ATOM 1448 N N . ARG A 1 180 ? -17.119 15.102 18.542 1.00 94.06 180 ARG A N 1
ATOM 1449 C CA . ARG A 1 180 ? -15.877 15.631 19.091 1.00 94.06 180 ARG A CA 1
ATOM 1450 C C . ARG A 1 180 ? -14.717 14.714 18.698 1.00 94.06 180 ARG A C 1
ATOM 1452 O O . ARG A 1 180 ? -14.854 13.494 18.678 1.00 94.06 180 ARG A O 1
ATOM 1459 N N . GLN A 1 181 ? -13.584 15.319 18.372 1.00 97.81 181 GLN A N 1
ATOM 1460 C CA . GLN A 1 181 ? -12.302 14.652 18.175 1.00 97.81 181 GLN A CA 1
ATOM 1461 C C . GLN A 1 181 ? -11.311 15.231 19.184 1.00 97.81 181 GLN A C 1
ATOM 1463 O O . GLN A 1 181 ? -11.152 16.456 19.260 1.00 97.81 181 GLN A O 1
ATOM 1468 N N . ILE A 1 182 ? -10.642 14.358 19.931 1.00 98.44 182 ILE A N 1
ATOM 1469 C CA . ILE A 1 182 ? -9.602 14.711 20.893 1.00 98.44 182 ILE A CA 1
ATOM 1470 C C . ILE A 1 182 ? -8.284 14.118 20.400 1.00 98.44 182 ILE A C 1
ATOM 1472 O O . ILE A 1 182 ? -8.220 12.947 20.042 1.00 98.44 182 ILE A O 1
ATOM 1476 N N . GLY A 1 183 ? -7.231 14.924 20.338 1.00 98.19 183 GLY A N 1
ATOM 1477 C CA . GLY A 1 183 ? -5.939 14.458 19.842 1.00 98.19 183 GLY A CA 1
ATOM 1478 C C . GLY A 1 183 ? -5.041 15.594 19.387 1.00 98.19 183 GLY A C 1
ATOM 1479 O O . GLY A 1 183 ? -5.127 16.710 19.903 1.00 98.19 183 GLY A O 1
ATOM 1480 N N . TYR A 1 184 ? -4.189 15.320 18.404 1.00 98.44 184 TYR A N 1
ATOM 1481 C CA . TYR A 1 184 ? -3.227 16.287 17.876 1.00 98.44 184 TYR A CA 1
ATOM 1482 C C . TYR A 1 184 ? -3.540 16.597 16.419 1.00 98.44 184 TYR A C 1
ATOM 1484 O O . TYR A 1 184 ? -3.723 15.691 15.608 1.00 98.44 184 TYR A O 1
ATOM 1492 N N . PHE A 1 185 ? -3.606 17.884 16.079 1.00 97.81 185 PHE A N 1
ATOM 1493 C CA . PHE A 1 185 ? -4.045 18.334 14.760 1.00 97.81 185 PHE A CA 1
ATOM 1494 C C . PHE A 1 185 ? -2.972 19.165 14.060 1.00 97.81 185 PHE A C 1
ATOM 1496 O O . PHE A 1 185 ? -2.203 19.889 14.697 1.00 97.81 185 PHE A O 1
ATOM 1503 N N . GLU A 1 186 ? -2.973 19.103 12.729 1.00 94.94 186 GLU A N 1
ATOM 1504 C CA . GLU A 1 186 ? -2.089 19.872 11.855 1.00 94.94 186 GLU A CA 1
ATOM 1505 C C . GLU A 1 186 ? -0.611 19.593 12.173 1.00 94.94 186 GLU A C 1
ATOM 1507 O O . GLU A 1 186 ? -0.143 18.464 12.022 1.00 94.94 186 GLU A O 1
ATOM 1512 N N . LYS A 1 187 ? 0.132 20.614 12.613 1.00 93.56 187 LYS A N 1
ATOM 1513 C CA . LYS A 1 187 ? 1.554 20.513 12.964 1.00 93.56 187 LYS A CA 1
ATOM 1514 C C . LYS A 1 187 ? 1.793 20.036 14.396 1.00 93.56 187 LYS A C 1
ATOM 1516 O O . LYS A 1 187 ? 2.934 19.750 14.736 1.00 93.56 187 LYS A O 1
ATOM 1521 N N . ASN A 1 188 ? 0.752 19.970 15.228 1.00 95.44 188 ASN A N 1
ATOM 1522 C CA . ASN A 1 188 ? 0.895 19.487 16.594 1.00 95.44 188 ASN A CA 1
ATOM 1523 C C . ASN A 1 188 ? 1.061 17.963 16.571 1.00 95.44 188 ASN A C 1
ATOM 1525 O O . ASN A 1 188 ? 0.381 17.262 15.809 1.00 95.44 188 ASN A O 1
ATOM 1529 N N . ILE A 1 189 ? 1.974 17.478 17.406 1.00 95.25 189 ILE A N 1
ATOM 1530 C CA . ILE A 1 189 ? 2.284 16.063 17.607 1.00 95.25 189 ILE A CA 1
ATOM 1531 C C . ILE A 1 189 ? 2.412 15.792 19.114 1.00 95.25 189 ILE A C 1
ATOM 1533 O O . ILE A 1 189 ? 2.779 16.716 19.855 1.00 95.25 189 ILE A O 1
ATOM 1537 N N . PRO A 1 190 ? 2.095 14.571 19.580 1.00 96.75 190 PRO A N 1
ATOM 1538 C CA . PRO A 1 190 ? 2.437 14.165 20.942 1.00 96.75 190 PRO A CA 1
ATOM 1539 C C . PRO A 1 190 ? 3.953 14.289 21.155 1.00 96.75 190 PRO A C 1
ATOM 1541 O O . PRO A 1 190 ? 4.727 14.044 20.227 1.00 96.75 190 PRO A O 1
ATOM 1544 N N . ALA A 1 191 ? 4.370 14.717 22.346 1.00 95.88 191 ALA A N 1
ATOM 1545 C CA . ALA A 1 191 ? 5.785 14.786 22.703 1.00 95.88 191 ALA A CA 1
ATOM 1546 C C . ALA A 1 191 ? 6.336 13.390 23.013 1.00 95.88 191 ALA A C 1
ATOM 1548 O O . ALA A 1 191 ? 7.440 13.057 22.584 1.00 95.88 191 ALA A O 1
ATOM 1549 N N . ASN A 1 192 ? 5.539 12.579 23.715 1.00 96.19 192 ASN A N 1
ATOM 1550 C CA . ASN A 1 192 ? 5.980 11.298 24.268 1.00 96.19 192 ASN A CA 1
ATOM 1551 C C . ASN A 1 192 ? 5.220 10.111 23.657 1.00 96.19 192 ASN A C 1
ATOM 1553 O O . ASN A 1 192 ? 5.768 9.016 23.548 1.00 96.19 192 ASN A O 1
ATOM 1557 N N . GLY A 1 193 ? 3.963 10.318 23.249 1.00 96.25 193 GLY A N 1
ATOM 1558 C CA . GLY A 1 193 ? 3.118 9.261 22.694 1.00 96.25 193 GLY A CA 1
ATOM 1559 C C . GLY A 1 193 ? 3.470 8.871 21.257 1.00 96.25 193 GLY A C 1
ATOM 1560 O O . GLY A 1 193 ? 3.764 9.716 20.410 1.00 96.25 193 GLY A O 1
ATOM 1561 N N . LYS A 1 194 ? 3.352 7.580 20.942 1.00 97.12 194 LYS A N 1
ATOM 1562 C CA . LYS A 1 194 ? 3.406 7.063 19.568 1.00 97.12 194 LYS A CA 1
ATOM 1563 C C . LYS A 1 194 ? 2.027 7.164 18.928 1.00 97.12 194 LYS A C 1
ATOM 1565 O O . LYS A 1 194 ? 1.017 6.875 19.563 1.00 97.12 194 LYS A O 1
ATOM 1570 N N . VAL A 1 195 ? 1.958 7.544 17.655 1.00 98.06 195 VAL A N 1
ATOM 1571 C CA . VAL A 1 195 ? 0.677 7.697 16.951 1.00 98.06 195 VAL A CA 1
ATOM 1572 C C . VAL A 1 195 ? 0.300 6.387 16.268 1.00 98.06 195 VAL A C 1
ATOM 1574 O O . VAL A 1 195 ? 0.878 6.021 15.247 1.00 98.06 195 VAL A O 1
ATOM 1577 N N . VAL A 1 196 ? -0.697 5.700 16.818 1.00 97.94 196 VAL A N 1
ATOM 1578 C CA . VAL A 1 196 ? -1.198 4.415 16.310 1.00 97.94 196 VAL A CA 1
ATOM 1579 C C . VAL A 1 196 ? -2.114 4.617 15.107 1.00 97.94 196 VAL A C 1
ATOM 1581 O O . VAL A 1 196 ? -1.986 3.922 14.101 1.00 97.94 196 VAL A O 1
ATOM 1584 N N . ALA A 1 197 ? -3.033 5.583 15.186 1.00 98.31 197 ALA A N 1
ATOM 1585 C CA . ALA A 1 197 ? -4.019 5.810 14.137 1.00 98.31 197 ALA A CA 1
ATOM 1586 C C . ALA A 1 197 ? -4.395 7.282 13.970 1.00 98.31 197 ALA A C 1
ATOM 1588 O O . ALA A 1 197 ? -4.369 8.087 14.911 1.00 98.31 197 ALA A O 1
ATOM 1589 N N . VAL A 1 198 ? -4.794 7.602 12.744 1.00 98.25 198 VAL A N 1
ATOM 1590 C CA . VAL A 1 198 ? -5.278 8.922 12.340 1.00 98.25 198 VAL A CA 1
ATOM 1591 C C . VAL A 1 198 ? -6.744 8.861 11.927 1.00 98.25 198 VAL A C 1
ATOM 1593 O O . VAL A 1 198 ? -7.306 7.780 11.743 1.00 98.25 198 VAL A O 1
ATOM 1596 N N . ASP A 1 199 ? -7.363 10.031 11.799 1.00 97.56 199 ASP A N 1
ATOM 1597 C CA . ASP A 1 199 ? -8.726 10.173 11.287 1.00 97.56 199 ASP A CA 1
ATOM 1598 C C . ASP A 1 199 ? -8.847 9.613 9.860 1.00 97.56 199 ASP A C 1
ATOM 1600 O O . ASP A 1 199 ? -8.020 9.891 8.987 1.00 97.56 199 ASP A O 1
ATOM 1604 N N . TRP A 1 200 ? -9.914 8.859 9.618 1.00 94.94 200 TRP A N 1
ATOM 1605 C CA . TRP A 1 200 ? -10.289 8.351 8.306 1.00 94.94 200 TRP A CA 1
ATOM 1606 C C . TRP A 1 200 ? -11.725 8.788 7.995 1.00 94.94 200 TRP A C 1
ATOM 1608 O O . TRP A 1 200 ? -12.670 8.381 8.673 1.00 94.94 200 TRP A O 1
ATOM 1618 N N . ASP A 1 201 ? -11.900 9.643 6.980 1.00 87.94 201 ASP A N 1
ATOM 1619 C CA . ASP A 1 201 ? -13.222 9.950 6.418 1.00 87.94 201 ASP A CA 1
ATOM 1620 C C . ASP A 1 201 ? -13.329 9.540 4.965 1.00 87.94 201 ASP A C 1
ATOM 1622 O O . ASP A 1 201 ? -12.511 9.940 4.140 1.00 87.94 201 ASP A O 1
ATOM 1626 N N . TYR A 1 202 ? -14.396 8.803 4.646 1.00 85.62 202 TYR A N 1
ATOM 1627 C CA . TYR A 1 202 ? -14.634 8.314 3.292 1.00 85.62 202 TYR A CA 1
ATOM 1628 C C . TYR A 1 202 ? -13.353 7.652 2.749 1.00 85.62 202 TYR A C 1
ATOM 1630 O O . TYR A 1 202 ? -12.851 6.737 3.384 1.00 85.62 202 TYR A O 1
ATOM 1638 N N . ILE A 1 203 ? -12.746 8.125 1.665 1.00 86.75 203 ILE A N 1
ATOM 1639 C CA . ILE A 1 203 ? -11.504 7.552 1.116 1.00 86.75 203 ILE A CA 1
ATOM 1640 C C . ILE A 1 203 ? -10.223 8.291 1.548 1.00 86.75 203 ILE A C 1
ATOM 1642 O O . ILE A 1 203 ? -9.143 8.022 1.025 1.00 86.75 203 ILE A O 1
ATOM 1646 N N . PHE A 1 204 ? -10.320 9.253 2.470 1.00 89.19 204 PHE A N 1
ATOM 1647 C CA . PHE A 1 204 ? -9.207 10.119 2.854 1.00 89.19 204 PHE A CA 1
ATOM 1648 C C . PHE A 1 204 ? -8.630 9.740 4.216 1.00 89.19 204 PHE A C 1
ATOM 1650 O O . PHE A 1 204 ? -9.278 9.887 5.255 1.00 89.19 204 PHE A O 1
ATOM 1657 N N . VAL A 1 205 ? -7.362 9.337 4.207 1.00 92.44 205 VAL A N 1
ATOM 1658 C CA . VAL A 1 205 ? -6.548 9.192 5.415 1.00 92.44 205 VAL A CA 1
ATOM 1659 C C . VAL A 1 205 ? -5.989 10.567 5.789 1.00 92.44 205 VAL A C 1
ATOM 1661 O O . VAL A 1 205 ? -5.240 11.177 5.026 1.00 92.44 205 VAL A O 1
ATOM 1664 N N . ARG A 1 206 ? -6.397 11.093 6.945 1.00 93.62 206 ARG A N 1
ATOM 1665 C CA . ARG A 1 206 ? -6.068 12.450 7.403 1.00 93.62 206 ARG A CA 1
ATOM 1666 C C . ARG A 1 206 ? -4.864 12.412 8.337 1.00 93.62 206 ARG A C 1
ATOM 1668 O O . ARG A 1 206 ? -5.012 12.534 9.552 1.00 93.62 206 ARG A O 1
ATOM 1675 N N . GLU A 1 207 ? -3.670 12.245 7.767 1.00 93.62 207 GLU A N 1
ATOM 1676 C CA . GLU A 1 207 ? -2.396 12.173 8.512 1.00 93.62 207 GLU A CA 1
ATOM 1677 C C . GLU A 1 207 ? -2.211 13.344 9.493 1.00 93.62 207 GLU A C 1
ATOM 1679 O O . GLU A 1 207 ? -1.566 13.234 10.532 1.00 93.62 207 GLU A O 1
ATOM 1684 N N . GLU A 1 208 ? -2.802 14.499 9.198 1.00 94.50 208 GLU A N 1
ATOM 1685 C CA . GLU A 1 208 ? -2.714 15.668 10.053 1.00 94.50 208 GLU A CA 1
ATOM 1686 C C . GLU A 1 208 ? -3.515 15.551 11.361 1.00 94.50 208 GLU A C 1
ATOM 1688 O O . GLU A 1 208 ? -3.264 16.349 12.265 1.00 94.50 208 GLU A O 1
ATOM 1693 N N . LYS A 1 209 ? -4.425 14.577 11.498 1.00 97.38 209 LYS A N 1
ATOM 1694 C CA . LYS A 1 209 ? -5.321 14.401 12.653 1.00 97.38 209 LYS A CA 1
ATOM 1695 C C . LYS A 1 209 ? -5.033 13.083 13.381 1.00 97.38 209 LYS A C 1
ATOM 1697 O O . LYS A 1 209 ? -5.557 12.029 13.031 1.00 97.38 209 LYS A O 1
ATOM 1702 N N . LYS A 1 210 ? -4.217 13.153 14.428 1.00 98.31 210 LYS A N 1
ATOM 1703 C CA . LYS A 1 210 ? -3.755 12.012 15.227 1.00 98.31 210 LYS A CA 1
ATOM 1704 C C . LYS A 1 210 ? -4.739 11.783 16.364 1.00 98.31 210 LYS A C 1
ATOM 1706 O O . LYS A 1 210 ? -4.891 12.669 17.206 1.00 98.31 210 LYS A O 1
ATOM 1711 N N . LEU A 1 211 ? -5.424 10.640 16.351 1.00 98.69 211 LEU A N 1
ATOM 1712 C CA . LEU A 1 211 ? -6.569 10.377 17.233 1.00 98.69 211 LEU A CA 1
ATOM 1713 C C . LEU A 1 211 ? -6.400 9.142 18.118 1.00 98.69 211 LEU A C 1
ATOM 1715 O O . LEU A 1 211 ? -7.155 8.998 19.078 1.00 98.69 211 LEU A O 1
ATOM 1719 N N . VAL A 1 212 ? -5.439 8.266 17.811 1.00 98.75 212 VAL A N 1
ATOM 1720 C CA . VAL A 1 212 ? -5.074 7.149 18.686 1.00 98.75 212 VAL A CA 1
ATOM 1721 C C . VAL A 1 212 ? -3.599 7.227 19.025 1.00 98.75 212 VAL A C 1
ATOM 1723 O O . VAL A 1 212 ? -2.754 7.236 18.124 1.00 98.75 212 VAL A O 1
ATOM 1726 N N . MET A 1 213 ? -3.303 7.272 20.320 1.00 98.50 213 MET A N 1
ATOM 1727 C CA . MET A 1 213 ? -1.951 7.377 20.848 1.00 98.50 213 MET A CA 1
ATOM 1728 C C . MET A 1 213 ? -1.660 6.218 21.792 1.00 98.50 213 MET A C 1
ATOM 1730 O O . MET A 1 213 ? -2.527 5.797 22.556 1.00 98.50 213 MET A O 1
ATOM 1734 N N . GLU A 1 214 ? -0.425 5.745 21.750 1.00 97.94 214 GLU A N 1
ATOM 1735 C CA . GLU A 1 214 ? 0.113 4.737 22.651 1.00 97.94 214 GLU A CA 1
ATOM 1736 C C . GLU A 1 214 ? 1.255 5.324 23.474 1.00 97.94 214 GLU A C 1
ATOM 1738 O O . GLU A 1 214 ? 2.098 6.055 22.948 1.00 97.94 214 GLU A O 1
ATOM 1743 N N . TYR A 1 215 ? 1.284 4.968 24.754 1.00 97.56 215 TYR A N 1
ATOM 1744 C CA . TYR A 1 215 ? 2.340 5.327 25.687 1.00 97.56 215 TYR A CA 1
ATOM 1745 C C . TYR A 1 215 ? 2.843 4.052 26.362 1.00 97.56 215 TYR A C 1
ATOM 1747 O O . TYR A 1 215 ? 2.048 3.324 26.961 1.00 97.56 215 TYR A O 1
ATOM 1755 N N . ASP A 1 216 ? 4.147 3.803 26.261 1.00 93.69 216 ASP A N 1
ATOM 1756 C CA . ASP A 1 216 ? 4.846 2.760 27.014 1.00 93.69 216 ASP A C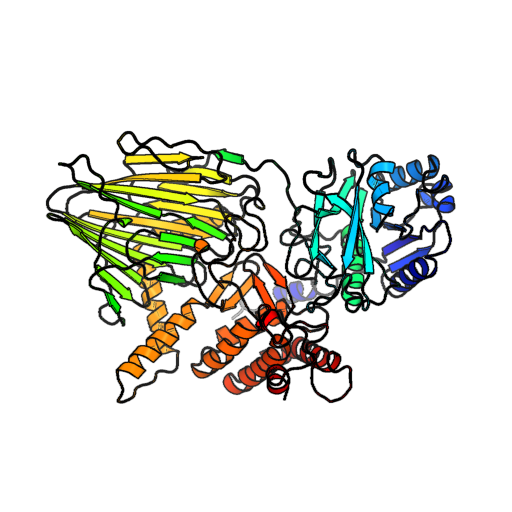A 1
ATOM 1757 C C . ASP A 1 216 ? 5.430 3.399 28.285 1.00 93.69 216 ASP A C 1
ATOM 1759 O O . ASP A 1 216 ? 6.149 4.398 28.188 1.00 93.69 216 ASP A O 1
ATOM 1763 N N . ILE A 1 217 ? 5.101 2.862 29.464 1.00 93.12 217 ILE A N 1
ATOM 1764 C CA . ILE A 1 217 ? 5.518 3.402 30.769 1.00 93.12 217 ILE A CA 1
ATOM 1765 C C . ILE A 1 217 ? 6.113 2.269 31.598 1.00 93.12 217 ILE A C 1
ATOM 1767 O O . ILE A 1 217 ? 5.382 1.560 32.280 1.00 93.12 217 ILE A O 1
ATOM 1771 N N . ASP A 1 218 ? 7.435 2.109 31.545 1.00 86.38 218 ASP A N 1
ATOM 1772 C CA . ASP A 1 218 ? 8.130 0.958 32.130 1.00 86.38 218 ASP A CA 1
ATOM 1773 C C . ASP A 1 218 ? 7.488 -0.364 31.659 1.00 86.38 218 ASP A C 1
ATOM 1775 O O . ASP A 1 218 ? 7.511 -0.654 30.461 1.00 86.38 218 ASP A O 1
ATOM 1779 N N . ASP A 1 219 ? 6.889 -1.138 32.569 1.00 85.25 219 ASP A N 1
ATOM 1780 C CA . ASP A 1 219 ? 6.139 -2.359 32.244 1.00 85.25 219 ASP A CA 1
ATOM 1781 C C . ASP A 1 219 ? 4.656 -2.079 31.903 1.00 85.25 219 ASP A C 1
ATOM 1783 O O . ASP A 1 219 ? 3.982 -2.911 31.291 1.00 85.25 219 ASP A O 1
ATOM 1787 N N . GLY A 1 220 ? 4.157 -0.893 32.263 1.00 92.69 220 GLY A N 1
ATOM 1788 C CA . GLY A 1 220 ? 2.821 -0.353 32.013 1.00 92.69 220 GLY A CA 1
ATOM 1789 C C . GLY A 1 220 ? 2.565 0.116 30.580 1.00 92.69 220 GLY A C 1
ATOM 1790 O O . GLY A 1 220 ? 3.482 0.416 29.812 1.00 92.69 220 GLY A O 1
ATOM 1791 N N . LYS A 1 221 ? 1.283 0.246 30.213 1.00 95.56 221 LYS A N 1
ATOM 1792 C CA . LYS A 1 221 ? 0.886 0.766 28.890 1.00 95.56 221 LYS A CA 1
ATOM 1793 C C . LYS A 1 221 ? -0.439 1.527 28.923 1.00 95.56 221 LYS A C 1
ATOM 1795 O O . LYS A 1 221 ? -1.375 1.142 29.625 1.00 95.56 221 LYS A O 1
ATOM 1800 N N . ILE A 1 222 ? -0.541 2.581 28.113 1.00 98.31 222 ILE A N 1
ATOM 1801 C CA . ILE A 1 222 ? -1.778 3.345 27.903 1.00 98.31 222 ILE A CA 1
ATOM 1802 C C . ILE A 1 222 ? -2.104 3.401 26.411 1.00 98.31 222 ILE A C 1
ATOM 1804 O O . ILE A 1 222 ? -1.256 3.788 25.607 1.00 98.31 222 ILE A O 1
ATOM 1808 N N . LEU A 1 223 ? -3.353 3.097 26.054 1.00 98.69 223 LEU A N 1
ATOM 1809 C CA . LEU A 1 223 ? -3.913 3.388 24.734 1.00 98.69 223 LEU A CA 1
ATOM 1810 C C . LEU A 1 223 ? -5.015 4.444 24.867 1.00 98.69 223 LEU A C 1
ATOM 1812 O O . LEU A 1 223 ? -5.998 4.253 25.582 1.00 98.69 223 LEU A O 1
ATOM 1816 N N . ALA A 1 224 ? -4.854 5.561 24.166 1.00 98.81 224 ALA A N 1
ATOM 1817 C CA . ALA A 1 224 ? -5.757 6.703 24.209 1.00 98.81 224 ALA A CA 1
ATOM 1818 C C . ALA A 1 224 ? -6.450 6.895 22.854 1.00 98.81 224 ALA A C 1
ATOM 1820 O O . ALA A 1 224 ? -5.790 7.210 21.869 1.00 98.81 224 ALA A O 1
ATOM 1821 N N . ILE A 1 225 ? -7.774 6.720 22.809 1.00 98.81 225 ILE A N 1
ATOM 1822 C CA . ILE A 1 225 ? -8.624 6.761 21.609 1.00 98.81 225 ILE A CA 1
ATOM 1823 C C . ILE A 1 225 ? -9.577 7.958 21.705 1.00 98.81 225 ILE A C 1
ATOM 1825 O O . ILE A 1 225 ? -10.590 7.927 22.404 1.00 98.81 225 ILE A O 1
ATOM 1829 N N . GLY A 1 226 ? -9.272 9.033 20.988 1.00 98.31 226 GLY A N 1
ATOM 1830 C CA . GLY A 1 226 ? -9.955 10.316 21.162 1.00 98.31 226 GLY A CA 1
ATOM 1831 C C . GLY A 1 226 ? -11.187 10.550 20.295 1.00 98.31 226 GLY A C 1
ATOM 1832 O O . GLY A 1 226 ? -11.671 11.681 20.246 1.00 98.31 226 GLY A O 1
ATOM 1833 N N . ALA A 1 227 ? -11.690 9.544 19.574 1.00 97.19 227 ALA A N 1
ATOM 1834 C CA . ALA A 1 227 ? -12.856 9.715 18.711 1.00 97.19 227 ALA A CA 1
ATOM 1835 C C . ALA A 1 227 ? -13.638 8.416 18.464 1.00 97.19 227 ALA A C 1
ATOM 1837 O O . ALA A 1 227 ? -13.077 7.325 18.465 1.00 97.19 227 ALA A O 1
ATOM 1838 N N . TYR A 1 228 ? -14.927 8.589 18.148 1.00 97.44 228 TYR A N 1
ATOM 1839 C CA . TYR A 1 228 ? -15.819 7.611 17.498 1.00 97.44 228 TYR A CA 1
ATOM 1840 C C . TYR A 1 228 ? -16.222 6.370 18.298 1.00 97.44 228 TYR A C 1
ATOM 1842 O O . TYR A 1 228 ? -16.924 5.516 17.766 1.00 97.44 228 TYR A O 1
ATOM 1850 N N . THR A 1 229 ? -15.861 6.289 19.572 1.00 97.50 229 THR A N 1
ATOM 1851 C CA . THR A 1 229 ? -16.166 5.152 20.445 1.00 97.50 229 THR A CA 1
ATOM 1852 C C . THR A 1 229 ? -17.490 5.311 21.200 1.00 97.50 229 THR A C 1
ATOM 1854 O O . THR A 1 229 ? -17.517 5.161 22.414 1.00 97.50 229 THR A O 1
ATOM 1857 N N . TYR A 1 230 ? -18.577 5.633 20.486 1.00 95.50 230 TYR A N 1
ATOM 1858 C CA . TYR A 1 230 ? -19.927 5.789 21.055 1.00 95.50 230 TYR A CA 1
ATOM 1859 C C . TYR A 1 230 ? -20.771 4.515 20.848 1.00 95.50 230 TYR A C 1
ATOM 1861 O O . TYR A 1 230 ? -20.971 4.093 19.708 1.00 95.50 230 TYR A O 1
ATOM 1869 N N . PHE A 1 231 ? -21.295 3.924 21.923 1.00 96.19 231 PHE A N 1
ATOM 1870 C CA . PHE A 1 231 ? -22.001 2.633 21.951 1.00 96.19 231 PHE A CA 1
ATOM 1871 C C . PHE A 1 231 ? -23.532 2.737 21.935 1.00 96.19 231 PHE A C 1
ATOM 1873 O O . PHE A 1 231 ? -24.210 1.821 21.451 1.00 96.19 231 PHE A O 1
ATOM 1880 N N . ASN A 1 232 ? -24.074 3.842 22.447 1.00 94.75 232 ASN A N 1
ATOM 1881 C CA . ASN A 1 232 ? -25.509 4.120 22.502 1.00 94.75 232 ASN A CA 1
ATOM 1882 C C . ASN A 1 232 ? -26.035 4.697 21.192 1.00 94.75 232 ASN A C 1
ATOM 1884 O O . ASN A 1 232 ? -27.187 4.470 20.815 1.00 94.75 232 ASN A O 1
ATOM 1888 N N . GLN A 1 233 ? -25.185 5.413 20.463 1.00 92.06 233 GLN A N 1
ATOM 1889 C CA . GLN A 1 233 ? -25.561 5.969 19.177 1.00 92.06 233 GLN A CA 1
ATOM 1890 C C . GLN A 1 233 ? -25.899 4.856 18.160 1.00 92.06 233 GLN A C 1
ATOM 1892 O O . GLN A 1 233 ? -25.085 3.954 17.953 1.00 92.06 233 GLN A O 1
ATOM 1897 N N . PRO A 1 234 ? -27.046 4.936 17.448 1.00 93.69 234 PRO A N 1
ATOM 1898 C CA . PRO A 1 234 ? -27.332 4.044 16.330 1.00 93.69 234 PRO A CA 1
ATOM 1899 C C . PRO A 1 234 ? -26.231 4.106 15.268 1.00 93.69 234 PRO A C 1
ATOM 1901 O O . PRO A 1 234 ? -25.939 5.174 14.725 1.00 93.69 234 PRO A O 1
ATOM 1904 N N . ASN A 1 235 ? -25.640 2.953 14.966 1.00 93.81 235 ASN A N 1
ATOM 1905 C CA . ASN A 1 235 ? -24.438 2.837 14.150 1.00 93.81 235 ASN A CA 1
ATOM 1906 C C . ASN A 1 235 ? -24.522 1.587 13.263 1.00 93.81 235 ASN A C 1
ATOM 1908 O O . ASN A 1 235 ? -24.590 0.470 13.777 1.00 93.81 235 ASN A O 1
ATOM 1912 N N . PHE A 1 236 ? -24.472 1.765 11.938 1.00 91.38 236 PHE A N 1
ATOM 1913 C CA . PHE A 1 236 ? -24.459 0.646 10.983 1.00 91.38 236 PHE A CA 1
ATOM 1914 C C . PHE A 1 236 ? -23.239 -0.269 11.158 1.00 91.38 236 PHE A C 1
ATOM 1916 O O . PHE A 1 236 ? -23.308 -1.452 10.843 1.00 91.38 236 PHE A O 1
ATOM 1923 N N . ASN A 1 237 ? -22.143 0.273 11.691 1.00 94.38 237 ASN A N 1
ATOM 1924 C CA . ASN A 1 237 ? -20.879 -0.422 11.903 1.00 94.38 237 ASN A CA 1
ATOM 1925 C C . ASN A 1 237 ? -20.604 -0.668 13.397 1.00 94.38 237 ASN A C 1
ATOM 1927 O O . ASN A 1 237 ? -19.454 -0.661 13.838 1.00 94.38 237 ASN A O 1
ATOM 1931 N N . LYS A 1 238 ? -21.655 -0.900 14.198 1.00 96.06 238 LYS A N 1
ATOM 1932 C CA . LYS A 1 238 ? -21.496 -1.300 15.605 1.00 96.06 238 LYS A CA 1
ATOM 1933 C C . LYS A 1 238 ? -20.579 -2.531 15.777 1.00 96.06 238 LYS A C 1
ATOM 1935 O O . LYS A 1 238 ? -19.686 -2.448 16.616 1.00 96.06 238 LYS A O 1
ATOM 1940 N N . PRO A 1 239 ? -20.667 -3.593 14.945 1.00 96.75 239 PRO A N 1
ATOM 1941 C CA . PRO A 1 239 ? -19.726 -4.715 15.027 1.00 96.75 239 PRO A CA 1
ATOM 1942 C C . PRO A 1 239 ? -18.256 -4.313 14.821 1.00 96.75 239 PRO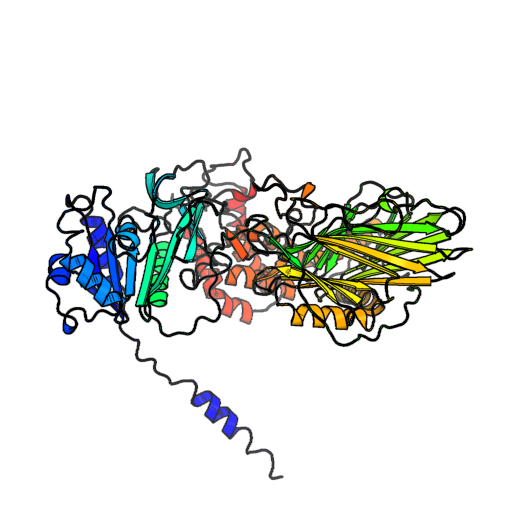 A C 1
ATOM 1944 O O . PRO A 1 239 ? -17.367 -4.879 15.454 1.00 96.75 239 PRO A O 1
ATOM 1947 N N . HIS A 1 240 ? -17.976 -3.316 13.971 1.00 97.94 240 HIS A N 1
ATOM 1948 C CA . HIS A 1 240 ? -16.615 -2.807 13.768 1.00 97.94 240 HIS A CA 1
ATOM 1949 C C . HIS A 1 240 ? -16.095 -2.061 14.995 1.00 97.94 240 HIS A C 1
ATOM 1951 O O . HIS A 1 240 ? -14.934 -2.242 15.357 1.00 97.94 240 HIS A O 1
ATOM 1957 N N . LEU A 1 241 ? -16.939 -1.245 15.640 1.00 98.38 241 LEU A N 1
ATOM 1958 C CA . LEU A 1 241 ? -16.603 -0.591 16.909 1.00 98.38 241 LEU A CA 1
ATOM 1959 C C . LEU A 1 241 ? -16.273 -1.624 17.988 1.00 98.38 241 LEU A C 1
ATOM 1961 O O . LEU A 1 241 ? -15.235 -1.527 18.637 1.00 98.38 241 LEU A O 1
ATOM 1965 N N . GLU A 1 242 ? -17.138 -2.623 18.146 1.00 98.00 242 GLU A N 1
ATOM 1966 C CA . GLU A 1 242 ? -16.973 -3.692 19.131 1.00 98.00 242 GLU A CA 1
ATOM 1967 C C . GLU A 1 242 ? -15.676 -4.473 18.886 1.00 98.00 242 GLU A C 1
ATOM 1969 O O . GLU A 1 242 ? -14.861 -4.609 19.799 1.00 98.00 242 GLU A O 1
ATOM 1974 N N . LYS A 1 243 ? -15.414 -4.896 17.640 1.00 97.75 243 LYS A N 1
ATOM 1975 C CA . LYS A 1 243 ? -14.168 -5.587 17.273 1.00 97.75 243 LYS A CA 1
ATOM 1976 C C . LYS A 1 243 ? -12.930 -4.720 17.518 1.00 97.75 243 LYS A C 1
ATOM 1978 O O . LYS A 1 243 ? -11.945 -5.222 18.050 1.00 97.75 243 LYS A O 1
ATOM 1983 N N . PHE A 1 244 ? -12.975 -3.431 17.181 1.00 98.38 244 PHE A N 1
ATOM 1984 C CA . PHE A 1 244 ? -11.864 -2.505 17.425 1.00 98.38 244 PHE A CA 1
ATOM 1985 C C . PHE A 1 244 ? -11.553 -2.352 18.922 1.00 98.38 244 PHE A C 1
ATOM 1987 O O . PHE A 1 244 ? -10.386 -2.381 19.312 1.00 98.38 244 PHE A O 1
ATOM 1994 N N . ILE A 1 245 ? -12.579 -2.238 19.771 1.00 98.19 245 ILE A N 1
ATOM 1995 C CA . ILE A 1 245 ? -12.394 -2.147 21.225 1.00 98.19 245 ILE A CA 1
ATOM 1996 C C . ILE A 1 245 ? -11.887 -3.466 21.817 1.00 98.19 245 ILE A C 1
ATOM 1998 O O . ILE A 1 245 ? -10.992 -3.432 22.660 1.00 98.19 245 ILE A O 1
ATOM 2002 N N . LEU A 1 246 ? -12.377 -4.619 21.352 1.00 96.56 246 LEU A N 1
ATOM 2003 C CA . LEU A 1 246 ? -11.836 -5.918 21.771 1.00 96.56 246 LEU A CA 1
ATOM 2004 C C . LEU A 1 246 ? -10.362 -6.052 21.404 1.00 96.56 246 LEU A C 1
ATOM 2006 O O . LEU A 1 246 ? -9.551 -6.358 22.269 1.00 96.56 246 LEU A O 1
ATOM 2010 N N . ASN A 1 247 ? -9.996 -5.715 20.167 1.00 96.00 247 ASN A N 1
ATOM 2011 C CA . ASN A 1 247 ? -8.598 -5.721 19.750 1.00 96.00 247 ASN A CA 1
ATOM 2012 C C . ASN A 1 247 ? -7.741 -4.765 20.592 1.00 96.00 247 ASN A C 1
ATOM 2014 O O . ASN A 1 247 ? -6.579 -5.059 20.848 1.00 96.00 247 ASN A O 1
ATOM 2018 N N . ALA A 1 248 ? -8.280 -3.616 21.016 1.00 97.00 248 ALA A N 1
ATOM 2019 C CA . ALA A 1 248 ? -7.579 -2.689 21.901 1.00 97.00 248 ALA A CA 1
ATOM 2020 C C . ALA A 1 248 ? -7.340 -3.284 23.299 1.00 97.00 248 ALA A C 1
ATOM 2022 O O . ALA A 1 248 ? -6.239 -3.153 23.835 1.00 97.00 248 ALA A O 1
ATOM 2023 N N . ILE A 1 249 ? -8.340 -3.963 23.870 1.00 96.25 249 ILE A N 1
ATOM 2024 C CA . ILE A 1 249 ? -8.219 -4.672 25.153 1.00 96.25 249 ILE A CA 1
ATOM 2025 C C . ILE A 1 249 ? -7.217 -5.824 25.025 1.00 96.25 249 ILE A C 1
ATOM 2027 O O . ILE A 1 249 ? -6.291 -5.920 25.833 1.00 96.25 249 ILE A O 1
ATOM 2031 N N . ASP A 1 250 ? -7.344 -6.651 23.988 1.00 93.25 250 ASP A N 1
ATOM 2032 C CA . ASP A 1 250 ? -6.445 -7.775 23.721 1.00 93.25 250 ASP A CA 1
ATOM 2033 C C . ASP A 1 250 ? -5.015 -7.285 23.479 1.00 93.25 250 ASP A C 1
ATOM 2035 O O . ASP A 1 250 ? -4.062 -7.853 23.998 1.00 93.25 250 ASP A O 1
ATOM 2039 N N . TYR A 1 251 ? -4.829 -6.188 22.748 1.00 93.69 251 TYR A N 1
ATOM 2040 C CA . TYR A 1 251 ? -3.510 -5.603 22.519 1.00 93.69 251 TYR A CA 1
ATOM 2041 C C . TYR A 1 251 ? -2.847 -5.097 23.809 1.00 93.69 251 TYR A C 1
ATOM 2043 O O . TYR A 1 251 ? -1.637 -5.251 23.977 1.00 93.69 251 TYR A O 1
ATOM 2051 N N . LEU A 1 252 ? -3.625 -4.513 24.725 1.00 93.94 252 LEU A N 1
ATOM 2052 C CA . LEU A 1 252 ? -3.117 -4.022 26.007 1.00 93.94 252 LEU A CA 1
ATOM 2053 C C . LEU A 1 252 ? -2.818 -5.149 27.006 1.00 93.94 252 LEU A C 1
ATOM 2055 O O . LEU A 1 252 ? -1.890 -5.011 27.802 1.00 93.94 252 LEU A O 1
ATOM 2059 N N . THR A 1 253 ? -3.592 -6.235 26.977 1.00 90.94 253 THR A N 1
ATOM 2060 C CA . THR A 1 253 ? -3.566 -7.292 28.008 1.00 90.94 253 THR A CA 1
ATOM 2061 C C . THR A 1 253 ? -2.864 -8.577 27.566 1.00 90.94 253 THR A C 1
ATOM 2063 O O . THR A 1 253 ? -2.408 -9.358 28.403 1.00 90.94 253 THR A O 1
ATOM 2066 N N . SER A 1 254 ? -2.729 -8.810 26.260 1.00 78.94 254 SER A N 1
ATOM 2067 C CA . SER A 1 254 ? -2.094 -10.012 25.728 1.00 78.94 254 SER A CA 1
ATOM 2068 C C . SER A 1 254 ? -0.575 -9.966 25.859 1.00 78.94 254 SER A C 1
ATOM 2070 O O . SER A 1 254 ? 0.079 -8.978 25.530 1.00 78.94 254 SER A O 1
ATOM 2072 N N . LYS A 1 255 ? 0.003 -11.105 26.257 1.00 61.56 255 LYS A N 1
ATOM 2073 C CA . LYS A 1 255 ? 1.453 -11.357 26.211 1.00 61.56 255 LYS A CA 1
ATOM 2074 C C . LYS A 1 255 ? 1.915 -11.907 24.857 1.00 61.56 255 LYS A C 1
ATOM 2076 O O . LYS A 1 255 ? 3.080 -12.286 24.721 1.00 61.56 255 LYS A O 1
ATOM 2081 N N . LEU A 1 256 ? 1.015 -12.016 23.873 1.00 61.94 256 LEU A N 1
ATOM 2082 C CA . LEU A 1 256 ? 1.368 -12.482 22.537 1.00 61.94 256 LEU A CA 1
ATOM 2083 C C . LEU A 1 256 ? 2.353 -11.502 21.898 1.00 61.94 256 LEU A C 1
ATOM 2085 O O . LEU A 1 256 ? 2.107 -10.301 21.803 1.00 61.94 256 LEU A O 1
ATOM 2089 N N . LEU A 1 257 ? 3.478 -12.039 21.434 1.00 57.84 257 LEU A N 1
ATOM 2090 C CA . LEU A 1 257 ? 4.432 -11.292 20.629 1.00 57.84 257 LEU A CA 1
ATOM 2091 C C . LEU A 1 257 ? 3.802 -11.032 19.258 1.00 57.84 257 LEU A C 1
ATOM 2093 O O . LEU A 1 257 ? 3.770 -11.917 18.401 1.00 57.84 257 LEU A O 1
ATOM 2097 N N . TYR A 1 258 ? 3.299 -9.818 19.050 1.00 67.50 258 TYR A N 1
ATOM 2098 C CA . TYR A 1 258 ? 2.915 -9.350 17.723 1.00 67.50 258 TYR A CA 1
ATOM 2099 C C . TYR A 1 258 ? 4.172 -9.228 16.859 1.00 67.50 258 TYR A C 1
ATOM 2101 O O . TYR A 1 258 ? 5.169 -8.641 17.276 1.00 67.50 258 TYR A O 1
ATOM 2109 N N . SER A 1 259 ? 4.149 -9.801 15.653 1.00 54.09 259 SER A N 1
ATOM 2110 C CA . SER A 1 259 ? 5.354 -9.905 14.823 1.00 54.09 259 SER A CA 1
ATOM 2111 C C . SER A 1 259 ? 5.887 -8.552 14.342 1.00 54.09 259 SER A C 1
ATOM 2113 O O . SER A 1 259 ? 7.093 -8.444 14.133 1.00 54.09 259 SER A O 1
ATOM 2115 N N . LYS A 1 260 ? 5.017 -7.540 14.166 1.00 71.88 260 LYS A N 1
ATOM 2116 C CA . LYS A 1 260 ? 5.362 -6.140 13.852 1.00 71.88 260 LYS A CA 1
ATOM 2117 C C . LYS A 1 260 ? 4.247 -5.190 14.327 1.00 71.88 260 LYS A C 1
ATOM 2119 O O . LYS A 1 260 ? 3.073 -5.528 14.208 1.00 71.88 260 LYS A O 1
ATOM 2124 N N . THR A 1 261 ? 4.611 -4.011 14.834 1.00 88.00 261 THR A N 1
ATOM 2125 C CA . THR A 1 261 ? 3.695 -2.883 15.078 1.00 88.00 261 THR A CA 1
ATOM 2126 C C . THR A 1 261 ? 4.201 -1.661 14.317 1.00 88.00 261 THR A C 1
ATOM 2128 O O . THR A 1 261 ? 5.390 -1.340 14.368 1.00 88.00 261 THR A O 1
ATOM 2131 N N . HIS A 1 262 ? 3.313 -0.983 13.591 1.00 92.88 262 HIS A N 1
ATOM 2132 C CA . HIS A 1 262 ? 3.655 0.230 12.856 1.00 92.88 262 HIS A CA 1
ATOM 2133 C C . HIS A 1 262 ? 2.956 1.447 13.454 1.00 92.88 262 HIS A C 1
ATOM 2135 O O . HIS A 1 262 ? 1.802 1.391 13.876 1.00 92.88 262 HIS A O 1
ATOM 2141 N N . TYR A 1 263 ? 3.667 2.570 13.448 1.00 94.88 263 TYR A N 1
ATOM 2142 C CA . TYR A 1 263 ? 3.178 3.849 13.946 1.00 94.88 263 TYR A CA 1
ATOM 2143 C C . TYR A 1 263 ? 3.361 4.910 12.869 1.00 94.88 263 TYR A C 1
ATOM 2145 O O . TYR A 1 263 ? 4.286 4.841 12.058 1.00 94.88 263 TYR A O 1
ATOM 2153 N N . TRP A 1 264 ? 2.499 5.919 12.884 1.00 95.50 264 TRP A N 1
ATOM 2154 C CA . TRP A 1 264 ? 2.676 7.104 12.060 1.00 95.50 264 TRP A CA 1
ATOM 2155 C C . TRP A 1 264 ? 3.869 7.923 12.566 1.00 95.50 264 TRP A C 1
ATOM 2157 O O . TRP A 1 264 ? 3.935 8.276 13.746 1.00 95.50 264 TRP A O 1
ATOM 2167 N N . ILE A 1 265 ? 4.794 8.257 11.665 1.00 91.56 265 ILE A N 1
ATOM 2168 C CA . ILE A 1 265 ? 6.023 8.993 11.985 1.00 91.56 265 ILE A CA 1
ATOM 2169 C C . ILE A 1 265 ? 5.898 10.431 11.473 1.00 91.56 265 ILE A C 1
ATOM 2171 O O . ILE A 1 265 ? 5.580 10.662 10.311 1.00 91.56 265 ILE A O 1
ATOM 2175 N N . TYR A 1 266 ? 6.187 11.403 12.342 1.00 90.06 266 TYR A N 1
ATOM 2176 C CA . TYR A 1 266 ? 6.104 12.842 12.040 1.00 90.06 266 TYR A CA 1
ATOM 2177 C C . TYR A 1 266 ? 7.446 13.570 12.205 1.00 90.06 266 TYR A C 1
ATOM 2179 O O . TYR A 1 266 ? 7.482 14.792 12.352 1.00 90.06 266 TYR A O 1
ATOM 2187 N N . GLY A 1 267 ? 8.547 12.814 12.214 1.00 83.69 267 GLY A N 1
ATOM 2188 C CA . GLY A 1 267 ? 9.901 13.362 12.245 1.00 83.69 267 GLY A CA 1
ATOM 2189 C C . GLY A 1 267 ? 10.233 14.181 10.996 1.00 83.69 267 GLY A C 1
ATOM 2190 O O . GLY A 1 267 ? 9.494 14.198 10.010 1.00 83.69 267 GLY A O 1
ATOM 2191 N N . GLN A 1 268 ? 11.368 14.877 11.031 1.00 85.75 268 GLN A N 1
ATOM 2192 C CA . GLN A 1 268 ? 11.854 15.613 9.869 1.00 85.75 268 GLN A CA 1
ATOM 2193 C C . GLN A 1 268 ? 12.204 14.635 8.737 1.00 85.75 268 GLN A C 1
ATOM 2195 O O . GLN A 1 268 ? 12.992 13.717 8.930 1.00 85.75 268 GLN A O 1
ATOM 2200 N N . ASN A 1 269 ? 11.629 14.842 7.549 1.00 89.56 269 ASN A N 1
ATOM 2201 C CA . ASN A 1 269 ? 12.013 14.104 6.348 1.00 89.56 269 ASN A CA 1
ATOM 2202 C C . ASN A 1 269 ? 13.380 14.594 5.861 1.00 89.56 269 ASN A C 1
ATOM 2204 O O . ASN A 1 269 ? 13.490 15.704 5.332 1.00 89.56 269 ASN A O 1
ATOM 2208 N N . GLU A 1 270 ? 14.410 13.771 6.026 1.00 95.00 270 GLU A N 1
ATOM 2209 C CA . GLU A 1 270 ? 15.772 14.087 5.593 1.00 95.00 270 GLU A CA 1
ATOM 2210 C C . GLU A 1 270 ? 16.204 13.214 4.410 1.00 95.00 270 GLU A C 1
ATOM 2212 O O . GLU A 1 270 ? 15.646 12.147 4.160 1.00 95.00 270 GLU A O 1
ATOM 2217 N N . VAL A 1 271 ? 17.204 13.678 3.660 1.00 97.00 271 VAL A N 1
ATOM 2218 C CA . VAL A 1 271 ? 17.833 12.909 2.582 1.00 97.00 271 VAL A CA 1
ATOM 2219 C C . VAL A 1 271 ? 19.310 12.768 2.924 1.00 97.00 271 VAL A C 1
ATOM 2221 O O . VAL A 1 271 ? 20.069 13.729 2.800 1.00 97.00 271 VAL A O 1
ATOM 2224 N N . LEU A 1 272 ? 19.707 11.592 3.409 1.00 97.31 272 LEU A N 1
ATOM 2225 C CA . LEU A 1 272 ? 21.004 11.388 4.055 1.00 97.31 272 LEU A CA 1
ATOM 2226 C C . LEU A 1 272 ? 21.857 10.343 3.321 1.00 97.31 272 LEU A C 1
ATOM 2228 O O . LEU A 1 272 ? 21.337 9.314 2.889 1.00 97.31 272 LEU A O 1
ATOM 2232 N N . PRO A 1 273 ? 23.178 10.548 3.197 1.00 97.44 273 PRO A N 1
ATOM 2233 C CA . PRO A 1 273 ? 24.064 9.475 2.775 1.00 97.44 273 PRO A CA 1
ATOM 2234 C C . PRO A 1 273 ? 24.159 8.400 3.868 1.00 97.44 273 PRO A C 1
ATOM 2236 O O . PRO A 1 273 ? 24.048 8.702 5.058 1.00 97.44 273 PRO A O 1
ATOM 2239 N N . PHE A 1 274 ? 24.431 7.157 3.476 1.00 97.25 274 PHE A N 1
ATOM 2240 C CA . PHE A 1 274 ? 24.830 6.097 4.406 1.00 97.25 274 PHE A CA 1
ATOM 2241 C C . PHE A 1 274 ? 25.980 5.256 3.842 1.00 97.25 274 PHE A C 1
ATOM 2243 O O . PHE A 1 274 ? 26.252 5.259 2.637 1.00 97.25 274 PHE A O 1
ATOM 2250 N N . GLU A 1 275 ? 26.678 4.548 4.725 1.00 95.31 275 GLU A N 1
ATOM 2251 C CA . GLU A 1 275 ? 27.765 3.649 4.347 1.00 95.31 275 GLU A CA 1
ATOM 2252 C C . GLU A 1 275 ? 27.241 2.226 4.158 1.00 95.31 275 GL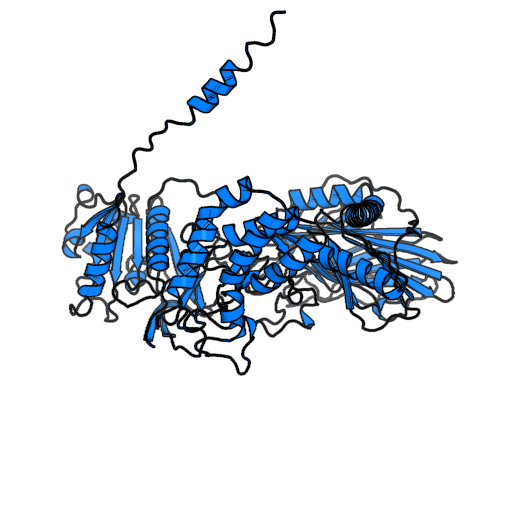U A C 1
ATOM 2254 O O . GLU A 1 275 ? 26.577 1.671 5.032 1.00 95.31 275 GLU A O 1
ATOM 2259 N N . HIS A 1 276 ? 27.565 1.634 3.013 1.00 95.88 276 HIS A N 1
ATOM 2260 C CA . HIS A 1 276 ? 27.285 0.239 2.711 1.00 95.88 276 HIS A CA 1
ATOM 2261 C C . HIS A 1 276 ? 28.323 -0.282 1.723 1.00 95.88 276 HIS A C 1
ATOM 2263 O O . HIS A 1 276 ? 28.707 0.420 0.784 1.00 95.88 276 HIS A O 1
ATOM 2269 N N . GLN A 1 277 ? 28.787 -1.510 1.937 1.00 93.38 277 GLN A N 1
ATOM 2270 C CA . GLN A 1 277 ? 29.745 -2.147 1.048 1.00 93.38 277 GLN A CA 1
ATOM 2271 C C . GLN A 1 277 ? 29.454 -3.638 0.937 1.00 93.38 277 GLN A C 1
ATOM 2273 O O . GLN A 1 277 ? 29.619 -4.396 1.890 1.00 93.38 277 GLN A O 1
ATOM 2278 N N . SER A 1 278 ? 29.083 -4.052 -0.266 1.00 95.75 278 SER A N 1
ATOM 2279 C CA . SER A 1 278 ? 28.891 -5.450 -0.624 1.00 95.75 278 SER A CA 1
ATOM 2280 C C . SER A 1 278 ? 30.170 -6.095 -1.148 1.00 95.75 278 SER A C 1
ATOM 2282 O O . SER A 1 278 ? 31.108 -5.425 -1.593 1.00 95.75 278 SER A O 1
ATOM 2284 N N . ASP A 1 279 ? 30.160 -7.426 -1.203 1.00 94.00 279 ASP A N 1
ATOM 2285 C CA . ASP A 1 279 ? 31.119 -8.189 -1.997 1.00 94.00 279 ASP A CA 1
ATOM 2286 C C . ASP A 1 279 ? 31.054 -7.806 -3.481 1.00 94.00 279 ASP A C 1
ATOM 2288 O O . ASP A 1 279 ? 29.982 -7.532 -4.029 1.00 94.00 279 ASP A O 1
ATOM 2292 N N . THR A 1 280 ? 32.212 -7.833 -4.145 1.00 92.75 280 THR A N 1
ATOM 2293 C CA . THR A 1 280 ? 32.315 -7.543 -5.577 1.00 92.75 280 THR A CA 1
ATOM 2294 C C . THR A 1 280 ? 31.574 -8.586 -6.405 1.00 92.75 280 THR A C 1
ATOM 2296 O O . THR A 1 280 ? 31.928 -9.770 -6.406 1.00 92.75 280 THR A O 1
ATOM 2299 N N . LEU A 1 281 ? 30.578 -8.129 -7.160 1.00 91.00 281 LEU A N 1
ATOM 2300 C CA . LEU A 1 281 ? 29.830 -8.961 -8.087 1.00 91.00 281 LEU A CA 1
ATOM 2301 C C . LEU A 1 281 ? 30.627 -9.195 -9.376 1.00 91.00 281 LEU A C 1
ATOM 2303 O O . LEU A 1 281 ? 31.296 -8.301 -9.896 1.00 91.00 281 LEU A O 1
ATOM 2307 N N . LYS A 1 282 ? 30.554 -10.418 -9.904 1.00 87.19 282 LYS A N 1
ATOM 2308 C CA . LYS A 1 282 ? 31.094 -10.746 -11.225 1.00 87.19 282 LYS A CA 1
ATOM 2309 C C . LYS A 1 282 ? 29.985 -10.635 -12.257 1.00 87.19 282 LYS A C 1
ATOM 2311 O O . LYS A 1 282 ? 29.025 -11.397 -12.198 1.00 87.19 282 LYS A O 1
ATOM 2316 N N . TYR A 1 283 ? 30.174 -9.735 -13.207 1.00 86.12 283 TYR A N 1
ATOM 2317 C CA . TYR A 1 283 ? 29.243 -9.508 -14.301 1.00 86.12 283 TYR A CA 1
ATOM 2318 C C . TYR A 1 283 ? 29.551 -10.399 -15.499 1.00 86.12 283 TYR A C 1
ATOM 2320 O O . TYR A 1 283 ? 30.720 -10.645 -15.826 1.00 86.12 283 TYR A O 1
ATOM 2328 N N . ALA A 1 284 ? 28.498 -10.869 -16.166 1.00 81.50 284 ALA A N 1
ATOM 2329 C CA . ALA A 1 284 ? 28.630 -11.380 -17.520 1.00 81.50 284 ALA A CA 1
ATOM 2330 C C . ALA A 1 284 ? 29.049 -10.232 -18.448 1.00 81.50 284 ALA A C 1
ATOM 2332 O O . ALA A 1 284 ? 28.669 -9.084 -18.246 1.00 81.50 284 ALA A O 1
ATOM 2333 N N . LYS A 1 285 ? 29.855 -10.534 -19.469 1.00 83.25 285 LYS A N 1
ATOM 2334 C CA . LYS A 1 285 ? 30.184 -9.532 -20.484 1.00 83.25 285 LYS A CA 1
ATOM 2335 C C . LYS A 1 285 ? 28.930 -9.281 -21.334 1.00 83.25 285 LYS A C 1
ATOM 2337 O O . LYS A 1 285 ? 28.416 -10.260 -21.882 1.00 83.25 285 LYS A O 1
ATOM 2342 N N . PRO A 1 286 ? 28.491 -8.027 -21.520 1.00 84.44 286 PRO A N 1
ATOM 2343 C CA . PRO A 1 286 ? 27.267 -7.750 -22.251 1.00 84.44 286 PRO A CA 1
ATOM 2344 C C . PRO A 1 286 ? 27.466 -8.069 -23.732 1.00 84.44 286 PRO A C 1
ATOM 2346 O O . PRO A 1 286 ? 28.524 -7.810 -24.329 1.00 84.44 286 PRO A O 1
ATOM 2349 N N . CYS A 1 287 ? 26.439 -8.648 -24.341 1.00 88.62 287 CYS A N 1
ATOM 2350 C CA . CYS A 1 287 ? 26.440 -9.044 -25.742 1.00 88.62 287 CYS A CA 1
ATOM 2351 C C . CYS A 1 287 ? 25.172 -8.544 -26.446 1.00 88.62 287 CYS A C 1
ATOM 2353 O O . CYS A 1 287 ? 24.179 -8.288 -25.772 1.00 88.62 287 CYS A O 1
ATOM 2355 N N . PRO A 1 288 ? 25.189 -8.377 -27.781 1.00 91.06 288 PRO A N 1
ATOM 2356 C CA . PRO A 1 288 ? 23.996 -7.968 -28.514 1.00 91.06 288 PRO A CA 1
ATOM 2357 C C . PRO A 1 288 ? 22.884 -9.012 -28.387 1.00 91.06 288 PRO A C 1
ATOM 2359 O O . PRO A 1 288 ? 23.141 -10.200 -28.589 1.00 91.06 288 PRO A O 1
ATOM 2362 N N . TRP A 1 289 ? 21.652 -8.575 -28.133 1.00 92.06 289 TRP A N 1
ATOM 2363 C CA . TRP A 1 289 ? 20.523 -9.492 -27.971 1.00 92.06 289 TRP A CA 1
ATOM 2364 C C . TRP A 1 289 ? 19.835 -9.829 -29.293 1.00 92.06 289 TRP A C 1
ATOM 2366 O O . TRP A 1 289 ? 19.472 -8.956 -30.097 1.00 92.06 289 TRP A O 1
ATOM 2376 N N . HIS A 1 290 ? 19.573 -11.122 -29.480 1.00 88.44 290 HIS A N 1
ATOM 2377 C CA . HIS A 1 290 ? 18.792 -11.646 -30.593 1.00 88.44 290 HIS A CA 1
ATOM 2378 C C . HIS A 1 290 ? 17.308 -11.709 -30.224 1.00 88.44 290 HIS A C 1
ATOM 2380 O O . HIS A 1 290 ? 16.825 -12.710 -29.701 1.00 88.44 290 HIS A O 1
ATOM 2386 N N . LEU A 1 291 ? 16.577 -10.633 -30.523 1.00 87.12 291 LEU A N 1
ATOM 2387 C CA . LEU A 1 291 ? 15.131 -10.592 -30.302 1.00 87.12 291 LEU A CA 1
ATOM 2388 C C . LEU A 1 291 ? 14.409 -11.575 -31.241 1.00 87.12 291 LEU A C 1
ATOM 2390 O O . LEU A 1 291 ? 14.722 -11.646 -32.432 1.00 87.12 291 LEU A O 1
ATOM 2394 N N . SER A 1 292 ? 13.439 -12.320 -30.707 1.00 83.94 292 SER A N 1
ATOM 2395 C CA . SER A 1 292 ? 12.684 -13.342 -31.436 1.00 83.94 292 SER A CA 1
ATOM 2396 C C . SER A 1 292 ? 11.899 -12.761 -32.616 1.00 83.94 292 SER A C 1
ATOM 2398 O O . SER A 1 292 ? 11.153 -11.792 -32.474 1.00 83.94 292 SER A O 1
ATOM 2400 N N . ASN A 1 293 ? 12.002 -13.404 -33.781 1.00 82.31 293 ASN A N 1
ATOM 2401 C CA . ASN A 1 293 ? 11.194 -13.068 -34.960 1.00 82.31 293 ASN A CA 1
ATOM 2402 C C . ASN A 1 293 ? 9.788 -13.696 -34.927 1.00 82.31 293 ASN A C 1
ATOM 2404 O O . ASN A 1 293 ? 8.973 -13.398 -35.795 1.00 82.31 293 ASN A O 1
ATOM 2408 N N . GLU A 1 294 ? 9.512 -14.575 -33.961 1.00 82.38 294 GLU A N 1
ATOM 2409 C CA . GLU A 1 294 ? 8.232 -15.288 -33.833 1.00 82.38 294 GLU A CA 1
ATOM 2410 C C . GLU A 1 294 ? 7.188 -14.490 -33.037 1.00 82.38 294 GLU A C 1
ATOM 2412 O O . GLU A 1 294 ? 5.986 -14.731 -33.168 1.00 82.38 294 GLU A O 1
ATOM 2417 N N . SER A 1 295 ? 7.635 -13.538 -32.211 1.00 88.12 295 SER A N 1
ATOM 2418 C CA . SER A 1 295 ? 6.751 -12.672 -31.429 1.00 88.12 295 SER A CA 1
ATOM 2419 C C . SER A 1 295 ? 5.968 -11.731 -32.347 1.00 88.12 295 SER A C 1
ATOM 2421 O O . SER A 1 295 ? 6.536 -11.132 -33.266 1.00 88.12 295 SER A O 1
ATOM 2423 N N . ILE A 1 296 ? 4.675 -11.544 -32.059 1.00 93.06 296 ILE A N 1
ATOM 2424 C CA . ILE A 1 296 ? 3.894 -10.445 -32.646 1.00 93.06 296 ILE A CA 1
ATOM 2425 C C . ILE A 1 296 ? 4.568 -9.113 -32.312 1.00 93.06 296 ILE A C 1
ATOM 2427 O O . ILE A 1 296 ? 5.203 -8.977 -31.264 1.00 93.06 296 ILE A O 1
ATOM 2431 N N . SER A 1 297 ? 4.481 -8.139 -33.216 1.00 94.50 297 SER A N 1
ATOM 2432 C CA . SER A 1 297 ? 5.170 -6.864 -33.023 1.00 94.50 297 SER A CA 1
ATOM 2433 C C . SER A 1 297 ? 4.407 -5.695 -33.623 1.00 94.50 297 SER A C 1
ATOM 2435 O O . SER A 1 297 ? 3.785 -5.822 -34.675 1.00 94.50 297 SER A O 1
ATOM 2437 N N . LEU A 1 298 ? 4.497 -4.548 -32.954 1.00 93.69 298 LEU A N 1
ATOM 2438 C CA . LEU A 1 298 ? 4.033 -3.265 -33.467 1.00 93.69 298 LEU A CA 1
ATOM 2439 C C . LEU A 1 298 ? 5.253 -2.399 -33.764 1.00 93.69 298 LEU A C 1
ATOM 2441 O O . LEU A 1 298 ? 6.186 -2.328 -32.964 1.00 93.69 298 LEU A O 1
ATOM 2445 N N . ILE A 1 299 ? 5.250 -1.742 -34.922 1.00 95.12 299 ILE A N 1
ATOM 2446 C CA . ILE A 1 299 ? 6.362 -0.902 -35.369 1.00 95.12 299 ILE A CA 1
ATOM 2447 C C . ILE A 1 299 ? 5.848 0.511 -35.586 1.00 95.12 299 ILE A C 1
ATOM 2449 O O . ILE A 1 299 ? 4.916 0.728 -36.362 1.00 95.12 299 ILE A O 1
ATOM 2453 N N . ASN A 1 300 ? 6.523 1.477 -34.969 1.00 95.31 300 ASN A N 1
ATOM 2454 C CA . ASN A 1 300 ? 6.352 2.884 -35.291 1.00 95.31 300 ASN A CA 1
ATOM 2455 C C . ASN A 1 300 ? 7.668 3.438 -35.857 1.00 95.31 300 ASN A C 1
ATOM 2457 O O . ASN A 1 300 ? 8.718 3.373 -35.222 1.00 95.31 300 ASN A O 1
ATOM 2461 N N . ASN A 1 301 ? 7.630 3.973 -37.080 1.00 95.00 301 ASN A N 1
ATOM 2462 C CA . ASN A 1 301 ? 8.836 4.450 -37.765 1.00 95.00 301 ASN A CA 1
ATOM 2463 C C . ASN A 1 301 ? 9.421 5.728 -37.149 1.00 95.00 301 ASN A C 1
ATOM 2465 O O . ASN A 1 301 ? 10.590 6.019 -37.395 1.00 95.00 301 ASN A O 1
ATOM 2469 N N . SER A 1 302 ? 8.629 6.480 -36.382 1.00 94.19 302 SER A N 1
ATOM 2470 C CA . SER A 1 302 ? 9.098 7.648 -35.642 1.00 94.19 302 SER A CA 1
ATOM 2471 C C . SER A 1 302 ? 8.321 7.793 -34.339 1.00 94.19 302 SER A C 1
ATOM 2473 O O . SER A 1 302 ? 7.090 7.812 -34.344 1.00 94.19 302 SER A O 1
ATOM 2475 N N . ALA A 1 303 ? 9.047 7.893 -33.232 1.00 94.19 303 ALA A N 1
ATOM 2476 C CA . ALA A 1 303 ? 8.482 8.030 -31.902 1.00 94.19 303 ALA A CA 1
ATOM 2477 C C . ALA A 1 303 ? 7.550 9.241 -31.759 1.00 94.19 303 ALA A C 1
ATOM 2479 O O . ALA A 1 303 ? 7.828 10.347 -32.231 1.00 94.19 303 ALA A O 1
ATOM 2480 N N . THR A 1 304 ? 6.466 9.041 -31.018 1.00 91.38 304 THR A N 1
ATOM 2481 C CA . THR A 1 304 ? 5.471 10.067 -30.693 1.00 91.38 304 THR A CA 1
ATOM 2482 C C . THR A 1 304 ? 5.343 10.258 -29.175 1.00 91.38 304 THR A C 1
ATOM 2484 O O . THR A 1 304 ? 6.117 9.722 -28.384 1.00 91.38 304 THR A O 1
ATOM 2487 N N . GLY A 1 305 ? 4.362 11.045 -28.731 1.00 90.12 305 GLY A N 1
ATOM 2488 C CA . GLY A 1 305 ? 4.041 11.184 -27.306 1.00 90.12 305 GLY A CA 1
ATOM 2489 C C . GLY A 1 305 ? 3.304 9.983 -26.695 1.00 90.12 305 GLY A C 1
ATOM 2490 O O . GLY A 1 305 ? 2.914 10.071 -25.528 1.00 90.12 305 GLY A O 1
ATOM 2491 N N . ASN A 1 306 ? 3.082 8.904 -27.461 1.00 93.50 306 ASN A N 1
ATOM 2492 C CA . ASN A 1 306 ? 2.318 7.732 -27.035 1.00 93.50 306 ASN A CA 1
ATOM 2493 C C . ASN A 1 306 ? 2.904 7.089 -25.777 1.00 93.50 306 ASN A C 1
ATOM 2495 O O . ASN A 1 306 ? 4.122 7.020 -25.608 1.00 93.50 306 ASN A O 1
ATOM 2499 N N . PHE A 1 307 ? 2.004 6.632 -24.908 1.00 93.69 307 PHE A N 1
ATOM 2500 C CA . PHE A 1 307 ? 2.329 5.879 -23.702 1.00 93.69 307 PHE A CA 1
ATOM 2501 C C . PHE A 1 307 ? 2.782 4.459 -24.055 1.00 93.69 307 PHE A C 1
ATOM 2503 O O . PHE A 1 307 ? 2.288 3.879 -25.021 1.00 93.69 307 PHE A O 1
ATOM 2510 N N . TRP A 1 308 ? 3.685 3.908 -23.250 1.00 94.75 308 TRP A N 1
ATOM 2511 C CA . TRP A 1 308 ? 4.032 2.492 -23.265 1.00 94.75 308 TRP A CA 1
ATOM 2512 C C . TRP A 1 308 ? 4.316 2.000 -21.847 1.00 94.75 308 TRP A C 1
ATOM 2514 O O . TRP A 1 308 ? 4.758 2.769 -20.984 1.00 94.75 308 TRP A O 1
ATOM 2524 N N . ASP A 1 309 ? 4.126 0.701 -21.660 1.00 95.56 309 ASP A N 1
ATOM 2525 C CA . ASP A 1 309 ? 4.505 -0.053 -20.477 1.00 95.56 309 ASP A CA 1
ATOM 2526 C C . ASP A 1 309 ? 5.165 -1.382 -20.873 1.00 95.56 309 ASP A C 1
ATOM 2528 O O . ASP A 1 309 ? 4.871 -1.969 -21.919 1.00 95.56 309 ASP A O 1
ATOM 2532 N N . VAL A 1 310 ? 6.078 -1.838 -20.019 1.00 96.56 310 VAL A N 1
ATOM 2533 C CA . VAL A 1 310 ? 6.410 -3.254 -19.863 1.00 96.56 310 VAL A CA 1
ATOM 2534 C C . VAL A 1 310 ? 6.264 -3.586 -18.386 1.00 96.56 310 VAL A C 1
ATOM 2536 O O . VAL A 1 310 ? 6.707 -2.823 -17.523 1.00 96.56 310 VAL A O 1
ATOM 2539 N N . ALA A 1 311 ? 5.619 -4.704 -18.089 1.00 96.94 311 ALA A N 1
ATOM 2540 C CA . ALA A 1 311 ? 5.337 -5.099 -16.722 1.00 96.94 311 ALA A CA 1
ATOM 2541 C C . ALA A 1 311 ? 5.450 -6.613 -16.566 1.00 96.94 311 ALA A C 1
ATOM 2543 O O . ALA A 1 311 ? 5.082 -7.364 -17.470 1.00 96.94 311 ALA A O 1
ATOM 2544 N N . GLY A 1 312 ? 5.943 -7.021 -15.404 1.00 95.94 312 GLY A N 1
ATOM 2545 C CA . GLY A 1 312 ? 5.705 -8.340 -14.834 1.00 95.94 312 GLY A CA 1
ATOM 2546 C C . GLY A 1 312 ? 4.897 -8.205 -13.548 1.00 95.94 312 GLY A C 1
ATOM 2547 O O . GLY A 1 312 ? 4.502 -7.106 -13.151 1.00 95.94 312 GLY A O 1
ATOM 2548 N N . GLN A 1 313 ? 4.708 -9.311 -12.836 1.00 97.19 313 GLN A N 1
ATOM 2549 C CA . GLN A 1 313 ? 3.896 -9.341 -11.620 1.00 97.19 313 GLN A CA 1
ATOM 2550 C C . GLN A 1 313 ? 4.458 -8.454 -10.501 1.00 97.19 313 GLN A C 1
ATOM 2552 O O . GLN A 1 313 ? 3.716 -8.018 -9.624 1.00 97.19 313 GLN A O 1
ATOM 2557 N N . ARG A 1 314 ? 5.769 -8.194 -10.490 1.00 97.56 314 ARG A N 1
ATOM 2558 C CA . ARG A 1 314 ? 6.450 -7.471 -9.402 1.00 97.56 314 ARG A CA 1
ATOM 2559 C C . ARG A 1 314 ? 6.885 -6.058 -9.769 1.00 97.56 314 ARG A C 1
ATOM 2561 O O . ARG A 1 314 ? 7.256 -5.299 -8.874 1.00 97.56 314 ARG A O 1
ATOM 2568 N N . LEU A 1 315 ? 6.892 -5.720 -11.056 1.00 97.44 315 LEU A N 1
ATOM 2569 C CA . LEU A 1 315 ? 7.562 -4.530 -11.558 1.00 97.44 315 LEU A CA 1
ATOM 2570 C C . LEU A 1 315 ? 6.847 -3.975 -12.785 1.00 97.44 315 LEU A C 1
ATOM 2572 O O . LEU A 1 315 ? 6.610 -4.694 -13.751 1.00 97.44 315 LEU A O 1
ATOM 2576 N N . LEU A 1 316 ? 6.583 -2.675 -12.760 1.00 97.75 316 LEU A N 1
ATOM 2577 C CA . LEU A 1 316 ? 6.037 -1.902 -13.867 1.00 97.75 316 LEU A CA 1
ATOM 2578 C C . LEU A 1 316 ? 7.063 -0.857 -14.296 1.00 97.75 316 LEU A C 1
ATOM 2580 O O . LEU A 1 316 ? 7.542 -0.067 -13.481 1.00 97.75 316 LEU A O 1
ATOM 2584 N N . VAL A 1 317 ? 7.349 -0.810 -15.591 1.00 98.25 317 VAL A N 1
ATOM 2585 C CA . VAL A 1 317 ? 8.223 0.180 -16.217 1.00 98.25 317 VAL A CA 1
ATOM 2586 C C . VAL A 1 317 ? 7.426 0.886 -17.296 1.00 98.25 317 VAL A C 1
ATOM 2588 O O . VAL A 1 317 ? 6.890 0.236 -18.190 1.00 98.25 317 VAL A O 1
ATOM 2591 N N . MET A 1 318 ? 7.335 2.213 -17.227 1.00 96.94 318 MET A N 1
ATOM 2592 C CA . MET A 1 318 ? 6.477 2.950 -18.153 1.00 96.94 318 MET A CA 1
ATOM 2593 C C . MET A 1 318 ? 7.012 4.323 -18.546 1.00 96.94 318 MET A C 1
ATOM 2595 O O . MET A 1 318 ? 7.775 4.982 -17.826 1.00 96.94 318 MET A O 1
ATOM 2599 N N . GLY A 1 319 ? 6.576 4.787 -19.714 1.00 95.62 319 GLY A N 1
ATOM 2600 C CA . GLY A 1 319 ? 6.991 6.073 -20.249 1.00 95.62 319 GLY A CA 1
ATOM 2601 C C . GLY A 1 319 ? 6.300 6.458 -21.549 1.00 95.62 319 GLY A C 1
ATOM 2602 O O . GLY A 1 319 ? 5.135 6.145 -21.782 1.00 95.62 319 GLY A O 1
ATOM 2603 N N . ASN A 1 320 ? 7.032 7.202 -22.379 1.00 94.25 320 ASN A N 1
ATOM 2604 C CA . ASN A 1 320 ? 6.583 7.681 -23.685 1.00 94.25 320 ASN A CA 1
ATOM 2605 C C . ASN A 1 320 ? 7.546 7.213 -24.773 1.00 94.25 320 ASN A C 1
ATOM 2607 O O . ASN A 1 320 ? 8.728 7.047 -24.487 1.00 94.25 320 ASN A O 1
ATOM 2611 N N . GLU A 1 321 ? 7.108 7.065 -26.020 1.00 95.25 321 GLU A N 1
ATOM 2612 C CA . GLU A 1 321 ? 7.977 6.547 -27.089 1.00 95.25 321 GLU A CA 1
ATOM 2613 C C . GLU A 1 321 ? 9.266 7.369 -27.314 1.00 95.25 321 GLU A C 1
ATOM 2615 O O . GLU A 1 321 ? 10.306 6.777 -27.585 1.00 95.25 321 GLU A O 1
ATOM 2620 N N . GLN A 1 322 ? 9.241 8.701 -27.163 1.00 89.88 322 GLN A N 1
ATOM 2621 C CA . GLN A 1 322 ? 10.363 9.605 -27.505 1.00 89.88 322 GLN A CA 1
ATOM 2622 C C . GLN A 1 322 ? 11.689 9.322 -26.773 1.00 89.88 322 GLN A C 1
ATOM 2624 O O . GLN A 1 322 ? 12.755 9.496 -27.355 1.00 89.88 322 GLN A O 1
ATOM 2629 N N . GLY A 1 323 ? 11.655 8.845 -25.529 1.00 89.19 323 GLY A N 1
ATOM 2630 C CA . GLY A 1 323 ? 12.869 8.493 -24.793 1.00 89.19 323 GLY A CA 1
ATOM 2631 C C . GLY A 1 323 ? 12.671 8.447 -23.284 1.00 89.19 323 GLY A C 1
ATOM 2632 O O . GLY A 1 323 ? 11.671 8.949 -22.759 1.00 89.19 323 GLY A O 1
ATOM 2633 N N . GLY A 1 324 ? 13.636 7.822 -22.609 1.00 94.75 324 GLY A N 1
ATOM 2634 C CA . GLY A 1 324 ? 13.680 7.711 -21.155 1.00 94.75 324 GLY A CA 1
ATOM 2635 C C . GLY A 1 324 ? 12.589 6.812 -20.572 1.00 94.75 324 GLY A C 1
ATOM 2636 O O . GLY A 1 324 ? 11.771 6.217 -21.285 1.00 94.75 324 GLY A O 1
ATOM 2637 N N . ILE A 1 325 ? 12.573 6.730 -19.244 1.00 97.81 325 ILE A N 1
ATOM 2638 C CA . ILE A 1 325 ? 11.537 6.046 -18.466 1.00 97.81 325 ILE A CA 1
ATOM 2639 C C . ILE A 1 325 ? 10.962 7.071 -17.494 1.00 97.81 325 ILE A C 1
ATOM 2641 O O . ILE A 1 325 ? 11.697 7.759 -16.778 1.00 97.81 325 ILE A O 1
ATOM 2645 N N . LYS A 1 326 ? 9.634 7.218 -17.497 1.00 96.62 326 LYS A N 1
ATOM 2646 C CA . LYS A 1 326 ? 8.973 8.197 -16.632 1.00 96.62 326 LYS A CA 1
ATOM 2647 C C . LYS A 1 326 ? 8.945 7.702 -15.203 1.00 96.62 326 LYS A C 1
ATOM 2649 O O . LYS A 1 326 ? 9.315 8.463 -14.314 1.00 96.62 326 LYS A O 1
ATOM 2654 N N . GLU A 1 327 ? 8.530 6.456 -15.006 1.00 97.12 327 GLU A N 1
ATOM 2655 C CA . GLU A 1 327 ? 8.333 5.862 -13.689 1.00 97.12 327 GLU A CA 1
ATOM 2656 C C . GLU A 1 327 ? 8.638 4.362 -13.742 1.00 97.12 327 GLU A C 1
ATOM 2658 O O . GLU A 1 327 ? 8.300 3.682 -14.715 1.00 97.12 327 GLU A O 1
ATOM 2663 N N . ILE A 1 328 ? 9.260 3.865 -12.676 1.00 98.12 328 ILE A N 1
ATOM 2664 C CA . ILE A 1 328 ? 9.428 2.443 -12.383 1.00 98.12 328 ILE A CA 1
ATOM 2665 C C . ILE A 1 328 ? 8.778 2.194 -11.030 1.00 98.12 328 ILE A C 1
ATOM 2667 O O . ILE A 1 328 ? 9.155 2.814 -10.031 1.00 98.12 328 ILE A O 1
ATOM 2671 N N . TRP A 1 329 ? 7.807 1.294 -11.006 1.00 97.94 329 TRP A N 1
ATOM 2672 C CA . TRP A 1 329 ? 7.067 0.908 -9.815 1.00 97.94 329 TRP A CA 1
ATOM 2673 C C . TRP A 1 329 ? 7.392 -0.531 -9.453 1.00 97.94 329 TRP A C 1
ATOM 2675 O O . TRP A 1 329 ? 7.192 -1.432 -10.260 1.00 97.94 329 TRP A O 1
ATOM 2685 N N . ALA A 1 330 ? 7.851 -0.735 -8.222 1.00 97.25 330 ALA A N 1
ATOM 2686 C CA . ALA A 1 330 ? 7.833 -2.035 -7.575 1.00 97.25 330 ALA A CA 1
ATOM 2687 C C . ALA A 1 330 ? 6.744 -1.957 -6.518 1.00 97.25 330 ALA A C 1
ATOM 2689 O O . ALA A 1 330 ? 6.934 -1.341 -5.467 1.00 97.25 330 ALA A O 1
ATOM 2690 N N . HIS A 1 331 ? 5.562 -2.484 -6.840 1.00 94.94 331 HIS A N 1
ATOM 2691 C CA . HIS A 1 331 ? 4.401 -2.315 -5.979 1.00 94.94 331 HIS A CA 1
ATOM 2692 C C . HIS A 1 331 ? 4.748 -2.764 -4.542 1.00 94.94 331 HIS A C 1
ATOM 2694 O O . HIS A 1 331 ? 5.186 -3.905 -4.355 1.00 94.94 331 HIS A O 1
ATOM 2700 N N . PRO A 1 332 ? 4.620 -1.859 -3.546 1.00 96.06 332 PRO A N 1
ATOM 2701 C CA . PRO A 1 332 ? 3.699 -0.720 -3.559 1.00 96.06 332 PRO A CA 1
ATOM 2702 C C . PRO A 1 332 ? 4.284 0.693 -3.722 1.00 96.06 332 PRO A C 1
ATOM 2704 O O . PRO A 1 332 ? 3.608 1.654 -3.351 1.00 96.06 332 PRO A O 1
ATOM 2707 N N . PHE A 1 333 ? 5.504 0.870 -4.228 1.00 97.31 333 PHE A N 1
ATOM 2708 C CA . PHE A 1 333 ? 6.136 2.193 -4.304 1.00 97.31 333 PHE A CA 1
ATOM 2709 C C . PHE A 1 333 ? 6.783 2.488 -5.663 1.00 97.31 333 PHE A C 1
ATOM 2711 O O . PHE A 1 333 ? 7.190 1.596 -6.410 1.00 97.31 333 PHE A O 1
ATOM 2718 N N . MET A 1 334 ? 6.890 3.780 -5.979 1.00 97.56 334 MET A N 1
ATOM 2719 C CA . MET A 1 334 ? 7.668 4.267 -7.113 1.00 97.56 334 MET A CA 1
ATOM 2720 C C . MET A 1 334 ? 9.152 4.216 -6.748 1.00 97.56 334 MET A C 1
ATOM 2722 O O . MET A 1 334 ? 9.645 5.034 -5.968 1.00 97.56 334 MET A O 1
ATOM 2726 N N . ALA A 1 335 ? 9.856 3.252 -7.326 1.00 97.56 335 ALA A N 1
ATOM 2727 C CA . ALA A 1 335 ? 11.263 3.000 -7.072 1.00 97.56 335 ALA A CA 1
ATOM 2728 C C . ALA A 1 335 ? 12.158 4.057 -7.736 1.00 97.56 335 ALA A C 1
ATOM 2730 O O . ALA A 1 335 ? 13.051 4.619 -7.096 1.00 97.56 335 ALA A O 1
ATOM 2731 N N . LEU A 1 336 ? 11.884 4.371 -9.007 1.00 96.69 336 LEU A N 1
ATOM 2732 C CA . LEU A 1 336 ? 12.655 5.319 -9.817 1.00 96.69 336 LEU A CA 1
ATOM 2733 C C . LEU A 1 336 ? 11.728 6.165 -10.685 1.00 96.69 336 LEU A C 1
ATOM 2735 O O . LEU A 1 336 ? 10.642 5.736 -11.076 1.00 96.69 336 LEU A O 1
ATOM 2739 N N . ARG A 1 337 ? 12.183 7.367 -11.033 1.00 96.25 337 ARG A N 1
ATOM 2740 C CA . ARG A 1 337 ? 11.506 8.248 -11.983 1.00 96.25 337 ARG A CA 1
ATOM 2741 C C . ARG A 1 337 ? 12.490 9.108 -12.754 1.00 96.25 337 ARG A C 1
ATOM 2743 O O . ARG A 1 337 ? 13.629 9.295 -12.329 1.00 96.25 337 ARG A O 1
ATOM 2750 N N . GLU A 1 338 ? 12.006 9.686 -13.849 1.00 96.25 338 GLU A N 1
ATOM 2751 C CA . GLU A 1 338 ? 12.784 10.607 -14.689 1.00 96.25 338 GLU A CA 1
ATOM 2752 C C . GLU A 1 338 ? 14.150 10.015 -15.082 1.00 96.25 338 GLU A C 1
ATOM 2754 O O . GLU A 1 338 ? 15.177 10.688 -15.017 1.00 96.25 338 GLU A O 1
ATOM 2759 N N . TYR A 1 339 ? 14.161 8.734 -15.459 1.00 97.75 339 TYR A N 1
ATOM 2760 C CA . TYR A 1 339 ? 15.346 8.099 -16.017 1.00 97.75 339 TYR A CA 1
ATOM 2761 C C . TYR A 1 339 ? 15.570 8.638 -17.428 1.00 97.75 339 TYR A C 1
ATOM 2763 O O . TYR A 1 339 ? 14.690 8.561 -18.293 1.00 97.75 339 TYR A O 1
ATOM 2771 N N . GLU A 1 340 ? 16.761 9.171 -17.662 1.00 97.56 340 GLU A N 1
ATOM 2772 C CA . GLU A 1 340 ? 17.173 9.724 -18.942 1.00 97.56 340 GLU A CA 1
ATOM 2773 C C . GLU A 1 340 ? 18.581 9.251 -19.283 1.00 97.56 340 GLU A C 1
ATOM 2775 O O . GLU A 1 340 ? 19.489 9.315 -18.451 1.00 97.56 340 GLU A O 1
ATOM 2780 N N . ALA A 1 341 ? 18.768 8.845 -20.535 1.00 97.50 341 ALA A N 1
ATOM 2781 C CA . ALA A 1 341 ? 20.074 8.565 -21.100 1.00 97.50 341 ALA A CA 1
ATOM 2782 C C . ALA A 1 341 ? 20.426 9.599 -22.174 1.00 97.50 341 ALA A C 1
ATOM 2784 O O . ALA A 1 341 ? 19.562 10.164 -22.853 1.00 97.50 341 ALA A O 1
ATOM 2785 N N . GLY A 1 342 ? 21.718 9.857 -22.321 1.00 95.94 342 GLY A N 1
ATOM 2786 C CA . GLY A 1 342 ? 22.285 10.687 -23.368 1.00 95.94 342 GLY A CA 1
ATOM 2787 C C . GLY A 1 342 ? 23.568 10.071 -23.901 1.00 95.94 342 GLY A C 1
ATOM 2788 O O . GLY A 1 342 ? 24.262 9.347 -23.190 1.00 95.94 342 GLY A O 1
ATOM 2789 N N . ILE A 1 343 ? 23.885 10.367 -25.159 1.00 94.81 343 ILE A N 1
ATOM 2790 C CA . ILE A 1 343 ? 25.123 9.926 -25.798 1.00 94.81 343 ILE A CA 1
ATOM 2791 C C . ILE A 1 343 ? 25.992 11.123 -26.173 1.00 94.81 343 ILE A C 1
ATOM 2793 O O . ILE A 1 343 ? 25.528 12.090 -26.778 1.00 94.81 343 ILE A O 1
ATOM 2797 N N . GLN A 1 344 ? 27.270 11.058 -25.828 1.00 93.00 344 GLN A N 1
ATOM 2798 C CA . GLN A 1 344 ? 28.286 12.017 -26.238 1.00 93.00 344 GLN A CA 1
ATOM 2799 C C . GLN A 1 344 ? 29.274 11.332 -27.184 1.00 93.00 344 GLN A C 1
ATOM 2801 O O . GLN A 1 344 ? 29.752 10.227 -26.928 1.00 93.00 344 GLN A O 1
ATOM 2806 N N . PHE A 1 345 ? 29.593 11.989 -28.297 1.00 89.62 345 PHE A N 1
ATOM 2807 C CA . PHE A 1 345 ? 30.583 11.497 -29.256 1.00 89.62 345 PHE A CA 1
ATOM 2808 C C . PHE A 1 345 ? 31.919 12.203 -29.027 1.00 89.62 345 PHE A C 1
ATOM 2810 O O . PHE A 1 345 ? 31.939 13.420 -28.891 1.00 89.62 345 PHE A O 1
ATOM 2817 N N . LEU A 1 346 ? 33.034 11.467 -29.081 1.00 73.38 346 LEU A N 1
ATOM 2818 C CA . LEU A 1 346 ? 34.385 11.949 -28.732 1.00 73.38 346 LEU A CA 1
ATOM 2819 C C . LEU A 1 346 ? 34.841 13.254 -29.414 1.00 73.38 346 LEU A C 1
ATOM 2821 O O . LEU A 1 346 ? 35.684 13.962 -28.882 1.00 73.38 346 LEU A O 1
ATOM 2825 N N . ASN A 1 347 ? 34.290 13.580 -30.586 1.00 68.69 347 ASN A N 1
ATOM 2826 C CA . ASN A 1 347 ? 34.658 14.772 -31.359 1.00 68.69 347 ASN A CA 1
ATOM 2827 C C . ASN A 1 347 ? 33.693 15.957 -31.142 1.00 68.69 347 ASN A C 1
ATOM 2829 O O . ASN A 1 347 ? 33.681 16.884 -31.956 1.00 68.69 347 ASN A O 1
ATOM 2833 N N . LYS A 1 348 ? 32.814 15.893 -30.131 1.00 69.62 348 LYS A N 1
ATOM 2834 C CA . LYS A 1 348 ? 31.813 16.922 -29.832 1.00 69.62 348 LYS A CA 1
ATOM 2835 C C . LYS A 1 348 ? 31.601 17.080 -28.327 1.00 69.62 348 LYS A C 1
ATOM 2837 O O . LYS A 1 348 ? 31.303 16.117 -27.629 1.00 69.62 348 LYS A O 1
ATOM 2842 N N . ASP A 1 349 ? 31.556 18.327 -27.877 1.00 76.44 349 ASP A N 1
ATOM 2843 C CA . ASP A 1 349 ? 31.241 18.671 -26.481 1.00 76.44 349 ASP A CA 1
ATOM 2844 C C . ASP A 1 349 ? 29.732 18.610 -26.171 1.00 76.44 349 ASP A C 1
ATOM 2846 O O . ASP A 1 349 ? 29.279 18.977 -25.094 1.00 76.44 349 ASP A O 1
ATOM 2850 N N . THR A 1 350 ? 28.911 18.158 -27.124 1.00 87.56 350 THR A N 1
ATOM 2851 C CA . THR A 1 350 ? 27.452 18.101 -26.983 1.00 87.56 350 THR A CA 1
ATOM 2852 C C . THR A 1 350 ? 26.983 16.703 -26.594 1.00 87.56 350 THR A C 1
ATOM 2854 O O . THR A 1 350 ? 27.258 15.734 -27.304 1.00 87.56 350 THR A O 1
ATOM 2857 N N . VAL A 1 351 ? 26.195 16.625 -25.520 1.00 92.12 351 VAL A N 1
ATOM 2858 C CA . VAL A 1 351 ? 25.412 15.436 -25.160 1.00 92.12 351 VAL A CA 1
ATOM 2859 C C . VAL A 1 351 ? 24.096 15.433 -25.940 1.00 92.12 351 VAL A C 1
ATOM 2861 O O . VAL A 1 351 ? 23.309 16.379 -25.857 1.00 92.12 351 VAL A O 1
ATOM 2864 N N . TYR A 1 352 ? 23.843 14.354 -26.672 1.00 93.69 352 TYR A N 1
ATOM 2865 C CA . TYR A 1 352 ? 22.574 14.078 -27.339 1.00 93.69 352 TYR A CA 1
ATOM 2866 C C . TYR A 1 352 ? 21.665 13.321 -26.370 1.00 93.69 352 TYR A C 1
ATOM 2868 O O . TYR A 1 352 ? 21.788 12.107 -26.214 1.00 93.69 352 TYR A O 1
ATOM 2876 N N . TRP A 1 353 ? 20.792 14.048 -25.670 1.00 95.31 353 TRP A N 1
ATOM 2877 C CA . TRP A 1 353 ? 19.794 13.449 -24.781 1.00 95.31 353 TRP A CA 1
ATOM 2878 C C . TRP A 1 353 ? 18.747 12.700 -25.594 1.00 95.31 353 TRP A C 1
ATOM 2880 O O . TRP A 1 353 ? 18.074 13.304 -26.429 1.00 95.31 353 TRP A O 1
ATOM 2890 N N . LEU A 1 354 ? 18.575 11.409 -25.311 1.00 95.56 354 LEU A N 1
ATOM 2891 C CA . LEU A 1 354 ? 17.724 10.526 -26.106 1.00 95.56 354 LEU A CA 1
ATOM 2892 C C . LEU A 1 354 ? 16.254 10.970 -26.116 1.00 95.56 354 LEU A C 1
ATOM 2894 O O . LEU A 1 354 ? 15.574 10.778 -27.116 1.00 95.56 354 LEU A O 1
ATOM 2898 N N . ASN A 1 355 ? 15.792 11.651 -25.062 1.00 93.38 355 ASN A N 1
ATOM 2899 C CA . ASN A 1 355 ? 14.443 12.226 -24.961 1.00 93.38 355 ASN A CA 1
ATOM 2900 C C . ASN A 1 355 ? 14.134 13.291 -26.029 1.00 93.38 355 ASN A C 1
ATOM 2902 O O . ASN A 1 355 ? 12.966 13.598 -26.254 1.00 93.38 355 ASN A O 1
ATOM 2906 N N . ASN A 1 356 ? 15.162 13.871 -26.655 1.00 94.12 356 ASN A N 1
ATOM 2907 C CA . ASN A 1 356 ? 15.020 14.894 -27.694 1.00 94.12 356 ASN A CA 1
ATOM 2908 C C . ASN A 1 356 ? 15.165 14.322 -29.113 1.00 94.12 356 ASN A C 1
ATOM 2910 O O . ASN A 1 356 ? 15.067 15.069 -30.088 1.00 94.12 356 ASN A O 1
ATOM 2914 N N . GLU A 1 357 ? 15.426 13.022 -29.234 1.00 94.06 357 GLU A N 1
ATOM 2915 C CA . GLU A 1 357 ? 15.605 12.341 -30.511 1.00 94.06 357 GLU A CA 1
ATOM 2916 C C . GLU A 1 357 ? 14.286 11.703 -30.984 1.00 94.06 357 GLU A C 1
ATOM 2918 O O . GLU A 1 357 ? 13.304 11.613 -30.249 1.00 94.06 357 GLU A O 1
ATOM 2923 N N . GLN A 1 358 ? 14.252 11.253 -32.241 1.00 94.06 358 GLN A N 1
ATOM 2924 C CA . GLN A 1 358 ? 13.097 10.562 -32.828 1.00 94.06 358 GLN A CA 1
ATOM 2925 C C . GLN A 1 358 ? 13.476 9.124 -33.209 1.00 94.06 358 GLN A C 1
ATOM 2927 O O . GLN A 1 358 ? 13.800 8.863 -34.372 1.00 94.06 358 GLN A O 1
ATOM 2932 N N . PRO A 1 359 ? 13.510 8.188 -32.242 1.00 97.19 359 PRO A N 1
ATOM 2933 C CA . PRO A 1 359 ? 13.832 6.799 -32.532 1.00 97.19 359 PRO A CA 1
ATOM 2934 C C . PRO A 1 359 ? 12.715 6.109 -33.320 1.00 97.19 359 PRO A C 1
ATOM 2936 O O . PRO A 1 359 ? 11.547 6.494 -33.263 1.00 97.19 359 PRO A O 1
ATOM 2939 N N . ARG A 1 360 ? 13.076 5.024 -34.007 1.00 97.69 360 ARG A N 1
ATOM 2940 C CA . ARG A 1 360 ? 12.112 4.001 -34.432 1.00 97.69 360 ARG A CA 1
ATOM 2941 C C . ARG A 1 360 ? 11.751 3.137 -33.223 1.00 97.69 360 ARG A C 1
ATOM 2943 O O . ARG A 1 360 ? 12.640 2.788 -32.449 1.00 97.69 360 ARG A O 1
ATOM 2950 N N . ILE A 1 361 ? 10.480 2.774 -33.097 1.00 98.00 361 ILE A N 1
ATOM 2951 C CA . ILE A 1 361 ? 9.945 1.966 -31.999 1.00 98.00 361 ILE A CA 1
ATOM 2952 C C . ILE A 1 361 ? 9.584 0.572 -32.500 1.00 98.00 361 ILE A C 1
ATOM 2954 O O . ILE A 1 361 ? 8.982 0.430 -33.568 1.00 98.00 361 ILE A O 1
ATOM 2958 N N . GLU A 1 362 ? 9.911 -0.436 -31.698 1.00 96.94 362 GLU A N 1
ATOM 2959 C CA . GLU A 1 362 ? 9.416 -1.803 -31.852 1.00 96.94 362 GLU A CA 1
ATOM 2960 C C . GLU A 1 362 ? 8.855 -2.281 -30.508 1.00 96.94 362 GLU A C 1
ATOM 2962 O O . GLU A 1 362 ? 9.572 -2.337 -29.509 1.00 96.94 362 GLU A O 1
ATOM 2967 N N . VAL A 1 363 ? 7.562 -2.604 -30.482 1.00 96.06 363 VAL A N 1
ATOM 2968 C CA . VAL A 1 363 ? 6.862 -3.121 -29.300 1.00 96.06 363 VAL A CA 1
ATOM 2969 C C . VAL A 1 363 ? 6.606 -4.604 -29.499 1.00 96.06 363 VAL A C 1
ATOM 2971 O O . VAL A 1 363 ? 6.074 -5.009 -30.534 1.00 96.06 363 VAL A O 1
ATOM 2974 N N . ARG A 1 364 ? 6.965 -5.404 -28.499 1.00 95.94 364 ARG A N 1
ATOM 2975 C CA . ARG A 1 364 ? 6.707 -6.844 -28.438 1.00 95.94 364 ARG A CA 1
ATOM 2976 C C . ARG A 1 364 ? 6.018 -7.185 -27.110 1.00 95.94 364 ARG A C 1
ATOM 2978 O O . ARG A 1 364 ? 6.095 -6.391 -26.170 1.00 95.94 364 ARG A O 1
ATOM 2985 N N . PRO A 1 365 ? 5.347 -8.342 -27.007 1.00 95.38 365 PRO A N 1
ATOM 2986 C CA . PRO A 1 365 ? 4.843 -8.874 -25.742 1.00 95.38 365 PRO A CA 1
ATOM 2987 C C . PRO A 1 365 ? 5.848 -8.787 -24.584 1.00 95.38 365 PRO A C 1
ATOM 2989 O O . PRO A 1 365 ? 5.501 -8.322 -23.503 1.00 95.38 365 PRO A O 1
ATOM 2992 N N . GLU A 1 366 ? 7.096 -9.148 -24.853 1.00 95.69 366 GLU A N 1
ATOM 2993 C CA . GLU A 1 366 ? 8.159 -9.301 -23.863 1.00 95.69 366 GLU A CA 1
ATOM 2994 C C . GLU A 1 366 ? 9.073 -8.069 -23.711 1.00 95.69 366 GLU A C 1
ATOM 2996 O O . GLU A 1 366 ? 9.936 -8.045 -22.839 1.00 95.69 366 GLU A O 1
ATOM 3001 N N . SER A 1 367 ? 8.971 -7.059 -24.588 1.00 97.12 367 SER A N 1
ATOM 3002 C CA . SER A 1 367 ? 9.940 -5.948 -24.594 1.00 97.12 367 SER A CA 1
ATOM 3003 C C . SER A 1 367 ? 9.447 -4.686 -25.297 1.00 97.12 367 SER A C 1
ATOM 3005 O O . SER A 1 367 ? 8.622 -4.730 -26.215 1.00 97.12 367 SER A O 1
ATOM 3007 N N . PHE A 1 368 ? 10.047 -3.557 -24.922 1.00 97.94 368 PHE A N 1
ATOM 3008 C CA . PHE A 1 368 ? 9.915 -2.283 -25.619 1.00 97.94 368 PHE A CA 1
ATOM 3009 C C . PHE A 1 368 ? 11.283 -1.843 -26.149 1.00 97.94 368 PHE A C 1
ATOM 3011 O O . PHE A 1 368 ? 12.250 -1.779 -25.393 1.00 97.94 368 PHE A O 1
ATOM 3018 N N . THR A 1 369 ? 11.390 -1.561 -27.449 1.00 98.00 369 THR A N 1
ATOM 3019 C CA . THR A 1 369 ? 12.668 -1.237 -28.099 1.00 98.00 369 THR A CA 1
ATOM 3020 C C . THR A 1 369 ? 12.629 0.125 -28.780 1.00 98.00 369 THR A C 1
ATOM 3022 O O . THR A 1 369 ? 11.709 0.425 -29.545 1.00 98.00 369 THR A O 1
ATOM 3025 N N . ARG A 1 370 ? 13.688 0.916 -28.578 1.00 98.06 370 ARG A N 1
ATOM 3026 C CA . ARG A 1 370 ? 13.972 2.150 -29.319 1.00 98.06 370 ARG A CA 1
ATOM 3027 C C . ARG A 1 370 ? 15.252 2.001 -30.131 1.00 98.06 370 ARG A C 1
ATOM 3029 O O . ARG A 1 370 ? 16.261 1.494 -29.648 1.00 98.06 370 ARG A O 1
ATOM 3036 N N . ILE A 1 371 ? 15.228 2.473 -31.373 1.00 97.56 371 ILE A N 1
ATOM 3037 C CA . ILE A 1 371 ? 16.382 2.452 -32.275 1.00 97.56 371 ILE A CA 1
ATOM 3038 C C . ILE A 1 371 ? 16.685 3.882 -32.714 1.00 97.56 371 ILE A C 1
ATOM 3040 O O . ILE A 1 371 ? 15.984 4.463 -33.547 1.00 97.56 371 ILE A O 1
ATOM 3044 N N . TYR A 1 372 ? 17.761 4.435 -32.164 1.00 97.12 372 TYR A N 1
ATOM 3045 C CA . TYR A 1 372 ? 18.261 5.770 -32.457 1.00 97.12 372 TYR A CA 1
ATOM 3046 C C . TYR A 1 372 ? 19.275 5.723 -33.597 1.00 97.12 372 TYR A C 1
ATOM 3048 O O . TYR A 1 372 ? 20.221 4.926 -33.592 1.00 97.12 372 TYR A O 1
ATOM 3056 N N . LYS A 1 373 ? 19.100 6.613 -34.576 1.00 95.81 373 LYS A N 1
ATOM 3057 C CA . LYS A 1 373 ? 20.000 6.746 -35.721 1.00 95.81 373 LYS A CA 1
ATOM 3058 C C . LYS A 1 373 ? 20.673 8.110 -35.708 1.00 95.81 373 LYS A C 1
ATOM 3060 O O . LYS A 1 373 ? 20.048 9.127 -35.988 1.00 95.81 373 LYS A O 1
ATOM 3065 N N . PHE A 1 374 ? 21.979 8.103 -35.484 1.00 93.31 374 PHE A N 1
ATOM 3066 C CA . PHE A 1 374 ? 22.835 9.276 -35.606 1.00 93.31 374 PHE A CA 1
ATOM 3067 C C . PHE A 1 374 ? 23.596 9.238 -36.937 1.00 93.31 374 PHE A C 1
ATOM 3069 O O . PHE A 1 374 ? 23.637 8.227 -37.639 1.00 93.31 374 PHE A O 1
ATOM 3076 N N . LYS A 1 375 ? 24.260 10.343 -37.297 1.00 90.00 375 LYS A N 1
ATOM 3077 C CA . LYS A 1 375 ? 25.004 10.447 -38.568 1.00 90.00 375 LYS A CA 1
ATOM 3078 C C . LYS A 1 375 ? 26.078 9.357 -38.742 1.00 90.00 375 LYS A C 1
ATOM 3080 O O . LYS A 1 375 ? 26.355 8.958 -39.867 1.00 90.00 375 LYS A O 1
ATOM 3085 N N . GLN A 1 376 ? 26.714 8.926 -37.651 1.00 88.56 376 GLN A N 1
ATOM 3086 C CA . GLN A 1 376 ? 27.862 8.002 -37.659 1.00 88.56 376 GLN A CA 1
ATOM 3087 C C . GLN A 1 376 ? 27.748 6.883 -36.611 1.00 88.56 376 GLN A C 1
ATOM 3089 O O . GLN A 1 376 ? 28.735 6.199 -36.330 1.00 88.56 376 GLN A O 1
ATOM 3094 N N . ALA A 1 377 ? 26.565 6.712 -36.019 1.00 93.94 377 ALA A N 1
ATOM 3095 C CA . ALA A 1 377 ? 26.323 5.705 -35.001 1.00 93.94 377 ALA A CA 1
ATOM 3096 C C . ALA A 1 377 ? 24.852 5.290 -34.948 1.00 93.94 377 ALA A C 1
ATOM 3098 O O . ALA A 1 377 ? 23.964 6.052 -35.332 1.00 93.94 377 ALA A O 1
ATOM 3099 N N . TYR A 1 378 ? 24.623 4.095 -34.424 1.00 95.69 378 TYR A N 1
ATOM 3100 C CA . TYR A 1 378 ? 23.324 3.572 -34.037 1.00 95.69 378 TYR A CA 1
ATOM 3101 C C . TYR A 1 378 ? 23.364 3.234 -32.552 1.00 95.69 378 TYR A C 1
ATOM 3103 O O . TYR A 1 378 ? 24.378 2.731 -32.064 1.00 95.69 378 TYR A O 1
ATOM 3111 N N . LEU A 1 379 ? 22.263 3.497 -31.860 1.00 97.31 379 LEU A N 1
ATOM 3112 C CA . LEU A 1 379 ? 22.056 3.054 -30.489 1.00 97.31 379 LEU A CA 1
ATOM 3113 C C . LEU A 1 379 ? 20.707 2.342 -30.430 1.00 97.31 379 LEU A C 1
ATOM 3115 O O . LEU A 1 379 ? 19.685 2.932 -30.779 1.00 97.31 379 LEU A O 1
ATOM 3119 N N . LYS A 1 380 ? 20.715 1.073 -30.037 1.00 97.81 380 LYS A N 1
ATOM 3120 C CA . LYS A 1 380 ? 19.499 0.313 -29.737 1.00 97.81 380 LYS A CA 1
ATOM 3121 C C . LYS A 1 380 ? 19.344 0.264 -28.224 1.00 97.81 380 LYS A C 1
ATOM 3123 O O . LYS A 1 380 ? 20.310 -0.037 -27.537 1.00 97.81 380 LYS A O 1
ATOM 3128 N N . GLU A 1 381 ? 18.153 0.574 -27.743 1.00 98.06 381 GLU A N 1
ATOM 3129 C CA . GLU A 1 381 ? 17.756 0.534 -26.338 1.00 98.06 381 GLU A CA 1
ATOM 3130 C C . GLU A 1 381 ? 16.605 -0.466 -26.212 1.00 98.06 381 GLU A C 1
ATOM 3132 O O . GLU A 1 381 ? 15.598 -0.321 -26.907 1.00 98.06 381 GLU A O 1
ATOM 3137 N N . VAL A 1 382 ? 16.756 -1.485 -25.368 1.00 98.38 382 VAL A N 1
ATOM 3138 C CA . VAL A 1 382 ? 15.731 -2.508 -25.115 1.00 98.38 382 VAL A CA 1
ATOM 3139 C C . VAL A 1 382 ? 15.375 -2.483 -23.637 1.00 98.38 382 VAL A C 1
ATOM 3141 O O . VAL A 1 382 ? 16.244 -2.666 -22.789 1.00 98.38 382 VAL A O 1
ATOM 3144 N N . THR A 1 383 ? 14.102 -2.265 -23.325 1.00 98.56 383 THR A N 1
ATOM 3145 C CA . THR A 1 383 ? 13.577 -2.303 -21.960 1.00 98.56 383 THR A CA 1
ATOM 3146 C C . THR A 1 383 ? 12.752 -3.564 -21.739 1.00 98.56 383 THR A C 1
ATOM 3148 O O . THR A 1 383 ? 11.868 -3.881 -22.540 1.00 98.56 383 THR A O 1
ATOM 3151 N N . VAL A 1 384 ? 13.041 -4.263 -20.640 1.00 98.19 384 VAL A N 1
ATOM 3152 C CA . VAL A 1 384 ? 12.362 -5.499 -20.229 1.00 98.19 384 VAL A CA 1
ATOM 3153 C C . VAL A 1 384 ? 12.128 -5.473 -18.717 1.00 98.19 384 VAL A C 1
ATOM 3155 O O . VAL A 1 384 ? 13.000 -5.044 -17.959 1.00 98.19 384 VAL A O 1
ATOM 3158 N N . ALA A 1 385 ? 10.963 -5.953 -18.286 1.00 97.94 385 ALA A N 1
ATOM 3159 C CA . ALA A 1 385 ? 10.692 -6.325 -16.900 1.00 97.94 385 ALA A CA 1
ATOM 3160 C C . ALA A 1 385 ? 10.634 -7.857 -16.803 1.00 97.94 385 ALA A C 1
ATOM 3162 O O . ALA A 1 385 ? 10.087 -8.505 -17.700 1.00 97.94 385 ALA A O 1
ATOM 3163 N N . ASP A 1 386 ? 11.212 -8.427 -15.745 1.00 97.94 386 ASP A N 1
ATOM 3164 C CA . ASP A 1 386 ? 11.076 -9.859 -15.481 1.00 97.94 386 ASP A CA 1
ATOM 3165 C C . ASP A 1 386 ? 9.608 -10.199 -15.160 1.00 97.94 386 ASP A C 1
ATOM 3167 O O . ASP A 1 386 ? 8.954 -9.420 -14.459 1.00 97.94 386 ASP A O 1
ATOM 3171 N N . PRO A 1 387 ? 9.062 -11.323 -15.664 1.00 97.25 387 PRO A N 1
ATOM 3172 C CA . PRO A 1 387 ? 7.656 -11.668 -15.460 1.00 97.25 387 PRO A CA 1
ATOM 3173 C C . PRO A 1 387 ? 7.287 -11.897 -13.989 1.00 97.25 387 PRO A C 1
ATOM 3175 O O . PRO A 1 387 ? 6.174 -11.551 -13.598 1.00 97.25 387 PRO A O 1
ATOM 3178 N N . ASP A 1 388 ? 8.199 -12.418 -13.164 1.00 96.50 388 ASP A N 1
ATOM 3179 C CA . ASP A 1 388 ? 7.871 -12.890 -11.810 1.00 96.50 388 ASP A CA 1
ATOM 3180 C C . ASP A 1 388 ? 8.716 -12.243 -10.710 1.00 96.50 388 ASP A C 1
ATOM 3182 O O . ASP A 1 388 ? 8.350 -12.302 -9.535 1.00 96.50 388 ASP A O 1
ATOM 3186 N N . ASN A 1 389 ? 9.842 -11.626 -11.064 1.00 97.31 389 ASN A N 1
ATOM 3187 C CA . ASN A 1 389 ? 10.809 -11.110 -10.106 1.00 97.31 389 ASN A CA 1
ATOM 3188 C C . ASN A 1 389 ? 10.841 -9.574 -10.068 1.00 97.31 389 ASN A C 1
ATOM 3190 O O . ASN A 1 389 ? 10.520 -8.905 -11.050 1.00 97.31 389 ASN A O 1
ATOM 3194 N N . PRO A 1 390 ? 11.252 -8.972 -8.936 1.00 97.50 390 PRO A N 1
ATOM 3195 C CA . PRO A 1 390 ? 11.239 -7.522 -8.741 1.00 97.50 390 PRO A CA 1
ATOM 3196 C C . PRO A 1 390 ? 12.420 -6.803 -9.422 1.00 97.50 390 PRO A C 1
ATOM 3198 O O . PRO A 1 390 ? 13.036 -5.916 -8.825 1.00 97.50 390 PRO A O 1
ATOM 3201 N N . TYR A 1 391 ? 12.775 -7.190 -10.649 1.00 97.88 391 TYR A N 1
ATOM 3202 C CA . TYR A 1 391 ? 13.880 -6.600 -11.404 1.00 97.88 391 TYR A CA 1
ATOM 3203 C C . TYR A 1 391 ? 13.604 -6.479 -12.903 1.00 97.88 391 TYR A C 1
ATOM 3205 O O . TYR A 1 391 ? 12.767 -7.166 -13.486 1.00 97.88 391 TYR A O 1
ATOM 3213 N N . GLY A 1 392 ? 14.320 -5.552 -13.525 1.00 98.00 392 GLY A N 1
ATOM 3214 C CA . GLY A 1 392 ? 14.233 -5.259 -14.944 1.00 98.00 392 GLY A CA 1
ATOM 3215 C C . GLY A 1 392 ? 15.531 -4.650 -15.450 1.00 98.00 392 GLY A C 1
ATOM 3216 O O . GLY A 1 392 ? 16.506 -4.486 -14.709 1.00 98.00 392 GLY A O 1
ATOM 3217 N N . ILE A 1 393 ? 15.546 -4.343 -16.740 1.00 98.00 393 ILE A N 1
ATOM 3218 C CA . ILE A 1 393 ? 16.762 -3.952 -17.442 1.00 98.00 393 ILE A CA 1
ATOM 3219 C C . ILE A 1 393 ? 16.494 -2.953 -18.560 1.00 98.00 393 ILE A C 1
ATOM 3221 O O . ILE A 1 393 ? 15.475 -3.021 -19.253 1.00 98.00 393 ILE A O 1
ATOM 3225 N N . VAL A 1 394 ? 17.454 -2.046 -18.746 1.00 98.31 394 VAL A N 1
ATOM 3226 C CA . VAL A 1 394 ? 17.643 -1.279 -19.977 1.00 98.31 394 VAL A CA 1
ATOM 3227 C C . VAL A 1 394 ? 18.966 -1.706 -20.612 1.00 98.31 394 VAL A C 1
ATOM 3229 O O . VAL A 1 394 ? 20.039 -1.397 -20.094 1.00 98.31 394 VAL A O 1
ATOM 3232 N N . HIS A 1 395 ? 18.876 -2.422 -21.728 1.00 98.06 395 HIS A N 1
ATOM 3233 C CA . HIS A 1 395 ? 20.016 -2.906 -22.501 1.00 98.06 395 HIS A CA 1
ATOM 3234 C C . HIS A 1 395 ? 20.334 -1.947 -23.650 1.00 98.06 395 HIS A C 1
ATOM 3236 O O . HIS A 1 395 ? 19.451 -1.615 -24.448 1.00 98.06 395 HIS A O 1
ATOM 3242 N N . TYR A 1 396 ? 21.595 -1.535 -23.763 1.00 98.06 396 TYR A N 1
ATOM 3243 C CA . TYR A 1 396 ? 22.084 -0.665 -24.829 1.00 98.06 396 TYR A CA 1
ATOM 3244 C C . TYR A 1 396 ? 23.058 -1.398 -25.753 1.00 98.06 396 TYR A C 1
ATOM 3246 O O . TYR A 1 396 ? 24.081 -1.902 -25.298 1.00 98.06 396 TYR A O 1
ATOM 3254 N N . GLU A 1 397 ? 22.811 -1.349 -27.066 1.00 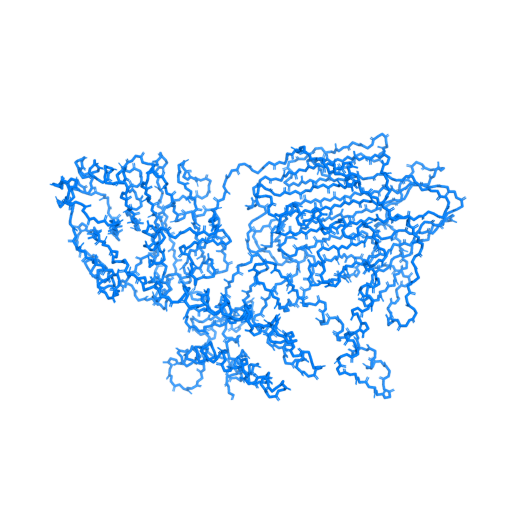97.62 397 GLU A N 1
ATOM 3255 C CA . GLU A 1 397 ? 23.776 -1.757 -28.098 1.00 97.62 397 GLU A CA 1
ATOM 3256 C C . GLU A 1 397 ? 24.256 -0.525 -28.878 1.00 97.62 397 GLU A C 1
ATOM 3258 O O . GLU A 1 397 ? 23.508 0.060 -29.675 1.00 97.62 397 GLU A O 1
ATOM 3263 N N . TYR A 1 398 ? 25.518 -0.139 -28.696 1.00 97.06 398 TYR A N 1
ATOM 3264 C CA . TYR A 1 398 ? 26.127 0.988 -29.399 1.00 97.06 398 TYR A CA 1
ATOM 3265 C C . TYR A 1 398 ? 26.956 0.523 -30.594 1.00 97.06 398 TYR A C 1
ATOM 3267 O O . TYR A 1 398 ? 27.992 -0.116 -30.437 1.00 97.06 398 TYR A O 1
ATOM 3275 N N . LYS A 1 399 ? 26.572 0.926 -31.808 1.00 96.00 399 LYS A N 1
ATOM 3276 C CA . LYS A 1 399 ? 27.313 0.649 -33.051 1.00 96.00 399 LYS A CA 1
ATOM 3277 C C . LYS A 1 399 ? 27.748 1.955 -33.700 1.00 96.00 399 LYS A C 1
ATOM 3279 O O . LYS A 1 399 ? 26.987 2.562 -34.452 1.00 96.00 399 LYS A O 1
ATOM 3284 N N . GLY A 1 400 ? 28.976 2.389 -33.424 1.00 91.31 400 GLY A N 1
ATOM 3285 C CA . GLY A 1 400 ? 29.534 3.643 -33.936 1.00 91.31 400 GLY A CA 1
ATOM 3286 C C . GLY A 1 400 ? 30.867 3.488 -34.664 1.00 91.31 400 GLY A C 1
ATOM 3287 O O . GLY A 1 400 ? 31.658 2.589 -34.380 1.00 91.31 400 GLY A O 1
ATOM 3288 N N . LEU A 1 401 ? 31.147 4.414 -35.590 1.00 89.56 401 LEU A N 1
ATOM 3289 C CA . LEU A 1 401 ? 32.455 4.506 -36.261 1.00 89.56 401 LEU A CA 1
ATOM 3290 C C . LEU A 1 401 ? 33.593 4.884 -35.291 1.00 89.56 401 LEU A C 1
ATOM 3292 O O . LEU A 1 401 ? 34.756 4.519 -35.515 1.00 89.56 401 LEU A O 1
ATOM 3296 N N . TYR A 1 402 ? 33.249 5.592 -34.212 1.00 90.94 402 TYR A N 1
ATOM 3297 C CA . TYR A 1 402 ? 34.144 6.085 -33.165 1.00 90.94 402 TYR A CA 1
ATOM 3298 C C . TYR A 1 402 ? 33.633 5.666 -31.777 1.00 90.94 402 TYR A C 1
ATOM 3300 O O . TYR A 1 402 ? 32.434 5.409 -31.640 1.00 90.94 402 TYR A O 1
ATOM 3308 N N . PRO A 1 403 ? 34.510 5.601 -30.758 1.00 92.75 403 PRO A N 1
ATOM 3309 C CA . PRO A 1 403 ? 34.076 5.447 -29.373 1.00 92.75 403 PRO A CA 1
ATOM 3310 C C . PRO A 1 403 ? 33.167 6.619 -28.951 1.00 92.75 403 PRO A C 1
ATOM 3312 O O . PRO A 1 403 ? 33.160 7.682 -29.587 1.00 92.75 403 PRO A O 1
ATOM 3315 N N . GLY A 1 404 ? 32.381 6.413 -27.903 1.00 93.38 404 GLY A N 1
ATOM 3316 C CA . GLY A 1 404 ? 31.443 7.403 -27.369 1.00 93.38 404 GLY A CA 1
ATOM 3317 C C . GLY A 1 404 ? 31.381 7.330 -25.850 1.00 93.38 404 GLY A C 1
ATOM 3318 O O . GLY A 1 404 ? 32.161 6.609 -25.241 1.00 93.38 404 GLY A O 1
ATOM 3319 N N . LYS A 1 405 ? 30.448 8.060 -25.251 1.00 94.81 405 LYS A N 1
ATOM 3320 C CA . LYS A 1 405 ? 30.160 8.021 -23.818 1.00 94.81 405 LYS A CA 1
ATOM 3321 C C . LYS A 1 405 ? 28.650 8.037 -23.616 1.00 94.81 405 LYS A C 1
ATOM 3323 O O . LYS A 1 405 ? 27.966 8.847 -24.243 1.00 94.81 405 LYS A O 1
ATOM 3328 N N . ILE A 1 406 ? 28.131 7.147 -22.777 1.00 96.50 406 ILE A N 1
ATOM 3329 C CA . ILE A 1 406 ? 26.746 7.198 -22.302 1.00 96.50 406 ILE A CA 1
ATOM 3330 C C . ILE A 1 406 ? 26.718 7.908 -20.953 1.00 96.50 406 ILE A C 1
ATOM 3332 O O . ILE A 1 406 ? 27.537 7.637 -20.078 1.00 96.50 406 ILE A O 1
ATOM 3336 N N . ILE A 1 407 ? 25.752 8.808 -20.796 1.00 97.25 407 ILE A N 1
ATOM 3337 C CA . ILE A 1 407 ? 25.442 9.495 -19.548 1.00 97.25 407 ILE A CA 1
ATOM 3338 C C . ILE A 1 407 ? 24.024 9.106 -19.164 1.00 97.25 407 ILE A C 1
ATOM 3340 O O . ILE A 1 407 ? 23.113 9.227 -19.981 1.00 97.25 407 ILE A O 1
ATOM 3344 N N . VAL A 1 408 ? 23.832 8.653 -17.931 1.00 97.94 408 VAL A N 1
ATOM 3345 C CA . VAL A 1 408 ? 22.522 8.246 -17.412 1.00 97.94 408 VAL A CA 1
ATOM 3346 C C . VAL A 1 408 ? 22.246 9.036 -16.153 1.00 97.94 408 VAL A C 1
ATOM 3348 O O . VAL A 1 408 ? 23.112 9.124 -15.289 1.00 97.94 408 VAL A O 1
ATOM 3351 N N . ARG A 1 409 ? 21.042 9.586 -16.027 1.00 97.81 409 ARG A N 1
ATOM 3352 C CA . ARG A 1 409 ? 20.576 10.240 -14.803 1.00 97.81 409 ARG A CA 1
ATOM 3353 C C . ARG A 1 409 ? 19.173 9.781 -14.444 1.00 97.81 409 ARG A C 1
ATOM 3355 O O . ARG A 1 409 ? 18.399 9.423 -15.324 1.00 97.81 409 ARG A O 1
ATOM 3362 N N . PHE A 1 410 ? 18.855 9.806 -13.159 1.00 98.25 410 PHE A N 1
ATOM 3363 C CA . PHE A 1 410 ? 17.552 9.404 -12.636 1.00 98.25 410 PHE A CA 1
ATOM 3364 C C . PHE A 1 410 ? 17.252 10.122 -11.322 1.00 98.25 410 PHE A C 1
ATOM 3366 O O . PHE A 1 410 ? 18.134 10.741 -10.715 1.00 98.25 410 PHE A O 1
ATOM 3373 N N . LYS A 1 411 ? 16.008 9.985 -10.862 1.00 98.00 411 LYS A N 1
ATOM 3374 C CA . LYS A 1 411 ? 15.558 10.436 -9.546 1.00 98.00 411 LYS A CA 1
ATOM 3375 C C . LYS A 1 411 ? 14.833 9.317 -8.806 1.00 98.00 411 LYS A C 1
ATOM 3377 O O . LYS A 1 411 ? 14.247 8.432 -9.423 1.00 98.00 411 LYS A O 1
ATOM 3382 N N . SER A 1 412 ? 14.810 9.399 -7.483 1.00 97.06 412 SER A N 1
ATOM 3383 C CA . SER A 1 412 ? 13.941 8.591 -6.630 1.00 97.06 412 SER A CA 1
ATOM 3384 C C . SER A 1 412 ? 13.421 9.425 -5.467 1.00 97.06 412 SER A C 1
ATOM 3386 O O . SER A 1 412 ? 14.132 10.264 -4.917 1.00 97.06 412 SER A O 1
ATOM 3388 N N . ASN A 1 413 ? 12.165 9.209 -5.102 1.00 94.50 413 ASN A N 1
ATOM 3389 C CA . ASN A 1 413 ? 11.565 9.741 -3.882 1.00 94.50 413 ASN A CA 1
ATOM 3390 C C . ASN A 1 413 ? 10.827 8.656 -3.085 1.00 94.50 413 ASN A C 1
ATOM 3392 O O . ASN A 1 413 ? 10.050 8.999 -2.201 1.00 94.50 413 ASN A O 1
ATOM 3396 N N . LEU A 1 414 ? 11.022 7.379 -3.452 1.00 96.38 414 LEU A N 1
ATOM 3397 C CA . LEU A 1 414 ? 10.368 6.208 -2.860 1.00 96.38 414 LEU A CA 1
ATOM 3398 C C . LEU A 1 414 ? 8.864 6.415 -2.620 1.00 96.38 414 LEU A C 1
ATOM 3400 O O . LEU A 1 414 ? 8.332 6.060 -1.573 1.00 96.38 414 LEU A O 1
ATOM 3404 N N . ARG A 1 415 ? 8.158 7.049 -3.567 1.00 94.44 415 ARG A N 1
ATOM 3405 C CA . ARG A 1 415 ? 6.754 7.436 -3.375 1.00 94.44 415 ARG A CA 1
ATOM 3406 C C . ARG A 1 415 ? 5.901 6.187 -3.147 1.00 94.44 415 ARG A C 1
ATOM 3408 O O . ARG A 1 415 ? 5.575 5.493 -4.108 1.00 94.44 415 ARG A O 1
ATOM 3415 N N . LEU A 1 416 ? 5.500 5.943 -1.898 1.00 94.81 416 LEU A N 1
ATOM 3416 C CA . LEU A 1 416 ? 4.522 4.908 -1.565 1.00 94.81 416 LEU A CA 1
ATOM 3417 C C . LEU A 1 416 ? 3.210 5.193 -2.301 1.00 94.81 416 LEU A C 1
ATOM 3419 O O . LEU A 1 416 ? 2.867 6.354 -2.527 1.00 94.81 416 LEU A O 1
ATOM 3423 N N . MET A 1 417 ? 2.479 4.162 -2.696 1.00 93.62 417 MET A N 1
ATOM 3424 C CA . MET A 1 417 ? 1.206 4.339 -3.379 1.00 93.62 417 MET A CA 1
ATOM 3425 C C . MET A 1 417 ? 0.176 5.059 -2.491 1.00 93.62 417 MET A C 1
ATOM 3427 O O . MET A 1 417 ? 0.150 4.872 -1.270 1.00 93.62 417 MET A O 1
ATOM 3431 N N . TRP A 1 418 ? -0.679 5.869 -3.127 1.00 91.56 418 TRP A N 1
ATOM 3432 C CA . TRP A 1 418 ? -1.856 6.507 -2.520 1.00 91.56 418 TRP A CA 1
ATOM 3433 C C . TRP A 1 418 ? -2.637 5.515 -1.620 1.00 91.56 418 TRP A C 1
ATOM 3435 O O . TRP A 1 418 ? -2.721 4.339 -1.987 1.00 91.56 418 TRP A O 1
ATOM 3445 N N . PRO A 1 419 ? -3.185 5.932 -0.456 1.00 91.44 419 PRO A N 1
ATOM 3446 C CA . PRO A 1 419 ? -3.499 7.304 -0.023 1.00 91.44 419 PRO A CA 1
ATOM 3447 C C . PRO A 1 419 ? -2.448 8.019 0.813 1.00 91.44 419 PRO A C 1
ATOM 3449 O O . PRO A 1 419 ? -2.647 9.181 1.149 1.00 91.44 419 PRO A O 1
ATOM 3452 N N . TYR A 1 420 ? -1.345 7.360 1.148 1.00 91.75 420 TYR A N 1
ATOM 3453 C CA . TYR A 1 420 ? -0.333 7.971 1.999 1.00 91.75 420 TYR A CA 1
ATOM 3454 C C . TYR A 1 420 ? 0.315 9.184 1.337 1.00 91.75 420 TYR A C 1
ATOM 3456 O O . TYR A 1 420 ? 0.404 9.245 0.108 1.00 91.75 420 TYR A O 1
ATOM 3464 N N . SER A 1 421 ? 0.824 10.122 2.125 1.00 89.56 421 SER A N 1
ATOM 3465 C CA . SER A 1 421 ? 1.544 11.288 1.627 1.00 89.56 421 SER A CA 1
ATOM 3466 C C . SER A 1 421 ? 2.943 10.931 1.116 1.00 89.56 421 SER A C 1
ATOM 3468 O O . SER A 1 421 ? 3.522 9.893 1.432 1.00 89.56 421 SER A O 1
ATOM 3470 N N . GLU A 1 422 ? 3.536 11.834 0.333 1.00 87.25 422 GLU A N 1
ATOM 3471 C CA . GLU A 1 422 ? 4.917 11.716 -0.166 1.00 87.25 422 GLU A CA 1
ATOM 3472 C C . GLU A 1 422 ? 5.994 11.734 0.936 1.00 87.25 422 GLU A C 1
ATOM 3474 O O . GLU A 1 422 ? 7.172 11.570 0.636 1.00 87.25 422 GLU A O 1
ATOM 3479 N N . LYS A 1 423 ? 5.592 11.945 2.195 1.00 85.75 423 LYS A N 1
ATOM 3480 C CA . LYS A 1 423 ? 6.465 12.058 3.369 1.00 85.75 423 LYS A CA 1
ATOM 3481 C C . LYS A 1 423 ? 6.337 10.884 4.336 1.00 85.75 423 LYS A C 1
ATOM 3483 O O . LYS A 1 423 ? 7.113 10.806 5.285 1.00 85.75 423 LYS A O 1
ATOM 3488 N N . VAL A 1 424 ? 5.379 9.986 4.108 1.00 91.25 424 VAL A N 1
ATOM 3489 C CA . VAL A 1 424 ? 5.004 8.942 5.071 1.00 91.25 424 VAL A CA 1
ATOM 3490 C C . VAL A 1 424 ? 6.158 7.996 5.428 1.00 91.25 424 VAL A C 1
ATOM 3492 O O . VAL A 1 424 ? 6.216 7.492 6.542 1.00 91.25 424 VAL A O 1
ATOM 3495 N N . LEU A 1 425 ? 7.093 7.770 4.498 1.00 92.19 425 LEU A N 1
ATOM 3496 C CA . LEU A 1 425 ? 8.213 6.842 4.679 1.00 92.19 425 LEU A CA 1
ATOM 3497 C C . LEU A 1 425 ? 9.386 7.431 5.489 1.00 92.19 425 LEU A C 1
ATOM 3499 O O . LEU A 1 425 ? 10.406 6.771 5.670 1.00 92.19 425 LEU A O 1
ATOM 3503 N N . GLY A 1 426 ? 9.263 8.666 5.984 1.00 92.44 426 GLY A N 1
ATOM 3504 C CA . GLY A 1 426 ? 10.303 9.294 6.798 1.00 92.44 426 GLY A CA 1
ATOM 3505 C C . GLY A 1 426 ? 11.508 9.728 5.966 1.00 92.44 426 GLY A C 1
ATOM 3506 O O . GLY A 1 426 ? 11.333 10.363 4.931 1.00 92.44 426 GLY A O 1
ATOM 3507 N N . THR A 1 427 ? 12.719 9.456 6.446 1.00 95.31 427 THR A N 1
ATOM 3508 C CA . THR A 1 427 ? 13.998 9.801 5.795 1.00 95.31 427 THR A CA 1
ATOM 3509 C C . THR A 1 427 ? 14.315 8.895 4.599 1.00 95.31 427 THR A C 1
ATOM 3511 O O . THR A 1 427 ? 14.085 7.693 4.654 1.00 95.31 427 THR A O 1
ATOM 3514 N N . ILE A 1 428 ? 14.897 9.456 3.531 1.00 96.94 428 ILE A N 1
ATOM 3515 C CA . ILE A 1 428 ? 15.500 8.682 2.433 1.00 96.94 428 ILE A CA 1
ATOM 3516 C C . ILE A 1 428 ? 17.005 8.592 2.671 1.00 96.94 428 ILE A C 1
ATOM 3518 O O . ILE A 1 428 ? 17.676 9.609 2.858 1.00 96.94 428 ILE A O 1
ATOM 3522 N N . GLN A 1 429 ? 17.550 7.384 2.601 1.00 98.25 429 GLN A N 1
ATOM 3523 C CA . GLN A 1 429 ? 18.984 7.140 2.657 1.00 98.25 429 GLN A CA 1
ATOM 3524 C C . GLN A 1 429 ? 19.506 6.694 1.295 1.00 98.25 429 GLN A C 1
ATOM 3526 O O . GLN A 1 429 ? 18.816 5.992 0.553 1.00 98.25 429 GLN A O 1
ATOM 3531 N N . TYR A 1 430 ? 20.724 7.109 0.946 1.00 98.50 430 TYR A N 1
ATOM 3532 C CA . TYR A 1 430 ? 21.333 6.749 -0.332 1.00 98.50 430 TYR A CA 1
ATOM 3533 C C . TYR A 1 430 ? 22.826 6.433 -0.235 1.00 98.50 430 TYR A C 1
ATOM 3535 O O . TYR A 1 430 ? 23.551 6.983 0.596 1.00 98.50 430 TYR A O 1
ATOM 3543 N N . THR A 1 431 ? 23.304 5.573 -1.132 1.00 98.31 431 THR A N 1
ATOM 3544 C CA . THR A 1 431 ? 24.734 5.300 -1.303 1.00 98.31 431 THR A CA 1
ATOM 3545 C C . THR A 1 431 ? 25.062 4.850 -2.726 1.00 98.31 431 THR A C 1
ATOM 3547 O O . THR A 1 431 ? 24.165 4.539 -3.514 1.00 98.31 431 THR A O 1
ATOM 3550 N N . PHE A 1 432 ? 26.351 4.795 -3.052 1.00 97.94 432 PHE A N 1
ATOM 3551 C CA . PHE A 1 432 ? 26.852 4.041 -4.200 1.00 97.94 432 PHE A CA 1
ATOM 3552 C C . PHE A 1 432 ? 27.695 2.872 -3.690 1.00 97.94 432 PHE A C 1
ATOM 3554 O O . PHE A 1 432 ? 28.789 3.068 -3.154 1.00 97.94 432 PHE A O 1
ATOM 3561 N N . ASP A 1 433 ? 27.189 1.656 -3.872 1.00 97.88 433 ASP A N 1
ATOM 3562 C CA . ASP A 1 433 ? 27.883 0.437 -3.485 1.00 97.88 433 ASP A CA 1
ATOM 3563 C C . ASP A 1 433 ? 28.832 0.003 -4.608 1.00 97.88 433 ASP A C 1
ATOM 3565 O O . ASP A 1 433 ? 28.413 -0.405 -5.693 1.00 97.88 433 ASP A O 1
ATOM 3569 N N . LYS A 1 434 ? 30.140 0.074 -4.339 1.00 95.88 434 LYS A N 1
ATOM 3570 C CA . LYS A 1 434 ? 31.184 -0.294 -5.309 1.00 95.88 434 LYS A CA 1
ATOM 3571 C C . LYS A 1 434 ? 31.247 -1.794 -5.595 1.00 95.88 434 LYS A C 1
ATOM 3573 O O . LYS A 1 434 ? 31.681 -2.174 -6.678 1.00 95.88 434 LYS A O 1
ATOM 3578 N N . GLY A 1 435 ? 30.865 -2.641 -4.639 1.00 95.50 435 GLY A N 1
ATOM 3579 C CA . GLY A 1 435 ? 30.846 -4.091 -4.822 1.00 95.50 435 GLY A CA 1
ATOM 3580 C C . GLY A 1 435 ? 29.734 -4.519 -5.776 1.00 95.50 435 GLY A C 1
ATOM 3581 O O . GLY A 1 435 ? 29.956 -5.355 -6.652 1.00 95.50 435 GLY A O 1
ATOM 3582 N N . LEU A 1 436 ? 28.569 -3.879 -5.661 1.00 96.25 436 LEU A N 1
ATOM 3583 C CA . LEU A 1 436 ? 27.430 -4.077 -6.558 1.00 96.25 436 LEU A CA 1
ATOM 3584 C C . LEU A 1 436 ? 27.450 -3.172 -7.782 1.00 96.25 436 LEU A C 1
ATOM 3586 O O . LEU A 1 436 ? 26.586 -3.329 -8.628 1.00 96.25 436 LEU A O 1
ATOM 3590 N N . ASN A 1 437 ? 28.373 -2.222 -7.896 1.00 95.88 437 ASN A N 1
ATOM 3591 C CA . ASN A 1 437 ? 28.357 -1.235 -8.972 1.00 95.88 437 ASN A CA 1
ATOM 3592 C C . ASN A 1 437 ? 26.976 -0.560 -9.158 1.00 95.88 437 ASN A C 1
ATOM 3594 O O . ASN A 1 437 ? 26.486 -0.395 -10.279 1.00 95.88 437 ASN A O 1
ATOM 3598 N N . ALA A 1 438 ? 26.320 -0.238 -8.041 1.00 97.81 438 ALA A N 1
ATOM 3599 C CA . ALA A 1 438 ? 24.919 0.163 -8.018 1.00 97.81 438 ALA A CA 1
ATOM 3600 C C . ALA A 1 438 ? 24.663 1.284 -7.012 1.00 97.81 438 ALA A C 1
ATOM 3602 O O . ALA A 1 438 ? 25.236 1.320 -5.921 1.00 97.81 438 ALA A O 1
ATOM 3603 N N . PHE A 1 439 ? 23.753 2.185 -7.364 1.00 98.62 439 PHE A N 1
ATOM 3604 C CA . PHE A 1 439 ? 23.135 3.072 -6.392 1.00 98.62 439 PHE A CA 1
ATOM 3605 C C . PHE A 1 439 ? 22.124 2.295 -5.560 1.00 98.62 439 PHE A C 1
ATOM 3607 O O . PHE A 1 439 ? 21.358 1.509 -6.113 1.00 98.62 439 PHE A O 1
ATOM 3614 N N . ILE A 1 440 ? 22.100 2.561 -4.257 1.00 98.69 440 ILE A N 1
ATOM 3615 C CA . ILE A 1 440 ? 21.093 2.053 -3.323 1.00 98.69 440 ILE A CA 1
ATOM 3616 C C . ILE A 1 440 ? 20.338 3.260 -2.780 1.00 98.69 440 ILE A C 1
ATOM 3618 O O . ILE A 1 440 ? 20.965 4.211 -2.309 1.00 98.69 440 ILE A O 1
ATOM 3622 N N . VAL A 1 441 ? 19.008 3.220 -2.846 1.00 98.69 441 VAL A N 1
ATOM 3623 C CA . VAL A 1 441 ? 18.111 4.200 -2.223 1.00 98.69 441 VAL A CA 1
ATOM 3624 C C . VAL A 1 441 ? 17.096 3.440 -1.375 1.00 98.69 441 VAL A C 1
ATOM 3626 O O . VAL A 1 441 ? 16.454 2.521 -1.884 1.00 98.69 441 VAL A O 1
ATOM 3629 N N . LEU A 1 442 ? 16.960 3.803 -0.100 1.00 98.06 442 LEU A N 1
ATOM 3630 C CA . LEU A 1 442 ? 16.052 3.144 0.844 1.00 98.06 442 LEU A CA 1
ATOM 3631 C C . LEU A 1 442 ? 15.378 4.130 1.798 1.00 98.06 442 LEU A C 1
ATOM 3633 O O . LEU A 1 442 ? 15.853 5.254 1.969 1.00 98.06 442 LEU A O 1
ATOM 3637 N N . ASP A 1 443 ? 14.251 3.730 2.376 1.00 96.44 443 ASP A N 1
ATOM 3638 C CA . ASP A 1 443 ? 13.519 4.527 3.357 1.00 96.44 443 ASP A CA 1
ATOM 3639 C C . ASP A 1 443 ? 14.031 4.317 4.790 1.00 96.44 443 ASP A C 1
ATOM 3641 O O . ASP A 1 443 ? 14.850 3.441 5.050 1.00 96.44 443 ASP A O 1
ATOM 3645 N N . GLN A 1 444 ? 13.508 5.081 5.749 1.00 93.69 444 GLN A N 1
ATOM 3646 C CA . GLN A 1 444 ? 13.934 5.030 7.148 1.00 93.69 444 GLN A CA 1
ATOM 3647 C C . GLN A 1 444 ? 13.731 3.655 7.804 1.00 93.69 444 GLN A C 1
ATOM 3649 O O . GLN A 1 444 ? 14.504 3.298 8.691 1.00 93.69 444 GLN A O 1
ATOM 3654 N N . SER A 1 445 ? 12.710 2.894 7.395 1.00 92.06 445 SER A N 1
ATOM 3655 C CA . SER A 1 445 ? 12.453 1.551 7.937 1.00 92.06 445 SER A CA 1
ATOM 3656 C C . SER A 1 445 ? 13.315 0.459 7.303 1.00 92.06 445 SER A C 1
ATOM 3658 O O . SER A 1 445 ? 13.370 -0.647 7.834 1.00 92.06 445 SER A O 1
ATOM 3660 N N . HIS A 1 446 ? 13.994 0.775 6.194 1.00 94.88 446 HIS A N 1
ATOM 3661 C CA . HIS A 1 446 ? 14.755 -0.147 5.346 1.00 94.88 446 HIS A CA 1
ATOM 3662 C C . HIS A 1 446 ? 13.890 -1.213 4.667 1.00 94.88 446 HIS A C 1
ATOM 3664 O O . HIS A 1 446 ? 14.447 -2.112 4.039 1.00 94.88 446 HIS A O 1
ATOM 3670 N N . ASP A 1 447 ? 12.560 -1.120 4.751 1.00 94.69 447 ASP A N 1
ATOM 3671 C CA . ASP A 1 447 ? 11.649 -2.049 4.086 1.00 94.69 447 ASP A CA 1
ATOM 3672 C C . ASP A 1 447 ? 11.620 -1.786 2.572 1.00 94.69 447 ASP A C 1
ATOM 3674 O O . ASP A 1 447 ? 11.660 -2.736 1.792 1.00 94.69 447 ASP A O 1
ATOM 3678 N N . PHE A 1 448 ? 11.577 -0.515 2.148 1.00 97.50 448 PHE A N 1
ATOM 3679 C CA . PHE A 1 448 ? 11.411 -0.101 0.752 1.00 97.50 448 PHE A CA 1
ATOM 3680 C C . PHE A 1 448 ? 12.751 0.293 0.144 1.00 97.50 448 PHE A C 1
ATOM 3682 O O . PHE A 1 448 ? 13.301 1.355 0.441 1.00 97.50 448 PHE A O 1
ATOM 3689 N N . VAL A 1 449 ? 13.269 -0.554 -0.742 1.00 98.62 449 VAL A N 1
ATOM 3690 C CA . VAL A 1 449 ? 14.625 -0.407 -1.275 1.00 98.62 449 VAL A CA 1
ATOM 3691 C C . VAL A 1 449 ? 14.617 -0.502 -2.791 1.00 98.62 449 VAL A C 1
ATOM 3693 O O . VAL A 1 449 ? 13.958 -1.358 -3.375 1.00 98.62 449 VAL A O 1
ATOM 3696 N N . CYS A 1 450 ? 15.385 0.372 -3.436 1.00 98.25 450 CYS A N 1
ATOM 3697 C CA . CYS A 1 450 ? 15.617 0.366 -4.870 1.00 98.25 450 CYS A CA 1
ATOM 3698 C C . CYS A 1 450 ? 17.115 0.398 -5.176 1.00 98.25 450 CYS A C 1
ATOM 3700 O O . CYS A 1 450 ? 17.855 1.225 -4.639 1.00 98.25 450 CYS A O 1
ATOM 3702 N N . LEU A 1 451 ? 17.531 -0.451 -6.114 1.00 98.62 451 LEU A N 1
ATOM 3703 C CA . LEU A 1 451 ? 18.856 -0.466 -6.713 1.00 98.62 451 LEU A CA 1
ATOM 3704 C C . LEU A 1 451 ? 18.774 -0.099 -8.195 1.00 98.62 451 LEU A C 1
ATOM 3706 O O . LEU A 1 451 ? 17.894 -0.579 -8.909 1.00 98.62 451 LEU A O 1
ATOM 3710 N N . LEU A 1 452 ? 19.725 0.711 -8.657 1.00 98.56 452 LEU A N 1
ATOM 3711 C CA . LEU A 1 452 ? 20.028 0.899 -10.077 1.00 98.56 452 LEU A CA 1
ATOM 3712 C C . LEU A 1 452 ? 21.537 0.782 -10.254 1.00 98.56 452 LEU A C 1
ATOM 3714 O O . LEU A 1 452 ? 22.288 1.597 -9.714 1.00 98.56 452 LEU A O 1
ATOM 3718 N N . GLY A 1 453 ? 21.975 -0.210 -11.015 1.00 97.25 453 GLY A N 1
ATOM 3719 C CA . GLY A 1 453 ? 23.386 -0.457 -11.261 1.00 97.25 453 GLY A CA 1
ATOM 3720 C C . GLY A 1 453 ? 23.677 -0.861 -12.693 1.00 97.25 453 GLY A C 1
ATOM 3721 O O . GLY A 1 453 ? 22.825 -0.749 -13.576 1.00 97.25 453 GLY A O 1
ATOM 3722 N N . SER A 1 454 ? 24.923 -1.258 -12.916 1.00 96.00 454 SER A N 1
ATOM 3723 C CA . SER A 1 454 ? 25.468 -1.517 -14.243 1.00 96.00 454 SER A CA 1
ATOM 3724 C C . SER A 1 454 ? 26.389 -2.729 -14.235 1.00 96.00 454 SER A C 1
ATOM 3726 O O . SER A 1 454 ? 27.073 -3.003 -13.246 1.00 96.00 454 SER A O 1
ATOM 3728 N N . ASP A 1 455 ? 26.463 -3.413 -15.367 1.00 94.69 455 ASP A N 1
ATOM 3729 C CA . ASP A 1 455 ? 27.438 -4.471 -15.618 1.00 94.69 455 ASP A CA 1
ATOM 3730 C C . ASP A 1 455 ? 28.864 -3.954 -15.885 1.00 94.69 455 ASP A C 1
ATOM 3732 O O . ASP A 1 455 ? 29.852 -4.685 -15.748 1.00 94.69 455 ASP A O 1
ATOM 3736 N N . LYS A 1 456 ? 28.983 -2.666 -16.216 1.00 93.44 456 LYS A N 1
ATOM 3737 C CA . LYS A 1 456 ? 30.244 -1.971 -16.471 1.00 93.44 456 LYS A CA 1
ATOM 3738 C C . LYS A 1 456 ? 30.550 -0.969 -15.369 1.00 93.44 456 LYS A C 1
ATOM 3740 O O . LYS A 1 456 ? 29.688 -0.188 -14.981 1.00 93.44 456 LYS A O 1
ATOM 3745 N N . ILE A 1 457 ? 31.796 -0.934 -14.898 1.00 93.62 457 ILE A N 1
ATOM 3746 C CA . ILE A 1 457 ? 32.238 0.063 -13.912 1.00 93.62 457 ILE A CA 1
ATOM 3747 C C . ILE A 1 457 ? 32.108 1.471 -14.532 1.00 93.62 457 ILE A C 1
ATOM 3749 O O . ILE A 1 457 ? 32.683 1.694 -15.599 1.00 93.62 457 ILE A O 1
ATOM 3753 N N . PRO A 1 458 ? 31.367 2.402 -13.907 1.00 95.50 458 PRO A N 1
ATOM 3754 C CA . PRO A 1 458 ? 31.213 3.770 -14.378 1.00 95.50 458 PRO A CA 1
ATOM 3755 C C . PRO A 1 458 ? 32.499 4.573 -14.189 1.00 95.50 458 PRO A C 1
ATOM 3757 O O . PRO A 1 458 ? 33.201 4.419 -13.187 1.00 95.50 458 PRO A O 1
ATOM 3760 N N . ASP A 1 459 ? 32.759 5.493 -15.114 1.00 94.62 459 ASP A N 1
ATOM 3761 C CA . ASP A 1 459 ? 33.882 6.430 -15.011 1.00 94.62 459 ASP A CA 1
ATOM 3762 C C . ASP A 1 459 ? 33.606 7.506 -13.957 1.00 94.62 459 ASP A C 1
ATOM 3764 O O . ASP A 1 459 ? 34.511 8.002 -13.286 1.00 94.62 459 ASP A O 1
ATOM 3768 N N . THR A 1 460 ? 32.340 7.898 -13.808 1.00 94.75 460 THR A N 1
ATOM 3769 C CA . THR A 1 460 ? 31.889 8.867 -12.810 1.00 94.75 460 THR A CA 1
ATOM 3770 C C . THR A 1 460 ? 30.538 8.462 -12.240 1.00 94.75 460 THR A C 1
ATOM 3772 O O . THR A 1 460 ? 29.616 8.093 -12.967 1.00 94.75 460 THR A O 1
ATOM 3775 N N . THR A 1 461 ? 30.419 8.589 -10.919 1.00 96.81 461 THR A N 1
ATOM 3776 C CA . THR A 1 461 ? 29.171 8.420 -10.171 1.00 96.81 461 THR A CA 1
ATOM 3777 C C . THR A 1 461 ? 28.927 9.642 -9.308 1.00 96.81 461 THR A C 1
ATOM 3779 O O . THR A 1 461 ? 29.784 10.009 -8.501 1.00 96.81 461 THR A O 1
ATOM 3782 N N . VAL A 1 462 ? 27.748 10.243 -9.430 1.00 97.81 462 VAL A N 1
ATOM 3783 C CA . VAL A 1 462 ? 27.310 11.336 -8.556 1.00 97.81 462 VAL A CA 1
ATOM 3784 C C . VAL A 1 462 ? 25.932 10.981 -8.029 1.00 97.81 462 VAL A C 1
ATOM 3786 O O . VAL A 1 462 ? 25.031 10.734 -8.820 1.00 97.81 462 VAL A O 1
ATOM 3789 N N . ILE A 1 463 ? 25.749 10.961 -6.711 1.00 97.94 463 ILE A N 1
ATOM 3790 C CA . ILE A 1 463 ? 24.441 10.750 -6.084 1.00 97.94 463 ILE A CA 1
ATOM 3791 C C . ILE A 1 463 ? 24.285 11.661 -4.880 1.00 97.94 463 ILE A C 1
ATOM 3793 O O . ILE A 1 463 ? 25.235 11.888 -4.130 1.00 97.94 463 ILE A O 1
ATOM 3797 N N . GLY A 1 464 ? 23.083 12.193 -4.706 1.00 98.00 464 GLY A N 1
ATOM 3798 C CA . GLY A 1 464 ? 22.742 12.922 -3.502 1.00 98.00 464 GLY A CA 1
ATOM 3799 C C . GLY A 1 464 ? 21.425 13.657 -3.576 1.00 98.00 464 GLY A C 1
ATOM 3800 O O . GLY A 1 464 ? 20.600 13.426 -4.465 1.00 98.00 464 GLY A O 1
ATOM 3801 N N . HIS A 1 465 ? 21.237 14.548 -2.610 1.00 97.81 465 HIS A N 1
ATOM 3802 C CA . HIS A 1 465 ? 20.058 15.395 -2.499 1.00 97.81 465 HIS A CA 1
ATOM 3803 C C . HIS A 1 465 ? 20.092 16.521 -3.545 1.00 97.81 465 HIS A C 1
ATOM 3805 O O . HIS A 1 465 ? 20.429 17.673 -3.263 1.00 97.81 465 HIS A O 1
ATOM 3811 N N . TYR A 1 466 ? 19.788 16.159 -4.792 1.00 98.06 466 TYR A N 1
ATOM 3812 C CA . TYR A 1 466 ? 19.905 17.029 -5.962 1.00 98.06 466 TYR A CA 1
ATOM 3813 C C . TYR A 1 466 ? 18.612 17.066 -6.788 1.00 98.06 466 TYR A C 1
ATOM 3815 O O . TYR A 1 466 ? 17.813 16.126 -6.760 1.00 98.06 466 TYR A O 1
ATOM 3823 N N . ASP A 1 467 ? 18.417 18.132 -7.572 1.00 96.00 467 ASP A N 1
ATOM 3824 C CA . ASP A 1 467 ? 17.353 18.201 -8.597 1.00 96.00 467 ASP A CA 1
ATOM 3825 C C . ASP A 1 467 ? 17.856 17.959 -10.026 1.00 96.00 467 ASP A C 1
ATOM 3827 O O . ASP A 1 467 ? 17.070 17.747 -10.952 1.00 96.00 467 ASP A O 1
ATOM 3831 N N . GLY A 1 468 ? 19.173 17.960 -10.203 1.00 95.69 468 GLY A N 1
ATOM 3832 C CA . GLY A 1 468 ? 19.832 17.726 -11.476 1.00 95.69 468 GLY A CA 1
ATOM 3833 C C . GLY A 1 468 ? 21.343 17.843 -11.344 1.00 95.69 468 GLY A C 1
ATOM 3834 O O . GLY A 1 468 ? 21.887 17.811 -10.240 1.00 95.69 468 GLY A O 1
ATOM 3835 N N . PHE A 1 469 ? 22.009 18.004 -12.483 1.00 96.50 469 PHE A N 1
ATOM 3836 C CA . PHE A 1 469 ? 23.465 18.029 -12.584 1.00 96.50 469 PHE A CA 1
ATOM 3837 C C . PHE A 1 469 ? 23.920 19.148 -13.525 1.00 96.50 469 PHE A C 1
ATOM 3839 O O . PHE A 1 469 ? 23.140 19.618 -14.364 1.00 96.50 469 PHE A O 1
ATOM 3846 N N . THR A 1 470 ? 25.178 19.572 -13.403 1.00 93.88 470 THR A N 1
ATOM 3847 C CA . THR A 1 470 ? 25.823 20.458 -14.384 1.00 93.88 470 THR A CA 1
ATOM 3848 C C . THR A 1 470 ? 25.772 19.855 -15.793 1.00 93.88 470 THR A C 1
ATOM 3850 O O . THR A 1 470 ? 25.630 18.647 -15.976 1.00 93.88 470 THR A O 1
ATOM 3853 N N . LYS A 1 471 ? 25.841 20.709 -16.821 1.00 86.00 471 LYS A N 1
ATOM 3854 C CA . LYS A 1 471 ? 25.731 20.272 -18.225 1.00 86.00 471 LYS A CA 1
ATOM 3855 C C . LYS A 1 471 ? 27.023 19.666 -18.781 1.00 86.00 471 LYS A C 1
ATOM 3857 O O . LYS A 1 471 ? 26.959 18.946 -19.772 1.00 86.00 471 LYS A O 1
ATOM 3862 N N . GLU A 1 472 ? 28.154 19.970 -18.157 1.00 83.81 472 GLU A N 1
ATOM 3863 C CA . GLU A 1 472 ? 29.503 19.639 -18.620 1.00 83.81 472 GLU A CA 1
ATOM 3864 C C . GLU A 1 472 ? 30.303 18.963 -17.500 1.00 83.81 472 GLU A C 1
ATOM 3866 O O . GLU A 1 472 ? 29.968 19.103 -16.317 1.00 83.81 472 GLU A O 1
ATOM 3871 N N . GLU A 1 473 ? 31.354 18.236 -17.886 1.00 82.56 473 GLU A N 1
ATOM 3872 C CA . GLU A 1 473 ? 32.271 17.578 -16.957 1.00 82.56 473 GLU A CA 1
ATOM 3873 C C . GLU A 1 473 ? 33.216 18.583 -16.260 1.00 82.56 473 GLU A C 1
ATOM 3875 O O . GLU A 1 473 ? 33.646 19.554 -16.885 1.00 82.56 473 GLU A O 1
ATOM 3880 N N . PRO A 1 474 ? 33.595 18.350 -14.987 1.00 87.88 474 PRO A N 1
ATOM 3881 C CA . PRO A 1 474 ? 33.109 17.278 -14.119 1.00 87.88 474 PRO A CA 1
ATOM 3882 C C . PRO A 1 474 ? 31.646 17.508 -13.716 1.00 87.88 474 PRO A C 1
ATOM 3884 O O . PRO A 1 474 ? 31.260 18.612 -13.329 1.00 87.88 474 PRO A O 1
ATOM 3887 N N . TYR A 1 475 ? 30.832 16.451 -13.787 1.00 92.44 475 TYR A N 1
ATOM 3888 C CA . TYR A 1 475 ? 29.429 16.528 -13.392 1.00 92.44 475 TYR A CA 1
ATOM 3889 C C . TYR A 1 475 ? 29.319 16.791 -11.887 1.00 92.44 475 TYR A C 1
ATOM 3891 O O . TYR A 1 475 ? 29.883 16.061 -11.075 1.00 92.44 475 TYR A O 1
ATOM 3899 N N . GLN A 1 476 ? 28.579 17.832 -11.512 1.00 95.38 476 GLN A N 1
ATOM 3900 C CA . GLN A 1 476 ? 28.288 18.173 -10.120 1.00 95.38 476 GLN A CA 1
ATOM 3901 C C . GLN A 1 476 ? 26.780 18.179 -9.898 1.00 95.38 476 GLN A C 1
ATOM 3903 O O . GLN A 1 476 ? 26.025 18.665 -10.743 1.00 95.38 476 GLN A O 1
ATOM 3908 N N . GLY A 1 477 ? 26.344 17.637 -8.761 1.00 96.75 477 GLY A N 1
ATOM 3909 C CA . GLY A 1 477 ? 24.947 17.689 -8.342 1.00 96.75 477 GLY A CA 1
ATOM 3910 C C . GLY A 1 477 ? 24.512 19.115 -8.014 1.00 96.75 477 GLY A C 1
ATOM 3911 O O . GLY A 1 477 ? 25.276 19.886 -7.437 1.00 96.75 477 GLY A O 1
ATOM 3912 N N . LEU A 1 478 ? 23.282 19.464 -8.384 1.00 97.62 478 LEU A N 1
ATOM 3913 C CA . LEU A 1 478 ? 22.655 20.749 -8.077 1.00 97.62 478 LEU A CA 1
ATOM 3914 C C . LEU A 1 478 ? 21.758 20.580 -6.836 1.00 97.62 478 LEU A C 1
ATOM 3916 O O . LEU A 1 478 ? 20.710 19.936 -6.965 1.00 97.62 478 LEU A O 1
ATOM 3920 N N . PRO A 1 479 ? 22.144 21.109 -5.653 1.00 97.12 479 PRO A N 1
ATOM 3921 C CA . PRO A 1 479 ? 21.391 20.950 -4.405 1.00 97.12 479 PRO A CA 1
ATOM 3922 C C . PRO A 1 479 ? 19.933 21.399 -4.510 1.00 97.12 479 PRO A C 1
ATOM 3924 O O . PRO A 1 479 ? 19.606 22.310 -5.273 1.00 97.12 479 PRO A O 1
ATOM 3927 N N . THR A 1 480 ? 19.056 20.773 -3.726 1.00 95.75 480 THR A N 1
ATOM 3928 C CA . THR A 1 480 ? 17.619 21.073 -3.725 1.00 95.75 480 THR A CA 1
ATOM 3929 C C . THR A 1 480 ? 17.001 20.942 -2.336 1.00 95.75 480 THR A C 1
ATOM 3931 O O . THR A 1 480 ? 17.555 20.298 -1.456 1.00 95.75 480 THR A O 1
ATOM 3934 N N . ASP A 1 481 ? 15.833 21.552 -2.154 1.00 93.00 481 ASP A N 1
ATOM 3935 C CA . ASP A 1 481 ? 14.941 21.394 -1.004 1.00 93.00 481 ASP A CA 1
ATOM 3936 C C . ASP A 1 481 ? 13.858 20.321 -1.234 1.00 93.00 481 ASP A C 1
ATOM 3938 O O . ASP A 1 481 ? 13.155 19.925 -0.304 1.00 93.00 481 ASP A O 1
ATOM 3942 N N . LYS A 1 482 ? 13.705 19.829 -2.472 1.00 92.69 482 LYS A N 1
ATOM 3943 C CA . LYS A 1 482 ? 12.739 18.778 -2.818 1.00 92.69 482 LYS A CA 1
ATOM 3944 C C . LYS A 1 482 ? 13.100 17.475 -2.117 1.00 92.69 482 LYS A C 1
ATOM 3946 O O . LYS A 1 482 ? 14.250 17.060 -2.157 1.00 92.69 482 LYS A O 1
ATOM 3951 N N . PHE A 1 483 ? 12.115 16.777 -1.564 1.00 92.75 483 PHE A N 1
ATOM 3952 C CA . PHE A 1 483 ? 12.322 15.475 -0.932 1.00 92.75 483 PHE A CA 1
ATOM 3953 C C . PHE A 1 483 ? 12.559 14.370 -1.981 1.00 92.75 483 PHE A C 1
ATOM 3955 O O . PHE A 1 483 ? 11.615 13.752 -2.474 1.00 92.75 483 PHE A O 1
ATOM 3962 N N . GLN A 1 484 ? 13.814 14.211 -2.412 1.00 95.38 484 GLN A N 1
ATOM 3963 C CA . GLN A 1 484 ? 14.235 13.262 -3.447 1.00 95.38 484 GLN A CA 1
ATOM 3964 C C . GLN A 1 484 ? 15.758 13.052 -3.442 1.00 95.38 484 GLN A C 1
ATOM 3966 O O . GLN A 1 484 ? 16.519 13.913 -3.003 1.00 95.38 484 GLN A O 1
ATOM 3971 N N . VAL A 1 485 ? 16.198 11.955 -4.048 1.00 97.75 485 VAL A N 1
ATOM 3972 C CA . VAL A 1 485 ? 17.589 11.675 -4.421 1.00 97.75 485 VAL A CA 1
ATOM 3973 C C . VAL A 1 485 ? 17.702 11.713 -5.942 1.00 97.75 485 VAL A C 1
ATOM 3975 O O . VAL A 1 485 ? 16.801 11.243 -6.638 1.00 97.75 485 VAL A O 1
ATOM 3978 N N . SER A 1 486 ? 18.809 12.240 -6.466 1.00 98.56 486 SER A N 1
ATOM 3979 C CA . SER A 1 486 ? 19.162 12.094 -7.883 1.00 98.56 486 SER A CA 1
ATOM 3980 C C . SER A 1 486 ? 20.532 11.447 -8.025 1.00 98.56 486 SER A C 1
ATOM 3982 O O . SER A 1 486 ? 21.458 11.805 -7.294 1.00 98.56 486 SER A O 1
ATOM 3984 N N . GLY A 1 487 ? 20.663 10.536 -8.989 1.00 98.25 487 GLY A N 1
ATOM 3985 C CA . GLY A 1 487 ? 21.919 9.871 -9.330 1.00 98.25 487 GLY A CA 1
ATOM 3986 C C . GLY A 1 487 ? 22.303 10.063 -10.799 1.00 98.25 487 GLY A C 1
ATOM 3987 O O . GLY A 1 487 ? 21.435 10.270 -11.651 1.00 98.25 487 GLY A O 1
ATOM 3988 N N . LEU A 1 488 ? 23.605 10.008 -11.083 1.00 98.31 488 LEU A N 1
ATOM 3989 C CA . LEU A 1 488 ? 24.195 10.093 -12.416 1.00 98.31 488 LEU A CA 1
ATOM 3990 C C . LEU A 1 488 ? 25.346 9.096 -12.572 1.00 98.31 488 LEU A C 1
ATOM 3992 O O . LEU A 1 488 ? 26.214 9.009 -11.702 1.00 98.31 488 LEU A O 1
ATOM 3996 N N . PHE A 1 489 ? 25.365 8.417 -13.718 1.00 96.50 489 PHE A N 1
ATOM 3997 C CA . PHE A 1 489 ? 26.460 7.587 -14.209 1.00 96.50 489 PHE A CA 1
ATOM 3998 C C . PHE A 1 489 ? 27.050 8.149 -15.504 1.00 96.50 489 PHE A C 1
ATOM 4000 O O . PHE A 1 489 ? 26.319 8.699 -16.336 1.00 96.50 489 PHE A O 1
ATOM 4007 N N . THR A 1 490 ? 28.339 7.900 -15.724 1.00 97.00 490 THR A N 1
ATOM 4008 C CA . THR A 1 490 ? 28.967 7.981 -17.048 1.00 97.00 490 THR A CA 1
ATOM 4009 C C . THR A 1 490 ? 29.690 6.682 -17.386 1.00 97.00 490 THR A C 1
ATOM 4011 O O . THR A 1 490 ? 30.275 6.044 -16.510 1.00 97.00 490 THR A O 1
ATOM 4014 N N . PHE A 1 491 ? 29.639 6.294 -18.661 1.00 96.44 491 PHE A N 1
ATOM 4015 C CA . PHE A 1 491 ? 30.312 5.106 -19.181 1.00 96.44 491 PHE A CA 1
ATOM 4016 C C . PHE A 1 491 ? 30.941 5.403 -20.540 1.00 96.44 491 PHE A C 1
ATOM 4018 O O . PHE A 1 491 ? 30.234 5.701 -21.507 1.00 96.44 491 PHE A O 1
ATOM 4025 N N . ASP A 1 492 ? 32.253 5.254 -20.642 1.00 94.75 492 ASP A N 1
ATOM 4026 C CA . ASP A 1 492 ? 32.969 5.248 -21.906 1.00 94.75 492 ASP A CA 1
ATOM 4027 C C . ASP A 1 492 ? 32.595 3.997 -22.703 1.00 94.75 492 ASP A C 1
ATOM 4029 O O . ASP A 1 492 ? 32.554 2.881 -22.186 1.00 94.75 492 ASP A O 1
ATOM 4033 N N . LEU A 1 493 ? 32.330 4.166 -23.991 1.00 94.19 493 LEU A N 1
ATOM 4034 C CA . LEU A 1 493 ? 31.943 3.107 -24.914 1.00 94.19 493 LEU A CA 1
ATOM 4035 C C . LEU A 1 493 ? 33.014 2.909 -25.970 1.00 94.19 493 LEU A C 1
ATOM 4037 O O . LEU A 1 493 ? 33.432 3.856 -26.639 1.00 94.19 493 LEU A O 1
ATOM 4041 N N . THR A 1 494 ? 33.392 1.656 -26.196 1.00 93.44 494 THR A N 1
ATOM 4042 C CA . THR A 1 494 ? 34.233 1.276 -27.334 1.00 93.44 494 THR A CA 1
ATOM 4043 C C . THR A 1 494 ? 33.421 1.197 -28.639 1.00 93.44 494 THR A C 1
ATOM 4045 O O . THR A 1 494 ? 32.229 1.502 -28.688 1.00 93.44 494 THR A O 1
ATOM 4048 N N . LYS A 1 495 ? 34.064 0.838 -29.758 1.00 91.19 495 LYS A N 1
ATOM 4049 C CA . LYS A 1 495 ? 33.339 0.596 -31.016 1.00 91.19 495 LYS A CA 1
ATOM 4050 C C . LYS A 1 495 ? 32.586 -0.731 -30.908 1.00 91.19 495 LYS A C 1
ATOM 4052 O O . LYS A 1 495 ? 33.238 -1.753 -30.723 1.00 91.19 495 LYS A O 1
ATOM 4057 N N . ASN A 1 496 ? 31.272 -0.725 -31.144 1.00 91.38 496 ASN A N 1
ATOM 4058 C CA . ASN A 1 496 ? 30.414 -1.914 -31.019 1.00 91.38 496 ASN A CA 1
ATOM 4059 C C . ASN A 1 496 ? 30.369 -2.444 -29.577 1.00 91.38 496 ASN A C 1
ATOM 4061 O O . ASN A 1 496 ? 30.656 -3.615 -29.336 1.00 91.38 496 ASN A O 1
ATOM 4065 N N . ASP A 1 497 ? 30.069 -1.550 -28.637 1.00 95.31 497 ASP A N 1
ATOM 4066 C CA . ASP A 1 497 ? 30.011 -1.849 -27.205 1.00 95.31 497 ASP A CA 1
ATOM 4067 C C . ASP A 1 497 ? 28.563 -2.040 -26.747 1.00 95.31 497 ASP A C 1
ATOM 4069 O O . ASP A 1 497 ? 27.636 -1.542 -27.394 1.00 95.31 497 ASP A O 1
ATOM 4073 N N . ASN A 1 498 ? 28.381 -2.732 -25.627 1.00 96.06 498 ASN A N 1
ATOM 4074 C CA . ASN A 1 498 ? 27.073 -2.944 -25.015 1.00 96.06 498 ASN A CA 1
ATOM 4075 C C . ASN A 1 498 ? 27.125 -2.551 -23.534 1.00 96.06 498 ASN A C 1
ATOM 4077 O O . ASN A 1 498 ? 28.201 -2.552 -22.933 1.00 96.06 498 ASN A O 1
ATOM 4081 N N . LEU A 1 499 ? 25.976 -2.192 -22.972 1.00 96.94 499 LEU A N 1
ATOM 4082 C CA . LEU A 1 499 ? 25.842 -1.764 -21.581 1.00 96.94 499 LEU A CA 1
ATOM 4083 C C . LEU A 1 499 ? 24.490 -2.229 -21.042 1.00 96.94 499 LEU A C 1
ATOM 4085 O O . LEU A 1 499 ? 23.459 -1.921 -21.645 1.00 96.94 499 LEU A O 1
ATOM 4089 N N . ASP A 1 500 ? 24.508 -2.898 -19.894 1.00 97.62 500 ASP A N 1
ATOM 4090 C CA . ASP A 1 500 ? 23.312 -3.347 -19.192 1.00 97.62 500 ASP A CA 1
ATOM 4091 C C . ASP A 1 500 ? 23.102 -2.498 -17.943 1.00 97.62 500 ASP A C 1
ATOM 4093 O O . ASP A 1 500 ? 23.906 -2.528 -17.011 1.00 97.62 500 ASP A O 1
ATOM 4097 N N . LEU A 1 501 ? 21.997 -1.750 -17.905 1.00 97.94 501 LEU A N 1
ATOM 4098 C CA . LEU A 1 501 ? 21.555 -1.087 -16.683 1.00 97.94 501 LEU A CA 1
ATOM 4099 C C . LEU A 1 501 ? 20.441 -1.886 -16.030 1.00 97.94 501 LEU A C 1
ATOM 4101 O O . LEU A 1 501 ? 19.342 -2.001 -16.574 1.00 97.94 501 LEU A O 1
ATOM 4105 N N . ILE A 1 502 ? 20.732 -2.405 -14.846 1.00 97.81 502 ILE A N 1
ATOM 4106 C CA . ILE A 1 502 ? 19.862 -3.317 -14.110 1.00 97.81 502 ILE A CA 1
ATOM 4107 C C . ILE A 1 502 ? 19.246 -2.560 -12.943 1.00 97.81 502 ILE A C 1
ATOM 4109 O O . ILE A 1 502 ? 19.948 -1.879 -12.190 1.00 97.81 502 ILE A O 1
ATOM 4113 N N . PHE A 1 503 ? 17.937 -2.697 -12.771 1.00 96.88 503 PHE A N 1
ATOM 4114 C CA . PHE A 1 503 ? 17.231 -2.167 -11.612 1.00 96.88 503 PHE A CA 1
ATOM 4115 C C . PHE A 1 503 ? 16.481 -3.274 -10.888 1.00 96.88 503 PHE A C 1
ATOM 4117 O O . PHE A 1 503 ? 15.930 -4.179 -11.511 1.00 96.88 503 PHE A O 1
ATOM 4124 N N . SER A 1 504 ? 16.444 -3.181 -9.563 1.00 98.31 504 SER A N 1
ATOM 4125 C CA . SER A 1 504 ? 15.671 -4.076 -8.702 1.00 98.31 504 SER A CA 1
ATOM 4126 C C . SER A 1 504 ? 15.084 -3.297 -7.538 1.00 98.31 504 SER A C 1
ATOM 4128 O O . SER A 1 504 ? 15.780 -2.458 -6.964 1.00 98.31 504 SER A O 1
ATOM 4130 N N . ALA A 1 505 ? 13.849 -3.587 -7.147 1.00 98.50 505 ALA A N 1
ATOM 4131 C CA . ALA A 1 505 ? 13.221 -2.892 -6.031 1.00 98.50 505 ALA A CA 1
ATOM 4132 C C . ALA A 1 505 ? 12.173 -3.758 -5.328 1.00 98.50 505 ALA A C 1
ATOM 4134 O O . ALA A 1 505 ? 11.335 -4.358 -5.989 1.00 98.50 505 ALA A O 1
ATOM 4135 N N . THR A 1 506 ? 12.185 -3.817 -3.995 1.00 97.81 506 THR A N 1
ATOM 4136 C CA . THR A 1 506 ? 11.158 -4.529 -3.213 1.00 97.81 506 THR A CA 1
ATOM 4137 C C . THR A 1 506 ? 10.880 -3.824 -1.881 1.00 97.81 506 THR A C 1
ATOM 4139 O O . THR A 1 506 ? 11.657 -2.979 -1.439 1.00 97.81 506 THR A O 1
ATOM 4142 N N . ASN A 1 507 ? 9.737 -4.146 -1.270 1.00 96.81 507 ASN A N 1
ATOM 4143 C CA . ASN A 1 507 ? 9.335 -3.744 0.081 1.00 96.81 507 ASN A CA 1
ATOM 4144 C C . ASN A 1 507 ? 9.657 -4.821 1.141 1.00 96.81 507 ASN A C 1
ATOM 4146 O O . ASN A 1 507 ? 9.022 -4.876 2.194 1.00 96.81 507 ASN A O 1
ATOM 4150 N N . GLU A 1 508 ? 10.582 -5.729 0.824 1.00 96.31 508 GLU A N 1
ATOM 4151 C CA . GLU A 1 508 ? 10.973 -6.868 1.663 1.00 96.31 508 GLU A CA 1
ATOM 4152 C C . GLU A 1 508 ? 12.358 -6.693 2.301 1.00 96.31 508 GLU A C 1
ATOM 4154 O O . GLU A 1 508 ? 12.874 -7.639 2.892 1.00 96.31 508 GLU A O 1
ATOM 4159 N N . GLY A 1 509 ? 12.954 -5.502 2.191 1.00 97.06 509 GLY A N 1
ATOM 4160 C CA . GLY A 1 509 ? 14.227 -5.181 2.824 1.00 97.06 509 GLY A CA 1
ATOM 4161 C C . GLY A 1 509 ? 15.430 -5.081 1.884 1.00 97.06 509 GLY A C 1
ATOM 4162 O O . GLY A 1 509 ? 15.412 -5.500 0.719 1.00 97.06 509 GLY A O 1
ATOM 4163 N N . LEU A 1 510 ? 16.523 -4.534 2.425 1.00 97.75 510 LEU A N 1
ATOM 4164 C CA . LEU A 1 510 ? 17.793 -4.341 1.716 1.00 97.75 510 LEU A CA 1
ATOM 4165 C C . LEU A 1 510 ? 18.395 -5.657 1.206 1.00 97.75 510 LEU A C 1
ATOM 4167 O O . LEU A 1 510 ? 18.741 -5.753 0.029 1.00 97.75 510 LEU A O 1
ATOM 4171 N N . GLU A 1 511 ? 18.473 -6.683 2.054 1.00 97.38 511 GLU A N 1
ATOM 4172 C CA . GLU A 1 511 ? 19.088 -7.973 1.707 1.00 97.38 511 GLU A CA 1
ATOM 4173 C C . GLU A 1 511 ? 18.363 -8.670 0.548 1.00 97.38 511 GLU A C 1
ATOM 4175 O O . GLU A 1 511 ? 18.990 -9.138 -0.405 1.00 97.38 511 GLU A O 1
ATOM 4180 N N . GLN A 1 512 ? 17.030 -8.691 0.585 1.00 97.94 512 GLN A N 1
ATOM 4181 C CA . GLN A 1 512 ? 16.179 -9.263 -0.456 1.00 97.94 512 GLN A CA 1
ATOM 4182 C C . GLN A 1 512 ? 16.333 -8.494 -1.771 1.00 97.94 512 GLN A C 1
ATOM 4184 O O . GLN A 1 512 ? 16.400 -9.104 -2.841 1.00 97.94 512 GLN A O 1
ATOM 4189 N N . THR A 1 513 ? 16.466 -7.168 -1.702 1.00 98.50 513 THR A N 1
ATOM 4190 C CA . THR A 1 513 ? 16.685 -6.339 -2.894 1.00 98.50 513 THR A CA 1
ATOM 4191 C C . THR A 1 513 ? 18.067 -6.574 -3.500 1.00 98.50 513 THR A C 1
ATOM 4193 O O . THR A 1 513 ? 18.182 -6.742 -4.712 1.00 98.50 513 THR A O 1
ATOM 4196 N N . ILE A 1 514 ? 19.117 -6.668 -2.676 1.00 98.12 514 ILE A N 1
ATOM 4197 C CA . ILE A 1 514 ? 20.469 -7.022 -3.133 1.00 98.12 514 ILE A CA 1
ATOM 4198 C C . ILE A 1 514 ? 20.480 -8.428 -3.741 1.00 98.12 514 ILE A C 1
ATOM 4200 O O . ILE A 1 514 ? 21.130 -8.655 -4.762 1.00 98.12 514 ILE A O 1
ATOM 4204 N N . HIS A 1 515 ? 19.758 -9.379 -3.145 1.00 97.38 515 HIS A N 1
ATOM 4205 C CA . HIS A 1 515 ? 19.632 -10.726 -3.690 1.00 97.38 515 HIS A CA 1
ATOM 4206 C C . HIS A 1 515 ? 18.994 -10.714 -5.085 1.00 97.38 515 HIS A C 1
ATOM 4208 O O . HIS A 1 515 ? 19.562 -11.289 -6.015 1.00 97.38 515 HIS A O 1
ATOM 4214 N N . ALA A 1 516 ? 17.871 -10.009 -5.243 1.00 97.38 516 ALA A N 1
ATOM 4215 C CA . ALA A 1 516 ? 17.192 -9.826 -6.524 1.00 97.38 516 ALA A CA 1
ATOM 4216 C C . ALA A 1 516 ? 18.111 -9.159 -7.567 1.00 97.38 516 ALA A C 1
ATOM 4218 O O . ALA A 1 516 ? 18.246 -9.661 -8.683 1.00 97.38 516 ALA A O 1
ATOM 4219 N N . TYR A 1 517 ? 18.825 -8.094 -7.181 1.00 97.94 517 TYR A N 1
ATOM 4220 C CA . TYR A 1 517 ? 19.815 -7.439 -8.039 1.00 97.94 517 TYR A CA 1
ATOM 4221 C C . TYR A 1 517 ? 20.903 -8.411 -8.508 1.00 97.94 517 TYR A C 1
ATOM 4223 O O . TYR A 1 517 ? 21.209 -8.478 -9.695 1.00 97.94 517 TYR A O 1
ATOM 4231 N N . ARG A 1 518 ? 21.479 -9.199 -7.590 1.00 96.50 518 ARG A N 1
ATOM 4232 C CA . ARG A 1 518 ? 22.538 -10.169 -7.911 1.00 96.50 518 ARG A CA 1
ATOM 4233 C C . ARG A 1 518 ? 22.056 -11.240 -8.886 1.00 96.50 518 ARG A C 1
ATOM 4235 O O . ARG A 1 518 ? 22.814 -11.601 -9.780 1.00 96.50 518 ARG A O 1
ATOM 4242 N N . GLN A 1 519 ? 20.827 -11.736 -8.730 1.00 95.00 519 GLN A N 1
ATOM 4243 C CA . GLN A 1 519 ? 20.246 -12.698 -9.672 1.00 95.00 519 GLN A CA 1
ATOM 4244 C C . GLN A 1 519 ? 20.168 -12.112 -11.089 1.00 95.00 519 GLN A C 1
ATOM 4246 O O . GLN A 1 519 ? 20.655 -12.737 -12.031 1.00 95.00 519 GLN A O 1
ATOM 4251 N N . ALA A 1 520 ? 19.637 -10.894 -11.215 1.00 95.25 520 ALA A N 1
ATOM 4252 C CA . ALA A 1 520 ? 19.516 -10.184 -12.485 1.00 95.25 520 ALA A CA 1
ATOM 4253 C C . ALA A 1 520 ? 20.884 -9.875 -13.123 1.00 95.25 520 ALA A C 1
ATOM 4255 O O . ALA A 1 520 ? 21.100 -10.095 -14.312 1.00 95.25 520 ALA A O 1
ATOM 4256 N N . ALA A 1 521 ? 21.836 -9.406 -12.319 1.00 93.69 521 ALA A N 1
ATOM 4257 C CA . ALA A 1 521 ? 23.139 -8.936 -12.775 1.00 93.69 521 ALA A CA 1
ATOM 4258 C C . ALA A 1 521 ? 24.112 -10.042 -13.217 1.00 93.69 521 ALA A C 1
ATOM 4260 O O . ALA A 1 521 ? 25.013 -9.788 -14.018 1.00 93.69 521 ALA A O 1
ATOM 4261 N N . VAL A 1 522 ? 23.957 -11.272 -12.713 1.00 89.81 522 VAL A N 1
ATOM 4262 C CA . VAL A 1 522 ? 24.812 -12.403 -13.115 1.00 89.81 522 VAL A CA 1
ATOM 4263 C C . VAL A 1 522 ? 24.542 -12.832 -14.560 1.00 89.81 522 VAL A C 1
ATOM 4265 O O . VAL A 1 522 ? 25.479 -13.231 -15.253 1.00 89.81 522 VAL A O 1
ATOM 4268 N N . ASN A 1 523 ? 23.290 -12.753 -15.023 1.00 88.75 523 ASN A N 1
ATOM 4269 C CA . ASN A 1 523 ? 22.922 -13.069 -16.404 1.00 88.75 523 ASN A CA 1
ATOM 4270 C C . ASN A 1 523 ? 21.808 -12.135 -16.916 1.00 88.75 523 ASN A C 1
ATOM 4272 O O . ASN A 1 523 ? 20.645 -12.541 -16.960 1.00 88.75 523 ASN A O 1
ATOM 4276 N N . PRO A 1 524 ? 22.150 -10.903 -17.330 1.00 93.12 524 PRO A N 1
ATOM 4277 C CA . PRO A 1 524 ? 21.157 -9.897 -17.704 1.00 93.12 524 PRO A CA 1
ATOM 4278 C C . PRO A 1 524 ? 20.250 -10.300 -18.881 1.00 93.12 524 PRO A C 1
ATOM 4280 O O . PRO A 1 524 ? 19.055 -10.010 -18.869 1.00 93.12 524 PRO A O 1
ATOM 4283 N N . GLU A 1 525 ? 20.774 -11.042 -19.867 1.00 94.00 525 GLU A N 1
ATOM 4284 C CA . GLU A 1 525 ? 19.988 -11.561 -21.004 1.00 94.00 525 GLU A CA 1
ATOM 4285 C C . GLU A 1 525 ? 18.870 -12.516 -20.550 1.00 94.00 525 GLU A C 1
ATOM 4287 O O . GLU A 1 525 ? 17.829 -12.622 -21.202 1.00 94.00 525 GLU A O 1
ATOM 4292 N N . HIS A 1 526 ? 19.036 -13.180 -19.400 1.00 94.12 526 HIS A N 1
ATOM 4293 C CA . HIS A 1 526 ? 18.016 -14.079 -18.872 1.00 94.12 526 HIS A CA 1
ATOM 4294 C C . HIS A 1 526 ? 16.693 -13.365 -18.587 1.00 94.12 526 HIS A C 1
ATOM 4296 O O . HIS A 1 526 ? 15.652 -13.981 -18.756 1.00 94.12 526 HIS A O 1
ATOM 4302 N N . ILE A 1 527 ? 16.710 -12.070 -18.257 1.00 96.25 527 ILE A N 1
ATOM 4303 C CA . ILE A 1 527 ? 15.489 -11.281 -18.028 1.00 96.25 527 ILE A CA 1
ATOM 4304 C C . ILE A 1 527 ? 14.628 -11.251 -19.305 1.00 96.25 527 ILE A C 1
ATOM 4306 O O . ILE A 1 527 ? 13.420 -11.486 -19.264 1.00 96.25 527 ILE A O 1
ATOM 4310 N N . TYR A 1 528 ? 15.260 -11.033 -20.467 1.00 96.44 528 TYR A N 1
ATOM 4311 C CA . TYR A 1 528 ? 14.592 -11.108 -21.770 1.00 96.44 528 TYR A CA 1
ATOM 4312 C C . TYR A 1 528 ? 14.091 -12.522 -22.074 1.00 96.44 528 TYR A C 1
ATOM 4314 O O . TYR A 1 528 ? 12.939 -12.700 -22.473 1.00 96.44 528 TYR A O 1
ATOM 4322 N N . LEU A 1 529 ? 14.942 -13.532 -21.871 1.00 95.88 529 LEU A N 1
ATOM 4323 C CA . LEU A 1 529 ? 14.595 -14.924 -22.163 1.00 95.88 529 LEU A CA 1
ATOM 4324 C C . LEU A 1 529 ? 13.431 -15.426 -21.299 1.00 95.88 529 LEU A C 1
ATOM 4326 O O . LEU A 1 529 ? 12.552 -16.103 -21.826 1.00 95.88 529 LEU A O 1
ATOM 4330 N N . SER A 1 530 ? 13.396 -15.061 -20.018 1.00 96.81 530 SER A N 1
ATOM 4331 C CA . SER A 1 530 ? 12.305 -15.389 -19.096 1.00 96.81 530 SER A CA 1
ATOM 4332 C C . SER A 1 530 ? 10.997 -14.727 -19.515 1.00 96.81 530 SER A C 1
ATOM 4334 O O . SER A 1 530 ? 9.968 -15.394 -19.565 1.00 96.81 530 SER A O 1
ATOM 4336 N N . SER A 1 531 ? 11.025 -13.447 -19.903 1.00 96.75 531 SER A N 1
ATOM 4337 C CA . SER A 1 531 ? 9.830 -12.747 -20.397 1.00 96.75 531 SER A CA 1
ATOM 4338 C C . SER A 1 531 ? 9.304 -13.345 -21.714 1.00 96.75 531 SER A C 1
ATOM 4340 O O . SER A 1 531 ? 8.097 -13.542 -21.887 1.00 96.75 531 SER A O 1
ATOM 4342 N N . LEU A 1 532 ? 10.206 -13.723 -22.628 1.00 96.25 532 LEU A N 1
ATOM 4343 C CA . LEU A 1 532 ? 9.852 -14.413 -23.872 1.00 96.25 532 LEU A CA 1
ATOM 4344 C C . LEU A 1 532 ? 9.235 -15.796 -23.608 1.00 96.25 532 LEU A C 1
ATOM 4346 O O . LEU A 1 532 ? 8.251 -16.164 -24.255 1.00 96.25 532 LEU A O 1
ATOM 4350 N N . ASP A 1 533 ? 9.815 -16.565 -22.686 1.00 96.75 533 ASP A N 1
ATOM 4351 C CA . ASP A 1 533 ? 9.317 -17.889 -22.315 1.00 96.75 533 ASP A CA 1
ATOM 4352 C C . ASP A 1 533 ? 7.948 -17.803 -21.631 1.00 96.75 533 ASP A C 1
ATOM 4354 O O . ASP A 1 533 ? 7.031 -18.527 -22.015 1.00 96.75 533 ASP A O 1
ATOM 4358 N N . HIS A 1 534 ? 7.762 -16.842 -20.721 1.00 96.81 534 HIS A N 1
ATOM 4359 C CA . HIS A 1 534 ? 6.464 -16.544 -20.111 1.00 96.81 534 HIS A CA 1
ATOM 4360 C C . HIS A 1 534 ? 5.390 -16.270 -21.167 1.00 96.81 534 HIS A C 1
ATOM 4362 O O . HIS A 1 534 ? 4.341 -16.914 -21.163 1.00 96.81 534 HIS A O 1
ATOM 4368 N N . CYS A 1 535 ? 5.676 -15.394 -22.139 1.00 95.62 535 CYS A N 1
ATOM 4369 C CA . CYS A 1 535 ? 4.740 -15.091 -23.224 1.00 95.62 535 CYS A CA 1
ATOM 4370 C C . CYS A 1 535 ? 4.366 -16.342 -24.037 1.00 95.62 535 CYS A C 1
ATOM 4372 O O . CYS A 1 535 ? 3.197 -16.532 -24.377 1.00 95.62 535 CYS A O 1
ATOM 4374 N N . ARG A 1 536 ? 5.341 -17.205 -24.354 1.00 95.06 536 ARG A N 1
ATOM 4375 C CA . ARG A 1 536 ? 5.099 -18.467 -25.077 1.00 95.06 536 ARG A CA 1
ATOM 4376 C C . ARG A 1 536 ? 4.218 -19.411 -24.264 1.00 95.06 536 ARG A C 1
ATOM 4378 O O . ARG A 1 536 ? 3.175 -19.834 -24.753 1.00 95.06 536 ARG A O 1
ATOM 4385 N N . GLN A 1 537 ? 4.592 -19.666 -23.011 1.00 94.94 537 GLN A N 1
ATOM 4386 C CA . GLN A 1 537 ? 3.834 -20.538 -22.118 1.00 94.94 537 GLN A CA 1
ATOM 4387 C C . GLN A 1 537 ? 2.408 -20.034 -21.876 1.00 94.94 537 GLN A C 1
ATOM 4389 O O . GLN A 1 537 ? 1.491 -20.842 -21.734 1.00 94.94 537 GLN A O 1
ATOM 4394 N N . PHE A 1 538 ? 2.215 -18.717 -21.809 1.00 95.25 538 PHE A N 1
ATOM 4395 C CA . PHE A 1 538 ? 0.897 -18.116 -21.660 1.00 95.25 538 PHE A CA 1
ATOM 4396 C C . PHE A 1 538 ? 0.009 -18.409 -22.878 1.00 95.25 538 PHE A C 1
ATOM 4398 O O . PHE A 1 538 ? -1.099 -18.920 -22.714 1.00 95.25 538 PHE A O 1
ATOM 4405 N N . TYR A 1 539 ? 0.508 -18.182 -24.100 1.00 94.56 539 TYR A N 1
ATOM 4406 C CA . TYR A 1 539 ? -0.246 -18.507 -25.319 1.00 94.56 539 TYR A CA 1
ATOM 4407 C C . TYR A 1 539 ? -0.524 -20.007 -25.481 1.00 94.56 539 TYR A C 1
ATOM 4409 O O . TYR A 1 539 ? -1.571 -20.358 -26.017 1.00 94.56 539 TYR A O 1
ATOM 4417 N N . ASP A 1 540 ? 0.372 -20.880 -25.013 1.00 93.69 540 ASP A N 1
ATOM 4418 C CA . ASP A 1 540 ? 0.181 -22.336 -25.071 1.00 93.69 540 ASP A CA 1
ATOM 4419 C C . ASP A 1 540 ? -0.935 -22.833 -24.133 1.00 93.69 540 ASP A C 1
ATOM 4421 O O . ASP A 1 540 ? -1.515 -23.895 -24.365 1.00 93.69 540 ASP A O 1
ATOM 4425 N N . LYS A 1 541 ? -1.229 -22.081 -23.062 1.00 93.94 541 LYS A N 1
ATOM 4426 C CA . LYS A 1 541 ? -2.250 -22.424 -22.058 1.00 93.94 541 LYS A CA 1
ATOM 4427 C C . LYS A 1 541 ? -3.594 -21.739 -22.313 1.00 93.94 541 LYS A C 1
ATOM 4429 O O . LYS A 1 541 ? -4.623 -22.291 -21.933 1.00 93.94 541 LYS A O 1
ATOM 4434 N N . ALA A 1 542 ? -3.589 -20.553 -22.918 1.00 94.88 542 ALA A N 1
ATOM 4435 C CA . ALA A 1 542 ? -4.798 -19.780 -23.176 1.00 94.88 542 ALA A CA 1
ATOM 4436 C C . ALA A 1 542 ? -5.578 -20.298 -24.399 1.00 94.88 542 ALA A C 1
ATOM 4438 O O . ALA A 1 542 ? -5.005 -20.805 -25.366 1.00 94.88 542 ALA A O 1
ATOM 4439 N N . LEU A 1 543 ? -6.902 -20.109 -24.400 1.00 94.62 543 LEU A N 1
ATOM 4440 C CA . LEU A 1 543 ? -7.733 -20.348 -25.583 1.00 94.62 543 LEU A CA 1
ATOM 4441 C C . LEU A 1 543 ? -7.223 -19.510 -26.764 1.00 94.62 543 LEU A C 1
ATOM 4443 O O . LEU A 1 543 ? -7.250 -18.282 -26.709 1.00 94.62 543 LEU A O 1
ATOM 4447 N N . SER A 1 544 ? -6.834 -20.170 -27.854 1.00 91.00 544 SER A N 1
ATOM 4448 C CA . SER A 1 544 ? -6.411 -19.526 -29.101 1.00 91.00 544 SER A CA 1
ATOM 4449 C C . SER A 1 544 ? -7.532 -19.541 -30.141 1.00 91.00 544 SER A C 1
ATOM 4451 O O . SER A 1 544 ? -8.208 -20.556 -30.321 1.00 91.00 544 SER A O 1
ATOM 4453 N N . ILE A 1 545 ? -7.719 -18.424 -30.850 1.00 92.44 545 ILE A N 1
ATOM 4454 C CA . ILE A 1 545 ? -8.727 -18.287 -31.907 1.00 92.44 545 ILE A CA 1
ATOM 4455 C C . ILE A 1 545 ? -8.033 -18.094 -33.256 1.00 92.44 545 ILE A C 1
ATOM 4457 O O . ILE A 1 545 ? -7.224 -17.184 -33.434 1.00 92.44 545 ILE A O 1
ATOM 4461 N N . ILE A 1 546 ? -8.386 -18.945 -34.223 1.00 94.00 546 ILE A N 1
ATOM 4462 C CA . ILE A 1 546 ? -7.943 -18.841 -35.615 1.00 94.00 546 ILE A CA 1
ATOM 4463 C C . ILE A 1 546 ? -9.178 -18.724 -36.502 1.00 94.00 546 ILE A C 1
ATOM 4465 O O . ILE A 1 546 ? -9.955 -19.667 -36.645 1.00 94.00 546 ILE A O 1
ATOM 4469 N N . SER A 1 547 ? -9.335 -17.559 -37.116 1.00 96.44 547 SER A N 1
ATOM 4470 C CA . SER A 1 547 ? -10.389 -17.259 -38.083 1.00 96.44 547 SER A CA 1
ATOM 4471 C C . SER A 1 547 ? -9.799 -16.776 -39.419 1.00 96.44 547 SER A C 1
ATOM 4473 O O . SER A 1 547 ? -8.607 -16.458 -39.482 1.00 96.44 547 SER A O 1
ATOM 4475 N N . PRO A 1 548 ? -10.600 -16.681 -40.497 1.00 98.00 548 PRO A N 1
ATOM 4476 C CA . PRO A 1 548 ? -10.172 -16.031 -41.738 1.00 98.00 548 PRO A CA 1
ATOM 4477 C C . PRO A 1 548 ? -9.836 -14.536 -41.591 1.00 98.00 548 PRO A C 1
ATOM 4479 O O . PRO A 1 548 ? -9.183 -13.984 -42.474 1.00 98.00 548 PRO A O 1
ATOM 4482 N N . ASP A 1 549 ? -10.271 -13.878 -40.510 1.00 97.88 549 ASP A N 1
ATOM 4483 C CA . ASP A 1 549 ? -9.924 -12.489 -40.209 1.00 97.88 549 ASP A CA 1
ATOM 4484 C C . ASP A 1 549 ? -8.602 -12.438 -39.426 1.00 97.88 549 ASP A C 1
ATOM 4486 O O . ASP A 1 549 ? -8.544 -12.649 -38.211 1.00 97.88 549 ASP A O 1
ATOM 4490 N N . SER A 1 550 ? -7.506 -12.168 -40.138 1.00 94.31 550 SER A N 1
ATOM 4491 C CA . SER A 1 550 ? -6.173 -12.088 -39.535 1.00 94.31 550 SER A CA 1
ATOM 4492 C C . SER A 1 550 ? -6.019 -10.920 -38.562 1.00 94.31 550 SER A C 1
ATOM 4494 O O . SER A 1 550 ? -5.227 -11.028 -37.629 1.00 94.31 550 SER A O 1
ATOM 4496 N N . ILE A 1 551 ? -6.766 -9.827 -38.764 1.00 95.50 551 ILE A N 1
ATOM 4497 C CA . ILE A 1 551 ? -6.718 -8.651 -37.886 1.00 95.50 551 ILE A CA 1
ATOM 4498 C C . ILE A 1 551 ? -7.356 -9.009 -36.547 1.00 95.50 551 ILE A C 1
ATOM 4500 O O . ILE A 1 551 ? -6.785 -8.717 -35.498 1.00 95.50 551 ILE A O 1
ATOM 4504 N N . PHE A 1 552 ? -8.498 -9.701 -36.577 1.00 96.50 552 PHE A N 1
ATOM 4505 C CA . PHE A 1 552 ? -9.131 -10.210 -35.364 1.00 96.50 552 PHE A CA 1
ATOM 4506 C C . PHE A 1 552 ? -8.209 -11.170 -34.600 1.00 96.50 552 PHE A C 1
ATOM 4508 O O . PHE A 1 552 ? -8.024 -11.005 -33.395 1.00 96.50 552 PHE A O 1
ATOM 4515 N N . ASN A 1 553 ? -7.583 -12.134 -35.288 1.00 94.69 553 ASN A N 1
ATOM 4516 C CA . ASN A 1 553 ? -6.685 -13.099 -34.642 1.00 94.69 553 ASN A CA 1
ATOM 4517 C C . ASN A 1 553 ? -5.493 -12.400 -33.955 1.00 94.69 553 ASN A C 1
ATOM 4519 O O . ASN A 1 553 ? -5.129 -12.750 -32.833 1.00 94.69 553 ASN A O 1
ATOM 4523 N N . GLU A 1 554 ? -4.881 -11.412 -34.617 1.00 94.00 554 GLU A N 1
ATOM 4524 C CA . GLU A 1 554 ? -3.778 -10.631 -34.045 1.00 94.00 554 GLU A CA 1
ATOM 4525 C C . GLU A 1 554 ? -4.243 -9.763 -32.867 1.00 94.00 554 GLU A C 1
ATOM 4527 O O . GLU A 1 554 ? -3.607 -9.771 -31.811 1.00 94.00 554 GLU A O 1
ATOM 4532 N N . GLY A 1 555 ? -5.376 -9.069 -33.014 1.00 95.75 555 GLY A N 1
ATOM 4533 C CA . GLY A 1 555 ? -5.966 -8.250 -31.955 1.00 95.75 555 GLY A CA 1
ATOM 4534 C C . GLY A 1 555 ? -6.320 -9.062 -30.710 1.00 95.75 555 GLY A C 1
ATOM 4535 O O . GLY A 1 555 ? -6.037 -8.628 -29.596 1.00 95.75 555 GLY A O 1
ATOM 4536 N N . TYR A 1 556 ? -6.856 -10.272 -30.886 1.00 95.62 556 TYR A N 1
ATOM 4537 C CA . TYR A 1 556 ? -7.153 -11.186 -29.785 1.00 95.62 556 TYR A CA 1
ATOM 4538 C C . TYR A 1 556 ? -5.882 -11.622 -29.039 1.00 95.62 556 TYR A C 1
ATOM 4540 O O . TYR A 1 556 ? -5.855 -11.593 -27.810 1.00 95.62 556 TYR A O 1
ATOM 4548 N N . ARG A 1 557 ? -4.789 -11.939 -29.750 1.00 95.31 557 ARG A N 1
ATOM 4549 C CA . ARG A 1 557 ? -3.501 -12.264 -29.105 1.00 95.31 557 ARG A CA 1
ATOM 4550 C C . ARG A 1 557 ? -2.951 -11.092 -28.293 1.00 95.31 557 ARG A C 1
ATOM 4552 O O . ARG A 1 557 ? -2.507 -11.298 -27.166 1.00 95.31 557 ARG A O 1
ATOM 4559 N N . TRP A 1 558 ? -3.019 -9.874 -28.837 1.00 96.06 558 TRP A N 1
ATOM 4560 C CA . TRP A 1 558 ? -2.637 -8.671 -28.096 1.00 96.06 558 TRP A CA 1
ATOM 4561 C C . TRP A 1 558 ? -3.515 -8.442 -26.866 1.00 96.06 558 TRP A C 1
ATOM 4563 O O . TRP A 1 558 ? -2.978 -8.102 -25.816 1.00 96.06 558 TRP A O 1
ATOM 4573 N N . ALA A 1 559 ? -4.828 -8.668 -26.964 1.00 95.25 559 ALA A N 1
ATOM 4574 C CA . ALA A 1 559 ? -5.736 -8.547 -25.827 1.00 95.25 559 ALA A CA 1
ATOM 4575 C C . ALA A 1 559 ? -5.371 -9.528 -24.701 1.00 95.25 559 ALA A C 1
ATOM 4577 O O . ALA A 1 559 ? -5.252 -9.102 -23.557 1.00 95.25 559 ALA A O 1
ATOM 4578 N N . LEU A 1 560 ? -5.104 -10.801 -25.025 1.00 95.38 560 LEU A N 1
ATOM 4579 C CA . LEU A 1 560 ? -4.724 -11.808 -24.029 1.00 95.38 560 LEU A CA 1
ATOM 4580 C C . LEU A 1 560 ? -3.468 -11.398 -23.244 1.00 95.38 560 LEU A C 1
ATOM 4582 O O . LEU A 1 560 ? -3.491 -11.375 -22.014 1.00 95.38 560 LEU A O 1
ATOM 4586 N N . ILE A 1 561 ? -2.376 -11.052 -23.936 1.00 94.12 561 ILE A N 1
ATOM 4587 C CA . ILE A 1 561 ? -1.122 -10.717 -23.246 1.00 94.12 561 ILE A CA 1
ATOM 4588 C C . ILE A 1 561 ? -1.172 -9.343 -22.565 1.00 94.12 561 ILE A C 1
ATOM 4590 O O . ILE A 1 561 ? -0.513 -9.134 -21.553 1.00 94.12 561 ILE A O 1
ATOM 4594 N N . ALA A 1 562 ? -1.965 -8.400 -23.081 1.00 93.19 562 ALA A N 1
ATOM 4595 C CA . ALA A 1 562 ? -2.185 -7.127 -22.401 1.00 93.19 562 ALA A CA 1
ATOM 4596 C C . ALA A 1 562 ? -2.943 -7.327 -21.081 1.00 93.19 562 ALA A C 1
ATOM 4598 O O . ALA A 1 562 ? -2.565 -6.730 -20.077 1.00 93.19 562 ALA A O 1
ATOM 4599 N N . THR A 1 563 ? -3.959 -8.200 -21.057 1.00 94.50 563 THR A N 1
ATOM 4600 C CA . THR A 1 563 ? -4.649 -8.581 -19.818 1.00 94.50 563 THR A CA 1
ATOM 4601 C C . THR A 1 563 ? -3.682 -9.224 -18.825 1.00 94.50 563 THR A C 1
ATOM 4603 O O . THR A 1 563 ? -3.673 -8.832 -17.662 1.00 94.50 563 THR A O 1
ATOM 4606 N N . ASP A 1 564 ? -2.824 -10.147 -19.274 1.00 94.69 564 ASP A N 1
ATOM 4607 C CA . ASP A 1 564 ? -1.826 -10.823 -18.428 1.00 94.69 564 ASP A CA 1
ATOM 4608 C C . ASP A 1 564 ? -0.910 -9.848 -17.662 1.00 94.69 564 ASP A C 1
ATOM 4610 O O . ASP A 1 564 ? -0.690 -10.030 -16.465 1.00 94.69 564 ASP A O 1
ATOM 4614 N N . ARG A 1 565 ? -0.472 -8.757 -18.303 1.00 93.94 565 ARG A N 1
ATOM 4615 C CA . ARG A 1 565 ? 0.393 -7.721 -17.695 1.00 93.94 565 ARG A CA 1
ATOM 4616 C C . ARG A 1 565 ? -0.237 -6.959 -16.529 1.00 93.94 565 ARG A C 1
ATOM 4618 O O . ARG A 1 565 ? 0.478 -6.315 -15.758 1.00 93.94 565 ARG A O 1
ATOM 4625 N N . PHE A 1 566 ? -1.562 -6.981 -16.409 1.00 95.75 566 PHE A N 1
ATOM 4626 C CA . PHE A 1 566 ? -2.258 -6.354 -15.288 1.00 95.75 566 PHE A CA 1
ATOM 4627 C C . PHE A 1 566 ? -2.353 -7.267 -14.065 1.00 95.75 566 PHE A C 1
ATOM 4629 O O . PHE A 1 566 ? -2.825 -6.816 -13.023 1.00 95.75 566 PHE A O 1
ATOM 4636 N N . PHE A 1 567 ? -1.896 -8.520 -14.150 1.00 96.62 567 PHE A N 1
ATOM 4637 C CA . PHE A 1 567 ? -1.795 -9.387 -12.983 1.00 96.62 567 PHE A CA 1
ATOM 4638 C C . PHE A 1 567 ? -0.565 -9.014 -12.151 1.00 96.62 567 PHE A C 1
ATOM 4640 O O . PHE A 1 567 ? 0.572 -9.191 -12.582 1.00 96.62 567 PHE A O 1
ATOM 4647 N N . VAL A 1 568 ? -0.797 -8.496 -10.947 1.00 97.25 568 VAL A N 1
ATOM 4648 C CA . VAL A 1 568 ? 0.243 -7.963 -10.060 1.00 97.25 568 VAL A CA 1
ATOM 4649 C C . VAL A 1 568 ? 0.293 -8.783 -8.781 1.00 97.25 568 VAL A C 1
ATOM 4651 O O . VAL A 1 568 ? -0.742 -9.140 -8.225 1.00 97.25 568 VAL A O 1
ATOM 4654 N N . HIS A 1 569 ? 1.504 -9.038 -8.292 1.00 97.56 569 HIS A N 1
ATOM 4655 C CA . HIS A 1 569 ? 1.792 -9.562 -6.965 1.00 97.56 569 HIS A CA 1
ATOM 4656 C C . HIS A 1 569 ? 2.432 -8.475 -6.099 1.00 97.56 569 HIS A C 1
ATOM 4658 O O . HIS A 1 569 ? 3.483 -7.929 -6.440 1.00 97.56 569 HIS A O 1
ATOM 4664 N N . THR A 1 570 ? 1.846 -8.197 -4.935 1.00 96.88 570 THR A N 1
ATOM 4665 C CA . THR A 1 570 ? 2.406 -7.285 -3.928 1.00 96.88 570 THR A CA 1
ATOM 4666 C C . THR A 1 570 ? 2.702 -8.044 -2.626 1.00 96.88 570 THR A C 1
ATOM 4668 O O . THR A 1 570 ? 1.777 -8.645 -2.067 1.00 96.88 570 THR A O 1
ATOM 4671 N N . PRO A 1 571 ? 3.937 -8.020 -2.083 1.00 94.94 571 PRO A N 1
ATOM 4672 C CA . PRO A 1 571 ? 4.316 -8.815 -0.920 1.00 94.94 571 PRO A CA 1
ATOM 4673 C C . PRO A 1 571 ? 3.596 -8.299 0.316 1.00 94.94 571 PRO A C 1
ATOM 4675 O O . PRO A 1 571 ? 3.442 -7.093 0.509 1.00 94.94 571 PRO A O 1
ATOM 4678 N N . GLY A 1 572 ? 3.120 -9.228 1.141 1.00 91.12 572 GLY A N 1
ATOM 4679 C CA . GLY A 1 572 ? 2.246 -8.941 2.281 1.00 91.12 572 GLY A CA 1
ATOM 4680 C C . GLY A 1 572 ? 0.770 -8.733 1.908 1.00 91.12 572 GLY A C 1
ATOM 4681 O O . GLY A 1 572 ? -0.106 -8.982 2.739 1.00 91.12 572 GLY A O 1
ATOM 4682 N N . ILE A 1 573 ? 0.462 -8.377 0.656 1.00 94.31 573 ILE A N 1
ATOM 4683 C CA . ILE A 1 573 ? -0.910 -8.118 0.196 1.00 94.31 573 ILE A CA 1
ATOM 4684 C C . ILE A 1 573 ? -1.504 -9.334 -0.528 1.00 94.31 573 ILE A C 1
ATOM 4686 O O . ILE A 1 573 ? -2.472 -9.916 -0.034 1.00 94.31 573 ILE A O 1
ATOM 4690 N N . GLY A 1 574 ? -0.911 -9.776 -1.638 1.00 94.75 574 GLY A N 1
ATOM 4691 C CA . GLY A 1 574 ? -1.429 -10.879 -2.458 1.00 94.75 574 GLY A CA 1
ATOM 4692 C C . GLY A 1 574 ? -1.270 -10.626 -3.957 1.00 94.75 574 GLY A C 1
ATOM 4693 O O . GLY A 1 574 ? -0.502 -9.748 -4.348 1.00 94.75 574 GLY A O 1
ATOM 4694 N N . SER A 1 575 ? -1.991 -11.401 -4.777 1.00 95.62 575 SER A N 1
ATOM 4695 C CA . SER A 1 575 ? -2.004 -11.238 -6.236 1.00 95.62 575 SER A CA 1
ATOM 4696 C C . SER A 1 575 ? -3.415 -11.125 -6.803 1.00 95.62 575 SER A C 1
ATOM 4698 O O . SER A 1 575 ? -4.274 -11.960 -6.500 1.00 95.62 575 SER A O 1
ATOM 4700 N N . SER A 1 576 ? -3.633 -10.129 -7.659 1.00 96.00 576 SER A N 1
ATOM 4701 C CA . SER A 1 576 ? -4.879 -9.910 -8.404 1.00 96.00 576 SER A CA 1
ATOM 4702 C C . SER A 1 576 ? -4.625 -8.973 -9.594 1.00 96.00 576 SER A C 1
ATOM 4704 O O . SER A 1 576 ? -3.488 -8.577 -9.849 1.00 96.00 576 SER A O 1
ATOM 4706 N N . PHE A 1 577 ? -5.671 -8.629 -10.341 1.00 95.44 577 PHE A N 1
ATOM 4707 C CA . PHE A 1 577 ? -5.582 -7.687 -11.453 1.00 95.44 577 PHE A CA 1
ATOM 4708 C C . PHE A 1 577 ? -5.736 -6.248 -10.981 1.00 95.44 577 PHE A C 1
ATOM 4710 O O . PHE A 1 577 ? -6.603 -5.940 -10.159 1.00 95.44 577 PHE A O 1
ATOM 4717 N N . VAL A 1 578 ? -4.917 -5.368 -11.546 1.00 95.81 578 VAL A N 1
ATOM 4718 C CA . VAL A 1 578 ? -5.113 -3.922 -11.458 1.00 95.81 578 VAL A CA 1
ATOM 4719 C C . VAL A 1 578 ? -5.923 -3.410 -12.651 1.00 95.81 578 VAL A C 1
ATOM 4721 O O . VAL A 1 578 ? -5.926 -4.033 -13.710 1.00 95.81 578 VAL A O 1
ATOM 4724 N N . ALA A 1 579 ? -6.613 -2.279 -12.504 1.00 92.06 579 ALA A N 1
ATOM 4725 C CA . ALA A 1 579 ? -7.520 -1.786 -13.550 1.00 92.06 579 ALA A CA 1
ATOM 4726 C C . ALA A 1 579 ? -6.803 -1.128 -14.747 1.00 92.06 579 ALA A C 1
ATOM 4728 O O . ALA A 1 579 ? -7.356 -1.070 -15.844 1.00 92.06 579 ALA A O 1
ATOM 4729 N N . GLY A 1 580 ? -5.568 -0.649 -14.569 1.00 92.19 580 GLY A N 1
ATOM 4730 C CA . GLY A 1 580 ? -4.723 -0.223 -15.687 1.00 92.19 580 GLY A CA 1
ATOM 4731 C C . GLY A 1 580 ? -3.640 0.784 -15.317 1.00 92.19 580 GLY A C 1
ATOM 4732 O O . GLY A 1 580 ? -3.713 1.466 -14.296 1.00 92.19 580 GLY A O 1
ATOM 4733 N N . TYR A 1 581 ? -2.630 0.916 -16.176 1.00 93.50 581 TYR A N 1
ATOM 4734 C CA . TYR A 1 581 ? -1.458 1.750 -15.909 1.00 93.50 581 TYR A CA 1
ATOM 4735 C C . TYR A 1 581 ? -1.515 3.119 -16.590 1.00 93.50 581 TYR A C 1
ATOM 4737 O O . TYR A 1 581 ? -1.973 3.277 -17.720 1.00 93.50 581 TYR A O 1
ATOM 4745 N N . SER A 1 582 ? -0.994 4.126 -15.894 1.00 91.69 582 SER A N 1
ATOM 4746 C CA . SER A 1 582 ? -0.643 5.436 -16.447 1.00 91.69 582 SER A CA 1
ATOM 4747 C C . SER A 1 582 ? 0.379 6.108 -15.525 1.00 91.69 582 SER A C 1
ATOM 4749 O O . SER A 1 582 ? 0.588 5.682 -14.399 1.00 91.69 582 SER A O 1
ATOM 4751 N N . THR A 1 583 ? 1.025 7.187 -15.955 1.00 90.75 583 THR A N 1
ATOM 4752 C CA . THR A 1 583 ? 1.931 7.933 -15.069 1.00 90.75 583 THR A CA 1
ATOM 4753 C C . THR A 1 583 ? 1.167 8.705 -13.991 1.00 90.75 583 THR A C 1
ATOM 4755 O O . THR A 1 583 ? 0.034 9.152 -14.213 1.00 90.75 583 THR A O 1
ATOM 4758 N N . THR A 1 584 ? 1.821 8.961 -12.854 1.00 87.88 584 THR A N 1
ATOM 4759 C CA . THR A 1 584 ? 1.291 9.823 -11.780 1.00 87.88 584 THR A CA 1
ATOM 4760 C C . THR A 1 584 ? 0.922 11.218 -12.260 1.00 87.88 584 THR A C 1
ATOM 4762 O O . THR A 1 584 ? -0.029 11.803 -11.751 1.00 87.88 584 THR A O 1
ATOM 4765 N N . ALA A 1 585 ? 1.586 11.740 -13.294 1.00 79.75 585 ALA A N 1
ATOM 4766 C CA . ALA A 1 585 ? 1.255 13.037 -13.887 1.00 79.75 585 ALA A CA 1
ATOM 4767 C C . ALA A 1 585 ? -0.176 13.115 -14.460 1.00 79.75 585 ALA A C 1
ATOM 4769 O O . ALA A 1 585 ? -0.718 14.211 -14.590 1.00 79.75 585 ALA A O 1
ATOM 4770 N N . LYS A 1 586 ? -0.777 11.973 -14.816 1.00 68.94 586 LYS A N 1
ATOM 4771 C CA . LYS A 1 586 ? -2.152 11.880 -15.330 1.00 68.94 586 LYS A CA 1
ATOM 4772 C C . LYS A 1 586 ? -3.161 11.384 -14.291 1.00 68.94 586 LYS A C 1
ATOM 4774 O O . LYS A 1 586 ? -4.348 11.331 -14.595 1.00 68.94 586 LYS A O 1
ATOM 4779 N N . GLY A 1 587 ? -2.713 11.006 -13.094 1.00 60.06 587 GLY A N 1
ATOM 4780 C CA . GLY A 1 587 ? -3.621 10.598 -12.025 1.00 60.06 587 GLY A CA 1
ATOM 4781 C C . GLY A 1 587 ? -4.476 11.772 -11.540 1.00 60.06 587 GLY A C 1
ATOM 4782 O O . GLY A 1 587 ? -4.018 12.917 -11.498 1.00 60.06 587 GLY A O 1
ATOM 4783 N N . TRP A 1 588 ? -5.720 11.492 -11.150 1.00 62.19 588 TRP A N 1
ATOM 4784 C CA . TRP A 1 588 ? -6.607 12.497 -10.562 1.00 62.19 588 TRP A CA 1
ATOM 4785 C C . TRP A 1 588 ? -6.030 13.055 -9.246 1.00 62.19 588 TRP A C 1
ATOM 4787 O O . TRP A 1 588 ? -5.219 12.404 -8.579 1.00 62.19 588 TRP A O 1
ATOM 4797 N N . GLY A 1 589 ? -6.401 14.293 -8.900 1.00 58.03 589 GLY A N 1
ATOM 4798 C CA . GLY A 1 589 ? -5.817 15.071 -7.805 1.00 58.03 589 GLY A CA 1
ATOM 4799 C C . GLY A 1 589 ? -6.043 14.452 -6.425 1.00 58.03 589 GLY A C 1
ATOM 4800 O O . GLY A 1 589 ? -6.937 14.864 -5.699 1.00 58.03 589 GLY A O 1
ATOM 4801 N N . GLY A 1 590 ? -5.195 13.502 -6.032 1.00 57.25 590 GLY A N 1
ATOM 4802 C CA . GLY A 1 590 ? -5.259 12.786 -4.752 1.00 57.25 590 GLY A CA 1
ATOM 4803 C C . GLY A 1 590 ? -4.764 13.577 -3.537 1.00 57.25 590 GLY A C 1
ATOM 4804 O O . GLY A 1 590 ? -4.225 12.971 -2.623 1.00 57.25 590 GLY A O 1
ATOM 4805 N N . GLY A 1 591 ? -4.862 14.912 -3.543 1.00 61.69 591 GLY A N 1
ATOM 4806 C CA . GLY A 1 591 ? -4.466 15.768 -2.412 1.00 61.69 591 GLY A CA 1
ATOM 4807 C C . GLY A 1 591 ? -2.957 15.973 -2.202 1.00 61.69 591 GLY A C 1
ATOM 4808 O O . GLY A 1 591 ? -2.569 16.687 -1.280 1.00 61.69 591 GLY A O 1
ATOM 4809 N N . HIS A 1 592 ? -2.100 15.412 -3.063 1.00 71.19 592 HIS A N 1
ATOM 4810 C CA . HIS A 1 592 ? -0.636 15.518 -2.973 1.00 71.19 592 HIS A CA 1
ATOM 4811 C C . HIS A 1 592 ? -0.019 16.025 -4.281 1.00 71.19 592 HIS A C 1
ATOM 4813 O O . HIS A 1 592 ? -0.573 15.805 -5.359 1.00 71.19 592 HIS A O 1
ATOM 4819 N N . LYS A 1 593 ? 1.154 16.671 -4.196 1.00 73.94 593 LYS A N 1
ATOM 4820 C CA . LYS A 1 593 ? 1.878 17.197 -5.368 1.00 73.94 593 LYS A CA 1
ATOM 4821 C C . LYS A 1 593 ? 2.259 16.074 -6.333 1.00 73.94 593 LYS A C 1
ATOM 4823 O O . LYS A 1 593 ? 2.114 16.232 -7.542 1.00 73.94 593 LYS A O 1
ATOM 4828 N N . VAL A 1 594 ? 2.717 14.946 -5.789 1.00 75.38 594 VAL A N 1
ATOM 4829 C CA . VAL A 1 594 ? 2.822 13.672 -6.508 1.00 75.38 594 VAL A CA 1
ATOM 4830 C C . VAL A 1 594 ? 1.746 12.747 -5.949 1.00 75.38 594 VAL A C 1
ATOM 4832 O O . VAL A 1 594 ? 1.894 12.209 -4.851 1.00 75.38 594 VAL A O 1
ATOM 4835 N N . ASN A 1 595 ? 0.649 12.564 -6.688 1.00 80.81 595 ASN A N 1
ATOM 4836 C CA . ASN A 1 595 ? -0.533 11.850 -6.185 1.00 80.81 595 ASN A CA 1
ATOM 4837 C C . ASN A 1 595 ? -0.240 10.409 -5.724 1.00 80.81 595 ASN A C 1
ATOM 4839 O O . ASN A 1 595 ? -0.931 9.929 -4.834 1.00 80.81 595 ASN A O 1
ATOM 4843 N N . GLY A 1 596 ? 0.814 9.759 -6.235 1.00 88.56 596 GLY A N 1
ATOM 4844 C CA . GLY A 1 596 ? 1.165 8.378 -5.888 1.00 88.56 596 GLY A CA 1
ATOM 4845 C C . GLY A 1 596 ? 0.241 7.343 -6.532 1.00 88.56 596 GLY A C 1
ATOM 4846 O O . GLY A 1 596 ? 0.059 6.269 -5.971 1.00 88.56 596 GLY A O 1
ATOM 4847 N N . ARG A 1 597 ? -0.372 7.680 -7.671 1.00 89.38 597 ARG A N 1
ATOM 4848 C CA . ARG A 1 597 ? -1.291 6.829 -8.431 1.00 89.38 597 ARG A CA 1
ATOM 4849 C C . ARG A 1 597 ? -0.704 6.536 -9.822 1.00 89.38 597 ARG A C 1
ATOM 4851 O O . ARG A 1 597 ? -0.735 7.439 -10.660 1.00 89.38 597 ARG A O 1
ATOM 4858 N N . PRO A 1 598 ? -0.172 5.331 -10.100 1.00 90.94 598 PRO A N 1
ATOM 4859 C CA . PRO A 1 598 ? 0.263 4.936 -11.440 1.00 90.94 598 PRO A CA 1
ATOM 4860 C C . PRO A 1 598 ? -0.948 4.649 -12.346 1.00 90.94 598 PRO A C 1
ATOM 4862 O O . PRO A 1 598 ? -1.182 3.523 -12.779 1.00 90.94 598 PRO A O 1
ATOM 4865 N N . GLY A 1 599 ? -1.759 5.678 -12.613 1.00 88.31 599 GLY A N 1
ATOM 4866 C CA . GLY A 1 599 ? -3.075 5.514 -13.221 1.00 88.31 599 GLY A CA 1
ATOM 4867 C C . GLY A 1 599 ? -4.029 4.833 -12.247 1.00 88.31 599 GLY A C 1
ATOM 4868 O O . GLY A 1 599 ? -4.120 5.252 -11.093 1.00 88.31 599 GLY A O 1
ATOM 4869 N N . TYR A 1 600 ? -4.684 3.774 -12.713 1.00 89.00 600 TYR A N 1
ATOM 4870 C CA . TYR A 1 600 ? -5.563 2.905 -11.931 1.00 89.00 600 TYR A CA 1
ATOM 4871 C C . TYR A 1 600 ? -4.852 1.584 -11.570 1.00 89.00 600 TYR A C 1
ATOM 4873 O O . TYR A 1 600 ? -5.453 0.511 -11.555 1.00 89.00 600 TYR A O 1
ATOM 4881 N N . GLY A 1 601 ? -3.541 1.654 -11.301 1.00 91.69 601 GLY A N 1
ATOM 4882 C CA . GLY A 1 601 ? -2.680 0.515 -10.964 1.00 91.69 601 GLY A CA 1
ATOM 4883 C C . GLY A 1 601 ? -2.900 -0.048 -9.552 1.00 91.69 601 GLY A C 1
ATOM 4884 O O . GLY A 1 601 ? -1.926 -0.332 -8.858 1.00 91.69 601 GLY A O 1
ATOM 4885 N N . TRP A 1 602 ? -4.153 -0.140 -9.100 1.00 91.06 602 TRP A N 1
ATOM 4886 C CA . TRP A 1 602 ? -4.575 -0.799 -7.861 1.00 91.06 602 TRP A CA 1
ATOM 4887 C C . TRP A 1 602 ? -5.639 -1.857 -8.135 1.00 91.06 602 TRP A C 1
ATOM 4889 O O . TRP A 1 602 ? -6.218 -1.907 -9.220 1.00 91.06 602 TRP A O 1
ATOM 4899 N N . TYR A 1 603 ? -5.890 -2.702 -7.140 1.00 95.75 603 TYR A N 1
ATOM 4900 C CA . TYR A 1 603 ? -6.872 -3.765 -7.248 1.00 95.75 603 TYR A CA 1
ATOM 4901 C C . TYR A 1 603 ? -8.282 -3.215 -7.040 1.00 95.75 603 TYR A C 1
ATOM 4903 O O . TYR A 1 603 ? -8.536 -2.493 -6.077 1.00 95.75 603 TYR A O 1
ATOM 4911 N N . PHE A 1 604 ? -9.202 -3.600 -7.913 1.00 94.00 604 PHE A N 1
ATOM 4912 C CA . PHE A 1 604 ? -10.620 -3.264 -7.815 1.00 94.00 604 PHE A CA 1
ATOM 4913 C C . PHE A 1 604 ? -11.436 -4.536 -7.634 1.00 94.00 604 PHE A C 1
ATOM 4915 O O . PHE A 1 604 ? -11.129 -5.542 -8.276 1.00 94.00 604 PHE A O 1
ATOM 4922 N N . GLY A 1 605 ? -12.495 -4.468 -6.823 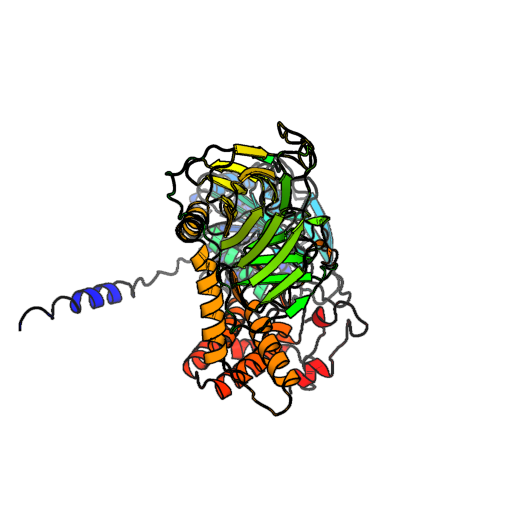1.00 93.56 605 GLY A N 1
ATOM 4923 C CA . GLY A 1 605 ? -13.531 -5.505 -6.792 1.00 93.56 605 GLY A CA 1
ATOM 4924 C C . GLY A 1 605 ? -14.151 -5.636 -8.180 1.00 93.56 605 GLY A C 1
ATOM 4925 O O . GLY A 1 605 ? -13.775 -6.524 -8.943 1.00 93.56 605 GLY A O 1
ATOM 4926 N N . ARG A 1 606 ? -14.975 -4.647 -8.559 1.00 93.81 606 ARG A N 1
ATOM 4927 C CA . ARG A 1 606 ? -15.724 -4.596 -9.828 1.00 93.81 606 ARG A CA 1
ATOM 4928 C C . ARG A 1 606 ? -14.881 -4.948 -11.056 1.00 93.81 606 ARG A C 1
ATOM 4930 O O . ARG A 1 606 ? -15.216 -5.869 -11.798 1.00 93.81 606 ARG A O 1
ATOM 4937 N N . ASP A 1 607 ? -13.821 -4.186 -11.323 1.00 93.44 607 ASP A N 1
ATOM 4938 C CA . ASP A 1 607 ? -13.002 -4.365 -12.528 1.00 93.44 607 ASP A CA 1
ATOM 4939 C C . ASP A 1 607 ? -12.290 -5.721 -12.495 1.00 93.44 607 ASP A C 1
ATOM 4941 O O . ASP A 1 607 ? -12.200 -6.398 -13.518 1.00 93.44 607 ASP A O 1
ATOM 4945 N N . GLY A 1 608 ? -11.868 -6.158 -11.304 1.00 94.06 608 GLY A N 1
ATOM 4946 C CA . GLY A 1 608 ? -11.389 -7.511 -11.077 1.00 94.06 608 GLY A CA 1
ATOM 4947 C C . GLY A 1 608 ? -12.445 -8.549 -11.453 1.00 94.06 608 GLY A C 1
ATOM 4948 O O . GLY A 1 608 ? -12.157 -9.439 -12.240 1.00 94.06 608 GLY A O 1
ATOM 4949 N N . GLU A 1 609 ? -13.680 -8.451 -10.970 1.00 96.19 609 GLU A N 1
ATOM 4950 C CA . GLU A 1 609 ? -14.712 -9.451 -11.259 1.00 96.19 609 GLU A CA 1
ATOM 4951 C C . GLU A 1 609 ? -15.087 -9.522 -12.746 1.00 96.19 609 GLU A C 1
ATOM 4953 O O . GLU A 1 609 ? -15.179 -10.624 -13.299 1.00 96.19 609 GLU A O 1
ATOM 4958 N N . TRP A 1 610 ? -15.211 -8.375 -13.425 1.00 95.44 610 TRP A N 1
ATOM 4959 C CA . TRP A 1 610 ? -15.443 -8.332 -14.875 1.00 95.44 610 TRP A CA 1
ATOM 4960 C C . TRP A 1 610 ? -14.282 -8.929 -15.671 1.00 95.44 610 TRP A C 1
ATOM 4962 O O . TRP A 1 610 ? -14.514 -9.728 -16.584 1.00 95.44 610 TRP A O 1
ATOM 4972 N N . CYS A 1 611 ? -13.040 -8.601 -15.302 1.00 95.19 611 CYS A N 1
ATOM 4973 C CA . CYS A 1 611 ? -11.859 -9.261 -15.854 1.00 95.19 611 CYS A CA 1
ATOM 4974 C C . CYS A 1 611 ? -11.911 -10.768 -15.580 1.00 95.19 611 CYS A C 1
ATOM 4976 O O . CYS A 1 611 ? -11.680 -11.561 -16.486 1.00 95.19 611 CYS A O 1
ATOM 4978 N N . GLY A 1 612 ? -12.291 -11.173 -14.366 1.00 97.12 612 GLY A N 1
ATOM 4979 C CA . GLY A 1 612 ? -12.429 -12.563 -13.944 1.00 97.12 612 GLY A CA 1
ATOM 4980 C C . GLY A 1 612 ? -13.322 -13.373 -14.878 1.00 97.12 612 GLY A C 1
ATOM 4981 O O . GLY A 1 612 ? -12.946 -14.478 -15.263 1.00 97.12 612 GLY A O 1
ATOM 4982 N N . PHE A 1 613 ? -14.455 -12.817 -15.318 1.00 97.12 613 PHE A N 1
ATOM 4983 C CA . PHE A 1 613 ? -15.316 -13.480 -16.302 1.00 97.12 613 PHE A CA 1
ATOM 4984 C C . PHE A 1 613 ? -14.595 -13.739 -17.631 1.00 97.12 613 PHE A C 1
ATOM 4986 O O . PHE A 1 613 ? -14.644 -14.859 -18.131 1.00 97.12 613 PHE A O 1
ATOM 4993 N N . ALA A 1 614 ? -13.879 -12.747 -18.167 1.00 94.94 614 ALA A N 1
ATOM 4994 C CA . ALA A 1 614 ? -13.117 -12.911 -19.406 1.00 94.94 614 ALA A CA 1
ATOM 4995 C C . ALA A 1 614 ? -11.950 -13.906 -19.248 1.00 94.94 614 ALA A C 1
ATOM 4997 O O . ALA A 1 614 ? -11.655 -14.680 -20.156 1.00 94.94 614 ALA A O 1
ATOM 4998 N N . ILE A 1 615 ? -11.307 -13.920 -18.078 1.00 96.88 615 ILE A N 1
ATOM 4999 C CA . ILE A 1 615 ? -10.189 -14.816 -17.761 1.00 96.88 615 ILE A CA 1
ATOM 5000 C C . ILE A 1 615 ? -10.645 -16.275 -17.679 1.00 96.88 615 ILE A C 1
ATOM 5002 O O . ILE A 1 615 ? -9.958 -17.176 -18.170 1.00 96.88 615 ILE A O 1
ATOM 5006 N N . LEU A 1 616 ? -11.832 -16.514 -17.113 1.00 97.69 616 LEU A N 1
ATOM 5007 C CA . LEU A 1 616 ? -12.460 -17.834 -17.118 1.00 97.69 616 LEU A CA 1
ATOM 5008 C C . LEU A 1 616 ? -12.711 -18.355 -18.541 1.00 97.69 616 LEU A C 1
ATOM 5010 O O . LEU A 1 616 ? -12.634 -19.567 -18.751 1.00 97.69 616 LEU A O 1
ATOM 5014 N N . ASP A 1 617 ? -12.996 -17.475 -19.503 1.00 94.81 617 ASP A N 1
ATOM 5015 C CA . ASP A 1 617 ? -13.290 -17.866 -20.887 1.00 94.81 617 ASP A CA 1
ATOM 5016 C C . ASP A 1 617 ? -12.035 -18.288 -21.664 1.00 94.81 617 ASP A C 1
ATOM 5018 O O . ASP A 1 617 ? -12.121 -19.165 -22.526 1.00 94.81 617 ASP A O 1
ATOM 5022 N N . TYR A 1 618 ? -10.862 -17.725 -21.344 1.00 94.81 618 TYR A N 1
ATOM 5023 C CA . TYR A 1 618 ? -9.600 -18.157 -21.955 1.00 94.81 618 TYR A CA 1
ATOM 5024 C C . TYR A 1 618 ? -8.832 -19.214 -21.147 1.00 94.81 618 TYR A C 1
ATOM 5026 O O . TYR A 1 618 ? -7.810 -19.703 -21.630 1.00 94.81 618 TYR A O 1
ATOM 5034 N N . GLY A 1 619 ? -9.339 -19.620 -19.976 1.00 95.81 619 GLY A N 1
ATOM 5035 C CA . GLY A 1 619 ? -8.906 -20.827 -19.259 1.00 95.81 619 GLY A CA 1
ATOM 5036 C C . GLY A 1 619 ? -7.892 -20.630 -18.127 1.00 95.81 619 GLY A C 1
ATOM 5037 O O . GLY A 1 619 ? -7.366 -21.619 -17.615 1.00 95.81 619 GLY A O 1
ATOM 5038 N N . ASP A 1 620 ? -7.610 -19.398 -17.695 1.00 97.06 620 ASP A N 1
ATOM 5039 C CA . ASP A 1 620 ? -6.647 -19.144 -16.609 1.00 97.06 620 ASP A CA 1
ATOM 5040 C C . ASP A 1 620 ? -7.331 -19.137 -15.232 1.00 97.06 620 ASP A C 1
ATOM 5042 O O . ASP A 1 620 ? -7.531 -18.116 -14.568 1.00 97.06 620 ASP A O 1
ATOM 5046 N N . PHE A 1 621 ? -7.735 -20.334 -14.807 1.00 97.62 621 PHE A N 1
ATOM 5047 C CA . PHE A 1 621 ? -8.475 -20.534 -13.561 1.00 97.62 621 PHE A CA 1
ATOM 5048 C C . PHE A 1 621 ? -7.647 -20.210 -12.313 1.00 97.62 621 PHE A C 1
ATOM 5050 O O . PHE A 1 621 ? -8.211 -19.781 -11.307 1.00 97.62 621 PHE A O 1
ATOM 5057 N N . GLU A 1 622 ? -6.324 -20.383 -12.352 1.00 97.12 622 GLU A N 1
ATOM 5058 C CA . GLU A 1 622 ? -5.467 -20.109 -11.192 1.00 97.12 622 GLU A CA 1
ATOM 5059 C C . GLU A 1 622 ? -5.432 -18.617 -10.853 1.00 97.12 622 GLU A C 1
ATOM 5061 O O . GLU A 1 622 ? -5.536 -18.255 -9.676 1.00 97.12 622 GLU A O 1
ATOM 5066 N N . LYS A 1 623 ? -5.394 -17.732 -11.858 1.00 97.44 623 LYS A N 1
ATOM 5067 C CA . LYS A 1 623 ? -5.492 -16.293 -11.594 1.00 97.44 623 LYS A CA 1
ATOM 5068 C C . LYS A 1 623 ? -6.849 -15.905 -11.013 1.00 97.44 623 LYS A C 1
ATOM 5070 O O . LYS A 1 623 ? -6.883 -15.184 -10.019 1.00 97.44 623 LYS A O 1
ATOM 5075 N N . VAL A 1 624 ? -7.955 -16.444 -11.535 1.00 98.38 624 VAL A N 1
ATOM 5076 C CA . VAL A 1 624 ? -9.299 -16.180 -10.976 1.00 98.38 624 VAL A CA 1
ATOM 5077 C C . VAL A 1 624 ? -9.417 -16.692 -9.540 1.00 98.38 624 VAL A C 1
ATOM 5079 O O . VAL A 1 624 ? -9.958 -16.006 -8.672 1.00 98.38 624 VAL A O 1
ATOM 5082 N N . ARG A 1 625 ? -8.837 -17.858 -9.242 1.00 98.44 625 ARG A N 1
ATOM 5083 C CA . ARG A 1 625 ? -8.749 -18.383 -7.875 1.00 98.44 625 ARG A CA 1
ATOM 5084 C C . ARG A 1 625 ? -7.963 -17.448 -6.954 1.00 98.44 625 ARG A C 1
ATOM 5086 O O . ARG A 1 625 ? -8.384 -17.226 -5.818 1.00 98.44 625 ARG A O 1
ATOM 5093 N N . SER A 1 626 ? -6.844 -16.893 -7.427 1.00 97.94 626 SER A N 1
ATOM 5094 C CA . SER A 1 626 ? -6.056 -15.902 -6.682 1.00 97.94 626 SER A CA 1
ATOM 5095 C C . SER A 1 626 ? -6.868 -14.639 -6.383 1.00 97.94 626 SER A C 1
ATOM 5097 O O . SER A 1 626 ? -6.865 -14.171 -5.245 1.00 97.94 626 SER A O 1
ATOM 5099 N N . MET A 1 627 ? -7.627 -14.137 -7.361 1.00 97.38 627 MET A N 1
ATOM 5100 C CA . MET A 1 627 ? -8.506 -12.974 -7.183 1.00 97.38 627 MET A CA 1
ATOM 5101 C C . MET A 1 627 ? -9.577 -13.239 -6.122 1.00 97.38 627 MET A C 1
ATOM 5103 O O . MET A 1 627 ? -9.713 -12.461 -5.180 1.00 97.38 627 MET A O 1
ATOM 5107 N N . LEU A 1 628 ? -10.273 -14.382 -6.209 1.00 98.38 628 LEU A N 1
ATOM 5108 C CA . LEU A 1 628 ? -11.276 -14.787 -5.218 1.00 98.38 628 LEU A CA 1
ATOM 5109 C C . LEU A 1 628 ? -10.674 -14.883 -3.809 1.00 98.38 628 LEU A C 1
ATOM 5111 O O . LEU A 1 628 ? -11.300 -14.429 -2.853 1.00 98.38 628 LEU A O 1
ATOM 5115 N N . ARG A 1 629 ? -9.451 -15.414 -3.665 1.00 97.88 629 ARG A N 1
ATOM 5116 C CA . ARG A 1 629 ? -8.730 -15.426 -2.378 1.00 97.88 629 ARG A CA 1
ATOM 5117 C C . ARG A 1 629 ? -8.410 -14.024 -1.875 1.00 97.88 629 ARG A C 1
ATOM 5119 O O . ARG A 1 629 ? -8.506 -13.788 -0.674 1.00 97.88 629 ARG A O 1
ATOM 5126 N N . MET A 1 630 ? -8.033 -13.104 -2.760 1.00 97.06 630 MET A N 1
ATOM 5127 C CA . MET A 1 630 ? -7.764 -11.723 -2.368 1.00 97.06 630 MET A CA 1
ATOM 5128 C C . MET A 1 630 ? -9.040 -11.043 -1.857 1.00 97.06 630 MET A C 1
ATOM 5130 O O . MET A 1 630 ? -9.014 -10.442 -0.787 1.00 97.06 630 MET A O 1
ATOM 5134 N N . PHE A 1 631 ? -10.168 -11.220 -2.549 1.00 97.81 631 PHE A N 1
ATOM 5135 C CA . PHE A 1 631 ? -11.467 -10.708 -2.101 1.00 97.81 631 PHE A CA 1
ATOM 5136 C C . PHE A 1 631 ? -11.908 -11.313 -0.763 1.00 97.81 631 PHE A C 1
ATOM 5138 O O . PHE A 1 631 ? -12.432 -10.600 0.081 1.00 97.81 631 PHE A O 1
ATOM 5145 N N . GLN A 1 632 ? -11.642 -12.603 -0.534 1.00 97.88 632 GLN A N 1
ATOM 5146 C CA . GLN A 1 632 ? -11.916 -13.282 0.740 1.00 97.88 632 GLN A CA 1
ATOM 5147 C C . GLN A 1 632 ? -11.048 -12.746 1.887 1.00 97.88 632 GLN A C 1
ATOM 5149 O O . GLN A 1 632 ? -11.553 -12.508 2.981 1.00 97.88 632 GLN A O 1
ATOM 5154 N N . LYS A 1 633 ? -9.748 -12.531 1.634 1.00 97.00 633 LYS A N 1
ATOM 5155 C CA . LYS A 1 633 ? -8.797 -12.002 2.625 1.00 97.00 633 LYS A CA 1
ATOM 5156 C C . LYS A 1 633 ? -9.189 -10.604 3.106 1.00 97.00 633 LYS A C 1
ATOM 5158 O O . LYS A 1 633 ? -9.039 -10.315 4.285 1.00 97.00 633 LYS A O 1
ATOM 5163 N N . TYR A 1 634 ? -9.669 -9.766 2.191 1.00 97.31 634 TYR A N 1
ATOM 5164 C CA . TYR A 1 634 ? -10.068 -8.381 2.444 1.00 97.31 634 TYR A CA 1
ATOM 5165 C C . TYR A 1 634 ? -11.595 -8.212 2.403 1.00 97.31 634 TYR A C 1
ATOM 5167 O O . TYR A 1 634 ? -12.091 -7.176 1.974 1.00 97.31 634 TYR A O 1
ATOM 5175 N N . GLN A 1 635 ? -12.359 -9.238 2.790 1.00 97.75 635 GLN A N 1
ATOM 5176 C CA . GLN A 1 635 ? -13.802 -9.099 2.980 1.00 97.75 635 GLN A CA 1
ATOM 5177 C C . GLN A 1 635 ? -14.052 -8.279 4.254 1.00 97.75 635 GLN A C 1
ATOM 5179 O O . GLN A 1 635 ? -13.392 -8.493 5.273 1.00 97.75 635 GLN A O 1
ATOM 5184 N N . ASP A 1 636 ? -14.994 -7.339 4.203 1.00 96.38 636 ASP A N 1
ATOM 5185 C CA . ASP A 1 636 ? -15.382 -6.557 5.375 1.00 96.38 636 ASP A CA 1
ATOM 5186 C C . ASP A 1 636 ? -16.087 -7.442 6.414 1.00 96.38 636 ASP A C 1
ATOM 5188 O O . ASP A 1 636 ? -16.689 -8.466 6.082 1.00 96.38 636 ASP A O 1
ATOM 5192 N N . LEU A 1 637 ? -16.082 -7.013 7.679 1.00 95.44 637 LEU A N 1
ATOM 5193 C CA . LEU A 1 637 ? -16.673 -7.762 8.794 1.00 95.44 637 LEU A CA 1
ATOM 5194 C C . LEU A 1 637 ? -18.165 -8.089 8.579 1.00 95.44 637 LEU A C 1
ATOM 5196 O O . LEU A 1 637 ? -18.655 -9.105 9.064 1.00 95.44 637 LEU A O 1
ATOM 5200 N N . ASN A 1 638 ? -18.886 -7.244 7.836 1.00 94.00 638 ASN A N 1
ATOM 5201 C CA . ASN A 1 638 ? -20.299 -7.444 7.497 1.00 94.00 638 ASN A CA 1
ATOM 5202 C C . ASN A 1 638 ? -20.533 -8.334 6.258 1.00 94.00 638 ASN A C 1
ATOM 5204 O O . ASN A 1 638 ? -21.686 -8.555 5.906 1.00 94.00 638 ASN A O 1
ATOM 5208 N N . GLY A 1 639 ? -19.479 -8.825 5.593 1.00 96.06 639 GLY A N 1
ATOM 5209 C CA . GLY A 1 639 ? -19.562 -9.659 4.389 1.00 96.06 639 GLY A CA 1
ATOM 5210 C C . GLY A 1 639 ? -19.368 -8.920 3.061 1.00 96.06 639 GLY A C 1
ATOM 5211 O O . GLY A 1 639 ? -19.293 -9.567 2.013 1.00 96.06 639 GLY A O 1
ATOM 5212 N N . LYS A 1 640 ? -19.242 -7.591 3.078 1.00 95.75 640 LYS A N 1
ATOM 5213 C CA . LYS A 1 640 ? -19.037 -6.779 1.875 1.00 95.75 640 LYS A CA 1
ATOM 5214 C C . LYS A 1 640 ? -17.672 -7.031 1.219 1.00 95.75 640 LYS A C 1
ATOM 5216 O O . LYS A 1 640 ? -16.665 -7.183 1.907 1.00 95.75 640 LYS A O 1
ATOM 5221 N N . ILE A 1 641 ? -17.625 -7.019 -0.113 1.00 97.25 641 ILE A N 1
ATOM 5222 C CA . ILE A 1 641 ? -16.376 -7.075 -0.890 1.00 97.25 641 ILE A CA 1
ATOM 5223 C C . ILE A 1 641 ? -15.858 -5.658 -1.168 1.00 97.25 641 ILE A C 1
ATOM 5225 O O . ILE A 1 641 ? -16.641 -4.723 -1.353 1.00 97.25 641 ILE A O 1
ATOM 5229 N N . LEU A 1 642 ? -14.532 -5.498 -1.141 1.00 95.62 642 LEU A N 1
ATOM 5230 C CA . LEU A 1 642 ? -13.838 -4.224 -1.353 1.00 95.62 642 LEU A CA 1
ATOM 5231 C C . LEU A 1 642 ? -14.253 -3.524 -2.653 1.00 95.62 642 LEU A C 1
ATOM 5233 O O . LEU A 1 642 ? -14.475 -4.172 -3.674 1.00 95.62 642 LEU A O 1
ATOM 5237 N N . HIS A 1 643 ? -14.300 -2.189 -2.626 1.00 94.06 643 HIS A N 1
ATOM 5238 C CA . HIS A 1 643 ? -14.354 -1.406 -3.858 1.00 94.06 643 HIS A CA 1
ATOM 5239 C C . HIS A 1 643 ? -12.958 -1.322 -4.474 1.00 94.06 643 HIS A C 1
ATOM 5241 O O . HIS A 1 643 ? -12.758 -1.757 -5.609 1.00 94.06 643 HIS A O 1
ATOM 5247 N N . GLU A 1 644 ? -11.989 -0.848 -3.684 1.00 93.81 644 GLU A N 1
ATOM 5248 C CA . GLU A 1 644 ? -10.586 -0.734 -4.076 1.00 93.81 644 GLU A CA 1
ATOM 5249 C C . GLU A 1 644 ? -9.657 -1.192 -2.948 1.00 93.81 644 GLU A C 1
ATOM 5251 O O . GLU A 1 644 ? -9.930 -0.993 -1.761 1.00 93.81 644 GLU A O 1
ATOM 5256 N N . LEU A 1 645 ? -8.520 -1.761 -3.343 1.00 96.12 645 LEU A N 1
ATOM 5257 C CA . LEU A 1 645 ? -7.374 -2.059 -2.494 1.00 96.12 645 LEU A CA 1
ATOM 5258 C C . LEU A 1 645 ? -6.120 -1.519 -3.187 1.00 96.12 645 LEU A C 1
ATOM 5260 O O . LEU A 1 645 ? -5.690 -2.042 -4.219 1.00 96.12 645 LEU A O 1
ATOM 5264 N N . SER A 1 646 ? -5.512 -0.478 -2.616 1.00 95.06 646 SER A N 1
ATOM 5265 C CA . SER A 1 646 ? -4.224 0.021 -3.095 1.00 95.06 646 SER A CA 1
ATOM 5266 C C . SER A 1 646 ? -3.136 -1.026 -2.863 1.00 95.06 646 SER A C 1
ATOM 5268 O O . SER A 1 646 ? -3.198 -1.817 -1.918 1.00 95.06 646 SER A O 1
ATOM 5270 N N . THR A 1 647 ? -2.064 -1.007 -3.662 1.00 95.62 647 THR A N 1
ATOM 5271 C CA . THR A 1 647 ? -0.947 -1.919 -3.381 1.00 95.62 647 THR A CA 1
ATOM 5272 C C . THR A 1 647 ? -0.260 -1.582 -2.053 1.00 95.62 647 THR A C 1
ATOM 5274 O O . THR A 1 647 ? 0.353 -2.450 -1.450 1.00 95.62 647 THR A O 1
ATOM 5277 N N . SER A 1 648 ? -0.406 -0.355 -1.530 1.00 95.00 648 SER A N 1
ATOM 5278 C CA . SER A 1 648 ? 0.088 0.008 -0.191 1.00 95.00 648 SER A CA 1
ATOM 5279 C C . SER A 1 648 ? -0.743 -0.569 0.966 1.00 95.00 648 SER A C 1
ATOM 5281 O O . SER A 1 648 ? -0.378 -0.357 2.119 1.00 95.00 648 SER A O 1
ATOM 5283 N N . GLY A 1 649 ? -1.807 -1.328 0.674 1.00 94.12 649 GLY A N 1
ATOM 5284 C CA . GLY A 1 649 ? -2.613 -2.044 1.664 1.00 94.12 649 GLY A CA 1
ATOM 5285 C C . GLY A 1 649 ? -3.831 -1.277 2.173 1.00 94.12 649 GLY A C 1
ATOM 5286 O O . GLY A 1 649 ? -4.526 -1.778 3.049 1.00 94.12 649 GLY A O 1
ATOM 5287 N N . PHE A 1 650 ? -4.114 -0.093 1.627 1.00 94.75 650 PHE A N 1
ATOM 5288 C CA . PHE A 1 650 ? -5.314 0.665 1.971 1.00 94.75 650 PHE A CA 1
ATOM 5289 C C . PHE A 1 650 ? -6.524 0.097 1.231 1.00 94.75 650 PHE A C 1
ATOM 5291 O O . PHE A 1 650 ? -6.548 0.102 -0.002 1.00 94.75 650 PHE A O 1
ATOM 5298 N N . VAL A 1 651 ? -7.523 -0.367 1.981 1.00 95.00 651 VAL A N 1
ATOM 5299 C CA . VAL A 1 651 ? -8.768 -0.926 1.446 1.00 95.00 651 VAL A CA 1
ATOM 5300 C C . VAL A 1 651 ? -9.958 -0.061 1.827 1.00 95.00 651 VAL A C 1
ATOM 5302 O O . VAL A 1 651 ? -10.048 0.432 2.951 1.00 95.00 651 VAL A O 1
ATOM 5305 N N . HIS A 1 652 ? -10.903 0.101 0.906 1.00 92.06 652 HIS A N 1
ATOM 5306 C CA . HIS A 1 652 ? -12.167 0.763 1.204 1.00 92.06 652 HIS A CA 1
ATOM 5307 C C . HIS A 1 652 ? -13.337 0.148 0.427 1.00 92.06 652 HIS A C 1
ATOM 5309 O O . HIS A 1 652 ? -13.157 -0.603 -0.533 1.00 92.06 652 HIS A O 1
ATOM 5315 N N . TYR A 1 653 ? -14.550 0.400 0.920 1.00 92.62 653 TYR A N 1
ATOM 5316 C CA . TYR A 1 653 ? -15.754 -0.362 0.580 1.00 92.62 653 TYR A CA 1
ATOM 5317 C C . TYR A 1 653 ? -16.924 0.573 0.262 1.00 92.62 653 TYR A C 1
ATOM 5319 O O . TYR A 1 653 ? -17.984 0.478 0.875 1.00 92.62 653 TYR A O 1
ATOM 5327 N N . ASP A 1 654 ? -16.758 1.520 -0.650 1.00 87.75 654 ASP A N 1
ATOM 5328 C CA . ASP A 1 654 ? -17.750 2.561 -0.963 1.00 87.75 654 ASP A CA 1
ATOM 5329 C C . ASP A 1 654 ? -18.531 2.322 -2.274 1.00 87.75 654 ASP A C 1
ATOM 5331 O O . ASP A 1 654 ? -19.143 3.239 -2.828 1.00 87.75 654 ASP A O 1
ATOM 5335 N N . ALA A 1 655 ? -18.573 1.078 -2.754 1.00 89.19 655 ALA A N 1
ATOM 5336 C CA . ALA A 1 655 ? -19.389 0.649 -3.891 1.00 89.19 655 ALA A CA 1
ATOM 5337 C C . ALA A 1 655 ? -20.295 -0.532 -3.529 1.00 89.19 655 ALA A C 1
ATOM 5339 O O . ALA A 1 655 ? -20.005 -1.274 -2.592 1.00 89.19 655 ALA A O 1
ATOM 5340 N N . SER A 1 656 ? -21.407 -0.686 -4.244 1.00 91.19 656 SER A N 1
ATOM 5341 C CA . SER A 1 656 ? -22.447 -1.685 -3.939 1.00 91.19 656 SER A CA 1
ATOM 5342 C C . SER A 1 656 ? -22.390 -2.920 -4.841 1.00 91.19 656 SER A C 1
ATOM 5344 O O . SER A 1 656 ? -22.947 -3.956 -4.496 1.00 91.19 656 SER A O 1
ATOM 5346 N N . ASP A 1 657 ? -21.711 -2.829 -5.983 1.00 93.00 657 ASP A N 1
ATOM 5347 C CA . ASP A 1 657 ? -21.756 -3.817 -7.063 1.00 93.00 657 ASP A CA 1
ATOM 5348 C C . ASP A 1 657 ? -20.732 -4.953 -6.936 1.00 93.00 657 ASP A C 1
ATOM 5350 O O . ASP A 1 657 ? -20.999 -6.054 -7.411 1.00 93.00 657 ASP A O 1
ATOM 5354 N N . ALA A 1 658 ? -19.607 -4.736 -6.249 1.00 95.31 658 ALA A N 1
ATOM 5355 C CA . ALA A 1 658 ? -18.569 -5.763 -6.098 1.00 95.31 658 ALA A CA 1
ATOM 5356 C C . ALA A 1 658 ? -19.069 -7.023 -5.358 1.00 95.31 658 ALA A C 1
ATOM 5358 O O . ALA A 1 658 ? -18.791 -8.150 -5.757 1.00 95.31 658 ALA A O 1
ATOM 5359 N N . THR A 1 659 ? -19.872 -6.866 -4.298 1.00 97.25 659 THR A N 1
ATOM 5360 C CA . THR A 1 659 ? -20.359 -8.011 -3.506 1.00 97.25 659 THR A CA 1
ATOM 5361 C C . THR A 1 659 ? -21.235 -8.993 -4.304 1.00 97.25 659 THR A C 1
ATOM 5363 O O . THR A 1 659 ? -20.933 -10.189 -4.272 1.00 97.25 659 THR A O 1
ATOM 5366 N N . PRO A 1 660 ? -22.286 -8.568 -5.040 1.00 97.12 660 PRO A N 1
ATOM 5367 C CA . PRO A 1 660 ? -23.035 -9.497 -5.888 1.00 97.12 660 PRO A CA 1
ATOM 5368 C C . PRO A 1 660 ? -22.181 -10.062 -7.036 1.00 97.12 660 PRO A C 1
ATOM 5370 O O . PRO A 1 660 ? -22.264 -11.258 -7.322 1.00 97.12 660 PRO A O 1
ATOM 5373 N N . LEU A 1 661 ? -21.295 -9.261 -7.643 1.00 97.75 661 LEU A N 1
ATOM 5374 C CA . LEU A 1 661 ? -20.389 -9.734 -8.699 1.00 97.75 661 LEU A CA 1
ATOM 5375 C C . LEU A 1 661 ? -19.436 -10.834 -8.211 1.00 97.75 661 LEU A C 1
ATOM 5377 O O . LEU A 1 661 ? -19.233 -11.821 -8.919 1.00 97.75 661 LEU A O 1
ATOM 5381 N N . TYR A 1 662 ? -18.913 -10.724 -6.989 1.00 98.31 662 TYR A N 1
ATOM 5382 C CA . TYR A 1 662 ? -18.106 -11.763 -6.350 1.00 98.31 662 TYR A CA 1
ATOM 5383 C C . TYR A 1 662 ? -18.853 -13.100 -6.235 1.00 98.31 662 TYR A C 1
ATOM 5385 O O . TYR A 1 662 ? -18.283 -14.155 -6.530 1.00 98.31 662 TYR A O 1
ATOM 5393 N N . ILE A 1 663 ? -20.136 -13.072 -5.857 1.00 98.44 663 ILE A N 1
ATOM 5394 C CA . ILE A 1 663 ? -20.974 -14.279 -5.758 1.00 98.44 663 ILE A CA 1
ATOM 5395 C C . ILE A 1 663 ? -21.128 -14.922 -7.144 1.00 98.44 663 ILE A C 1
ATOM 5397 O O . ILE A 1 663 ? -20.923 -16.132 -7.300 1.00 98.44 663 ILE A O 1
ATOM 5401 N N . VAL A 1 664 ? -21.421 -14.111 -8.167 1.00 98.25 664 VAL A N 1
ATOM 5402 C CA . VAL A 1 664 ? -21.537 -14.570 -9.560 1.00 98.25 664 VAL A CA 1
ATOM 5403 C C . VAL A 1 664 ? -20.212 -15.155 -10.060 1.00 98.25 664 VAL A C 1
ATOM 5405 O O . VAL A 1 664 ? -20.205 -16.227 -10.674 1.00 98.25 664 VAL A O 1
ATOM 5408 N N . LEU A 1 665 ? -19.082 -14.502 -9.769 1.00 98.56 665 LEU A N 1
ATOM 5409 C CA . LEU A 1 665 ? -17.752 -14.980 -10.144 1.00 98.56 665 LEU A CA 1
ATOM 5410 C C . LEU A 1 665 ? -17.408 -16.299 -9.464 1.00 98.56 665 LEU A C 1
ATOM 5412 O O . LEU A 1 665 ? -16.909 -17.193 -10.140 1.00 98.56 665 LEU A O 1
ATOM 5416 N N . ALA A 1 666 ? -17.713 -16.466 -8.177 1.00 98.56 666 ALA A N 1
ATOM 5417 C CA . ALA A 1 666 ? -17.499 -17.730 -7.477 1.00 98.56 666 ALA A CA 1
ATOM 5418 C C . ALA A 1 666 ? -18.307 -18.878 -8.116 1.00 98.56 666 ALA A C 1
ATOM 5420 O O . ALA A 1 666 ? -17.775 -19.970 -8.335 1.00 98.56 666 ALA A O 1
ATOM 5421 N N . GLY A 1 667 ? -19.568 -18.623 -8.488 1.00 98.25 667 GLY A N 1
ATOM 5422 C CA . GLY A 1 667 ? -20.407 -19.594 -9.196 1.00 98.25 667 GLY A CA 1
ATOM 5423 C C . GLY A 1 667 ? -19.879 -19.938 -10.594 1.00 98.25 667 GLY A C 1
ATOM 5424 O O . GLY A 1 667 ? -19.780 -21.113 -10.956 1.00 98.25 667 GLY A O 1
ATOM 5425 N N . LYS A 1 668 ? -19.479 -18.929 -11.378 1.00 98.44 668 LYS A N 1
ATOM 5426 C CA . LYS A 1 668 ? -18.861 -19.135 -12.698 1.00 98.44 668 LYS A CA 1
ATOM 5427 C C . LYS A 1 668 ? -17.526 -19.865 -12.593 1.00 98.44 668 LYS A C 1
ATOM 5429 O O . LYS A 1 668 ? -17.292 -20.795 -13.358 1.00 98.44 668 LYS A O 1
ATOM 5434 N N . TYR A 1 669 ? -16.694 -19.512 -11.619 1.00 98.75 669 TYR A N 1
ATOM 5435 C CA . TYR A 1 669 ? -15.434 -20.193 -11.351 1.00 98.75 669 TYR A CA 1
ATOM 5436 C C . TYR A 1 669 ? -15.661 -21.680 -11.087 1.00 98.75 669 TYR A C 1
ATOM 5438 O O . TYR A 1 669 ? -14.990 -22.508 -11.701 1.00 98.75 669 TYR A O 1
ATOM 5446 N N . LEU A 1 670 ? -16.642 -22.037 -10.249 1.00 98.62 670 LEU A N 1
ATOM 5447 C CA . LEU A 1 670 ? -16.992 -23.437 -10.009 1.00 98.62 670 LEU A CA 1
ATOM 5448 C C . LEU A 1 670 ? -17.393 -24.152 -11.303 1.00 98.62 670 LEU A C 1
ATOM 5450 O O . LEU A 1 670 ? -16.904 -25.244 -11.579 1.00 98.62 670 LEU A O 1
ATOM 5454 N N . ASN A 1 671 ? -18.264 -23.525 -12.097 1.00 98.19 671 ASN A N 1
ATOM 5455 C CA . ASN A 1 671 ? -18.772 -24.110 -13.336 1.00 98.19 671 ASN A CA 1
ATOM 5456 C C . ASN A 1 671 ? -17.673 -24.317 -14.388 1.00 98.19 671 ASN A C 1
ATOM 5458 O O . ASN A 1 671 ? -17.710 -25.312 -15.107 1.00 98.19 671 ASN A O 1
ATOM 5462 N N . HIS A 1 672 ? -16.711 -23.396 -14.482 1.00 97.69 672 HIS A N 1
ATOM 5463 C CA . HIS A 1 672 ? -15.626 -23.464 -15.465 1.00 97.69 672 HIS A CA 1
ATOM 5464 C C . HIS A 1 672 ? -14.480 -24.382 -15.012 1.00 97.69 672 HIS A C 1
ATOM 5466 O O . HIS A 1 672 ? -13.972 -25.162 -15.813 1.00 97.69 672 HIS A O 1
ATOM 5472 N N . SER A 1 673 ? -14.072 -24.303 -13.741 1.00 97.75 673 SER A N 1
ATOM 5473 C CA . SER A 1 673 ? -12.885 -25.009 -13.229 1.00 97.75 673 SER A CA 1
ATOM 5474 C C . SER A 1 673 ? -13.181 -26.386 -12.629 1.00 97.75 673 SER A C 1
ATOM 5476 O O . SER A 1 673 ? -12.309 -27.253 -12.617 1.00 97.75 673 SER A O 1
ATOM 5478 N N . GLY A 1 674 ? -14.384 -26.590 -12.083 1.00 98.06 674 GLY A N 1
ATOM 5479 C CA . GLY A 1 674 ? -14.716 -27.774 -11.292 1.00 98.06 674 GLY A CA 1
ATOM 5480 C C . GLY A 1 674 ? -14.027 -27.855 -9.919 1.00 98.06 674 GLY A C 1
ATOM 5481 O O . GLY A 1 674 ? -14.111 -28.910 -9.286 1.00 98.06 674 GLY A O 1
ATOM 5482 N N . ASP A 1 675 ? -13.369 -26.793 -9.426 1.00 98.44 675 ASP A N 1
ATOM 5483 C CA . ASP A 1 675 ? -12.698 -26.775 -8.109 1.00 98.44 675 ASP A CA 1
ATOM 5484 C C . ASP A 1 675 ? -13.716 -26.650 -6.955 1.00 98.44 675 ASP A C 1
ATOM 5486 O O . ASP A 1 675 ? -13.919 -25.601 -6.336 1.00 98.44 675 ASP A O 1
ATOM 5490 N N . ILE A 1 676 ? -14.390 -27.768 -6.679 1.00 98.56 676 ILE A N 1
ATOM 5491 C CA . ILE A 1 676 ? -15.386 -27.896 -5.610 1.00 98.56 676 ILE A CA 1
ATOM 5492 C C . ILE A 1 676 ? -14.749 -27.676 -4.231 1.00 98.56 676 ILE A C 1
ATOM 5494 O O . ILE A 1 676 ? -15.389 -27.108 -3.344 1.00 98.56 676 ILE A O 1
ATOM 5498 N N . ASP A 1 677 ? -13.513 -28.132 -4.027 1.00 98.56 677 ASP A N 1
ATOM 5499 C CA . ASP A 1 677 ? -12.859 -28.073 -2.719 1.00 98.56 677 ASP A CA 1
ATOM 5500 C C . ASP A 1 677 ? -12.527 -26.633 -2.330 1.00 98.56 677 ASP A C 1
ATOM 5502 O O . ASP A 1 677 ? -12.758 -26.241 -1.183 1.00 98.56 677 ASP A O 1
ATOM 5506 N N . PHE A 1 678 ? -12.071 -25.812 -3.281 1.00 98.56 678 PHE A N 1
ATOM 5507 C CA . PHE A 1 678 ? -11.909 -24.381 -3.045 1.00 98.56 678 PHE A CA 1
ATOM 5508 C C . PHE A 1 678 ? -13.231 -23.724 -2.645 1.00 98.56 678 PHE A C 1
ATOM 5510 O O . PHE A 1 678 ? -13.289 -23.087 -1.598 1.00 98.56 678 PHE A O 1
ATOM 5517 N N . ILE A 1 679 ? -14.307 -23.941 -3.408 1.00 98.38 679 ILE A N 1
ATOM 5518 C CA . ILE A 1 679 ? -15.608 -23.317 -3.122 1.00 98.38 679 ILE A CA 1
ATOM 5519 C C . ILE A 1 679 ? -16.178 -23.761 -1.773 1.00 98.38 679 ILE A C 1
ATOM 5521 O O . ILE A 1 679 ? -16.716 -22.933 -1.040 1.00 98.38 679 ILE A O 1
ATOM 5525 N N . ARG A 1 680 ? -16.018 -25.035 -1.394 1.00 98.56 680 ARG A N 1
ATOM 5526 C CA . ARG A 1 680 ? -16.415 -25.517 -0.061 1.00 98.56 680 ARG A CA 1
ATOM 5527 C C . ARG A 1 680 ? -15.665 -24.794 1.052 1.00 98.56 680 ARG A C 1
ATOM 5529 O O . ARG A 1 680 ? -16.292 -24.369 2.018 1.00 98.56 680 ARG A O 1
ATOM 5536 N N . ASN A 1 681 ? -14.354 -24.617 0.905 1.00 98.44 681 ASN A N 1
ATOM 5537 C CA . ASN A 1 681 ? -13.548 -23.887 1.885 1.00 98.44 681 ASN A CA 1
ATOM 5538 C C . ASN A 1 681 ? -13.920 -22.393 1.928 1.00 98.44 681 ASN A C 1
ATOM 5540 O O . ASN A 1 681 ? -13.966 -21.790 3.000 1.00 98.44 681 ASN A O 1
ATOM 5544 N N . SER A 1 682 ? -14.267 -21.813 0.779 1.00 98.44 682 SER A N 1
ATOM 5545 C CA . SER A 1 682 ? -14.709 -20.422 0.647 1.00 98.44 682 SER A CA 1
ATOM 5546 C C . SER A 1 682 ? -16.175 -20.186 1.030 1.00 98.44 682 SER A C 1
ATOM 5548 O O . SER A 1 682 ? -16.616 -19.039 1.037 1.00 98.44 682 SER A O 1
ATOM 5550 N N . TRP A 1 683 ? -16.943 -21.230 1.364 1.00 98.38 683 TRP A N 1
ATOM 5551 C CA . TRP A 1 683 ? -18.397 -21.124 1.525 1.00 98.38 683 TRP A CA 1
ATOM 5552 C C . TRP A 1 683 ? -18.825 -20.109 2.585 1.00 98.38 683 TRP A C 1
ATOM 5554 O O . TRP A 1 683 ? -19.804 -19.398 2.389 1.00 98.38 683 TRP A O 1
ATOM 5564 N N . HIS A 1 684 ? -18.086 -20.001 3.689 1.00 98.38 684 HIS A N 1
ATOM 5565 C CA . HIS A 1 684 ? -18.394 -19.032 4.739 1.00 98.38 684 HIS A CA 1
ATOM 5566 C C . HIS A 1 684 ? -18.276 -17.578 4.246 1.00 98.38 684 HIS A C 1
ATOM 5568 O O . HIS A 1 684 ? -19.163 -16.777 4.525 1.00 98.38 684 HIS A O 1
ATOM 5574 N N . HIS A 1 685 ? -17.265 -17.256 3.432 1.00 98.62 685 HIS A N 1
ATOM 5575 C CA . HIS A 1 685 ? -17.134 -15.941 2.796 1.00 98.62 685 HIS A CA 1
ATOM 5576 C C . HIS A 1 685 ? -18.265 -15.666 1.800 1.00 98.62 685 HIS A C 1
ATOM 5578 O O . HIS A 1 685 ? -18.840 -14.578 1.799 1.00 98.62 685 HIS A O 1
ATOM 5584 N N . ILE A 1 686 ? -18.617 -16.663 0.980 1.00 98.75 686 ILE A N 1
ATOM 5585 C CA . ILE A 1 686 ? -19.714 -16.561 0.004 1.00 98.75 686 ILE A CA 1
ATOM 5586 C C . ILE A 1 686 ? -21.047 -16.341 0.724 1.00 98.75 686 ILE A C 1
ATOM 5588 O O . ILE A 1 686 ? -21.814 -15.460 0.346 1.00 98.75 686 ILE A O 1
ATOM 5592 N N . LYS A 1 687 ? -21.306 -17.093 1.798 1.00 98.62 687 LYS A N 1
ATOM 5593 C CA . LYS A 1 687 ? -22.503 -16.927 2.622 1.00 98.62 687 LYS A CA 1
ATOM 5594 C C . LYS A 1 687 ? -22.556 -15.535 3.252 1.00 98.62 687 LYS A C 1
ATOM 5596 O O . LYS A 1 687 ? -23.601 -14.906 3.178 1.00 98.62 687 LYS A O 1
ATOM 5601 N N . ASN A 1 688 ? -21.450 -15.035 3.805 1.00 98.44 688 ASN A N 1
ATOM 5602 C CA . ASN A 1 688 ? -21.408 -13.685 4.370 1.00 98.44 688 ASN A CA 1
ATOM 5603 C C . ASN A 1 688 ? -21.691 -12.611 3.307 1.00 98.44 688 ASN A C 1
ATOM 5605 O O . ASN A 1 688 ? -22.406 -11.658 3.590 1.00 98.44 688 ASN A O 1
ATOM 5609 N N . ALA A 1 689 ? -21.195 -12.780 2.075 1.00 98.44 689 ALA A N 1
ATOM 5610 C CA . ALA A 1 689 ? -21.515 -11.882 0.963 1.00 98.44 689 ALA A CA 1
ATOM 5611 C C . ALA A 1 689 ? -23.009 -11.926 0.589 1.00 98.44 689 ALA A C 1
ATOM 5613 O O . ALA A 1 689 ? -23.614 -10.885 0.344 1.00 98.44 689 ALA A O 1
ATOM 5614 N N . ILE A 1 690 ? -23.621 -13.115 0.591 1.00 97.75 690 ILE A N 1
ATOM 5615 C CA . ILE A 1 690 ? -25.064 -13.286 0.359 1.00 97.75 690 ILE A CA 1
ATOM 5616 C C . ILE A 1 690 ? -25.878 -12.617 1.476 1.00 97.75 690 ILE A C 1
ATOM 5618 O O . ILE A 1 690 ? -26.791 -11.845 1.189 1.00 97.75 690 ILE A O 1
ATOM 5622 N N . ASP A 1 691 ? -25.539 -12.890 2.738 1.00 97.31 691 ASP A N 1
ATOM 5623 C CA . ASP A 1 691 ? -26.202 -12.301 3.906 1.00 97.31 691 ASP A CA 1
ATOM 5624 C C . ASP A 1 691 ? -26.075 -10.768 3.883 1.00 97.31 691 ASP A C 1
ATOM 5626 O O . ASP A 1 691 ? -27.049 -10.063 4.154 1.00 97.31 691 ASP A O 1
ATOM 5630 N N . TYR A 1 692 ? -24.907 -10.251 3.479 1.00 96.06 692 TYR A N 1
ATOM 5631 C CA . TYR A 1 692 ? -24.698 -8.827 3.247 1.00 96.06 692 TYR A CA 1
ATOM 5632 C C . TYR A 1 692 ? -25.664 -8.282 2.193 1.00 96.06 692 TYR A C 1
ATOM 5634 O O . TYR A 1 692 ? -26.378 -7.324 2.482 1.00 96.06 692 TYR A O 1
ATOM 5642 N N . CYS A 1 693 ? -25.733 -8.892 1.004 1.00 95.69 693 CYS A N 1
ATOM 5643 C CA . CYS A 1 693 ? -26.649 -8.467 -0.058 1.00 95.69 693 CYS A CA 1
ATOM 5644 C C . CYS A 1 693 ? -28.102 -8.409 0.439 1.00 95.69 693 CYS A C 1
ATOM 5646 O O . CYS A 1 693 ? -28.738 -7.367 0.296 1.00 95.69 693 CYS A O 1
ATOM 5648 N N . TYR A 1 694 ? -28.594 -9.449 1.120 1.00 95.19 694 TYR A N 1
ATOM 5649 C CA . TYR A 1 694 ? -29.939 -9.428 1.712 1.00 95.19 694 TYR A CA 1
ATOM 5650 C C . TYR A 1 694 ? -30.125 -8.319 2.751 1.00 95.19 694 TYR A C 1
ATOM 5652 O O . TYR A 1 694 ? -31.189 -7.717 2.812 1.00 95.19 694 TYR A O 1
ATOM 5660 N N . SER A 1 695 ? -29.098 -8.003 3.546 1.00 93.19 695 SER A N 1
ATOM 5661 C CA . SER A 1 695 ? -29.183 -6.923 4.540 1.00 93.19 695 SER A CA 1
ATOM 5662 C C . SER A 1 695 ? -29.324 -5.521 3.929 1.00 93.19 695 SER A C 1
ATOM 5664 O O . SER A 1 695 ? -29.664 -4.577 4.645 1.00 93.19 695 SER A O 1
ATOM 5666 N N . THR A 1 696 ? -29.049 -5.370 2.626 1.00 92.38 696 THR A N 1
ATOM 5667 C CA . THR A 1 696 ? -29.170 -4.083 1.923 1.00 92.38 696 THR A CA 1
ATOM 5668 C C . THR A 1 696 ? -30.566 -3.805 1.372 1.00 92.38 696 THR A C 1
ATOM 5670 O O . THR A 1 696 ? -30.845 -2.639 1.117 1.00 92.38 696 THR A O 1
ATOM 5673 N N . ASP A 1 697 ? -31.424 -4.821 1.235 1.00 92.44 697 ASP A N 1
ATOM 5674 C CA . ASP A 1 697 ? -32.843 -4.683 0.872 1.00 92.44 697 ASP A CA 1
ATOM 5675 C C . ASP A 1 697 ? -33.647 -4.285 2.122 1.00 92.44 697 ASP A C 1
ATOM 5677 O O . ASP A 1 697 ? -34.025 -5.117 2.953 1.00 92.44 697 ASP A O 1
ATOM 5681 N N . ARG A 1 698 ? -33.817 -2.979 2.327 1.00 89.19 698 ARG A N 1
ATOM 5682 C CA . ARG A 1 698 ? -34.423 -2.410 3.538 1.00 89.19 698 ARG A CA 1
ATOM 5683 C C . ARG A 1 698 ? -35.897 -2.102 3.370 1.00 89.19 698 ARG A C 1
ATOM 5685 O O . ARG A 1 698 ? -36.583 -1.983 4.389 1.00 89.19 698 ARG A O 1
ATOM 5692 N N . ASP A 1 699 ? -36.373 -1.931 2.142 1.00 91.56 699 ASP A N 1
ATOM 5693 C CA . ASP A 1 699 ? -37.798 -1.762 1.863 1.00 91.56 699 ASP A CA 1
ATOM 5694 C C . ASP A 1 699 ? -38.526 -3.088 1.560 1.00 91.56 699 ASP A C 1
ATOM 5696 O O . ASP A 1 699 ? -39.760 -3.131 1.621 1.00 91.56 699 ASP A O 1
ATOM 5700 N N . GLY A 1 700 ? -37.782 -4.187 1.394 1.00 92.44 700 GLY A N 1
ATOM 5701 C CA . GLY A 1 700 ? -38.299 -5.547 1.280 1.00 92.44 700 GLY A CA 1
ATOM 5702 C C . GLY A 1 700 ? -38.857 -5.869 -0.105 1.00 92.44 700 GLY A C 1
ATOM 5703 O O . GLY A 1 700 ? -39.713 -6.756 -0.217 1.00 92.44 700 GLY A O 1
ATOM 5704 N N . ASP A 1 701 ? -38.436 -5.139 -1.140 1.00 93.06 701 ASP A N 1
ATOM 5705 C CA . ASP A 1 701 ? -38.884 -5.336 -2.520 1.00 93.06 701 ASP A CA 1
ATOM 5706 C C . ASP A 1 701 ? -38.060 -6.388 -3.296 1.00 93.06 701 ASP A C 1
ATOM 5708 O O . ASP A 1 701 ? -38.367 -6.677 -4.460 1.00 93.06 701 ASP A O 1
ATOM 5712 N N . MET A 1 702 ? -37.095 -7.033 -2.622 1.00 90.38 702 MET A N 1
ATOM 5713 C CA . MET A 1 702 ? -36.139 -8.018 -3.147 1.00 90.38 702 MET A CA 1
ATOM 5714 C C . MET A 1 702 ? -35.044 -7.428 -4.049 1.00 90.38 702 MET A C 1
ATOM 5716 O O . MET A 1 702 ? -34.303 -8.187 -4.689 1.00 90.38 702 MET A O 1
ATOM 5720 N N . LEU A 1 703 ? -34.911 -6.101 -4.105 1.00 92.94 703 LEU A N 1
ATOM 5721 C CA . LEU A 1 703 ? -33.870 -5.400 -4.843 1.00 92.94 703 LEU A CA 1
ATOM 5722 C C . LEU A 1 703 ? -32.839 -4.823 -3.873 1.00 92.94 703 LEU A C 1
ATOM 5724 O O . LEU A 1 703 ? -33.131 -4.029 -2.989 1.00 92.94 703 LEU A O 1
ATOM 5728 N N . ILE A 1 704 ? -31.575 -5.189 -4.078 1.00 93.56 704 ILE A N 1
ATOM 5729 C CA . ILE A 1 704 ? -30.484 -4.623 -3.285 1.00 93.56 704 ILE A CA 1
ATOM 5730 C C . ILE A 1 704 ? -30.295 -3.126 -3.578 1.00 93.56 704 ILE A C 1
ATOM 5732 O O . ILE A 1 704 ? -30.588 -2.633 -4.676 1.00 93.56 704 ILE A O 1
ATOM 5736 N N . GLU A 1 705 ? -29.768 -2.399 -2.595 1.00 90.44 705 GLU A N 1
ATOM 5737 C CA . GLU A 1 705 ? -29.766 -0.936 -2.584 1.00 90.44 705 GLU A CA 1
ATOM 5738 C C . GLU A 1 705 ? -28.354 -0.338 -2.546 1.00 90.44 705 GLU A C 1
ATOM 5740 O O . GLU A 1 705 ? -27.430 -0.867 -1.930 1.00 90.44 705 GLU A O 1
ATOM 5745 N N . ASN A 1 706 ? -28.211 0.853 -3.128 1.00 87.88 706 ASN A N 1
ATOM 5746 C CA . ASN A 1 706 ? -26.996 1.659 -3.035 1.00 87.88 706 ASN A CA 1
ATOM 5747 C C . ASN A 1 706 ? -26.943 2.540 -1.784 1.00 87.88 706 ASN A C 1
ATOM 5749 O O . ASN A 1 706 ? -25.870 2.983 -1.356 1.00 87.88 706 ASN A O 1
ATOM 5753 N N . THR A 1 707 ? -28.108 2.873 -1.226 1.00 84.31 707 THR A N 1
ATOM 5754 C CA . THR A 1 707 ? -28.215 3.822 -0.114 1.00 84.31 707 THR A CA 1
ATOM 5755 C C . THR A 1 707 ? -27.428 3.302 1.096 1.00 84.31 707 THR A C 1
ATOM 5757 O O . THR A 1 707 ? -27.490 2.124 1.429 1.00 84.31 707 THR A O 1
ATOM 5760 N N . ASN A 1 708 ? -26.643 4.152 1.764 1.00 78.62 708 ASN A N 1
ATOM 5761 C CA . ASN A 1 708 ? -25.724 3.768 2.853 1.00 78.62 708 ASN A CA 1
ATOM 5762 C C . ASN A 1 708 ? -24.664 2.698 2.509 1.00 78.62 708 ASN A C 1
ATOM 5764 O O . ASN A 1 708 ? -23.911 2.300 3.399 1.00 78.62 708 ASN A O 1
ATOM 5768 N N . VAL A 1 709 ? -24.552 2.259 1.255 1.00 82.12 709 VAL A N 1
ATOM 5769 C CA . VAL A 1 709 ? -23.547 1.293 0.790 1.00 82.12 709 VAL A CA 1
ATOM 5770 C C . VAL A 1 709 ? -22.498 2.008 -0.057 1.00 82.12 709 VAL A C 1
ATOM 5772 O O . VAL A 1 709 ? -21.312 1.923 0.265 1.00 82.12 709 VAL A O 1
ATOM 5775 N N . GLY A 1 710 ? -22.939 2.766 -1.065 1.00 82.00 710 GLY A N 1
ATOM 5776 C CA . GLY A 1 710 ? -22.115 3.692 -1.843 1.00 82.00 710 GLY A CA 1
ATOM 5777 C C . GLY A 1 710 ? -22.219 3.511 -3.363 1.00 82.00 710 GLY A C 1
ATOM 5778 O O . GLY A 1 710 ? -22.768 2.527 -3.854 1.00 82.00 710 GLY A O 1
ATOM 5779 N N . HIS A 1 711 ? -21.705 4.499 -4.101 1.00 81.06 711 HIS A N 1
ATOM 5780 C CA . HIS A 1 711 ? -21.762 4.608 -5.567 1.00 81.06 711 HIS A CA 1
ATOM 5781 C C . HIS A 1 711 ? -20.371 4.795 -6.195 1.00 81.06 711 HIS A C 1
ATOM 5783 O O . HIS A 1 711 ? -20.264 5.445 -7.237 1.00 81.06 711 HIS A O 1
ATOM 5789 N N . GLY A 1 712 ? -19.308 4.290 -5.553 1.00 78.25 712 GLY A N 1
ATOM 5790 C CA . GLY A 1 712 ? -17.914 4.530 -5.958 1.00 78.25 712 GLY A CA 1
ATOM 5791 C C . GLY A 1 712 ? -17.663 4.335 -7.460 1.00 78.25 712 GLY A C 1
ATOM 5792 O O . GLY A 1 712 ? -17.008 5.157 -8.094 1.00 78.25 712 GLY A O 1
ATOM 5793 N N . TRP A 1 713 ? -18.341 3.360 -8.079 1.00 75.44 713 TRP A N 1
ATOM 5794 C CA . TRP A 1 713 ? -18.230 3.040 -9.507 1.00 75.44 713 TRP A CA 1
ATOM 5795 C C . TRP A 1 713 ? -18.698 4.152 -10.476 1.00 75.44 713 TRP A C 1
ATOM 5797 O O . TRP A 1 713 ? -18.395 4.070 -11.668 1.00 75.44 713 TRP A O 1
ATOM 5807 N N . VAL A 1 714 ? -19.445 5.161 -10.000 1.00 73.31 714 VAL A N 1
ATOM 5808 C CA . VAL A 1 714 ? -19.961 6.304 -10.789 1.00 73.31 714 VAL A CA 1
ATOM 5809 C C . VAL A 1 714 ? -19.043 7.536 -10.690 1.00 73.31 714 VAL A C 1
ATOM 5811 O O . VAL A 1 714 ? -19.263 8.512 -11.407 1.00 73.31 714 VAL A O 1
ATOM 5814 N N . GLU A 1 715 ? -18.044 7.529 -9.797 1.00 70.56 715 GLU A N 1
ATOM 5815 C CA . GLU A 1 715 ? -17.060 8.615 -9.604 1.00 70.56 715 GLU A CA 1
ATOM 5816 C C . GLU A 1 715 ? -17.681 10.036 -9.511 1.00 70.56 715 GLU A C 1
ATOM 5818 O O . GLU A 1 715 ? -17.147 11.018 -10.027 1.00 70.56 715 GLU A O 1
ATOM 5823 N N . GLY A 1 716 ? -18.845 10.171 -8.860 1.00 64.81 716 GLY A N 1
ATOM 5824 C CA . GLY A 1 716 ? -19.522 11.465 -8.663 1.00 64.81 716 GLY A CA 1
ATOM 5825 C C . GLY A 1 716 ? -20.422 11.946 -9.817 1.00 64.81 716 GLY A C 1
ATOM 5826 O O . GLY A 1 716 ? -20.775 13.124 -9.864 1.00 64.81 716 GLY A O 1
ATOM 5827 N N . GLY A 1 717 ? -20.808 11.065 -10.747 1.00 69.00 717 GLY A N 1
ATOM 5828 C CA . GLY A 1 717 ? -21.775 11.363 -11.819 1.00 69.00 717 GLY A CA 1
ATOM 5829 C C . GLY A 1 717 ? -23.248 11.485 -11.374 1.00 69.00 717 GLY A C 1
ATOM 5830 O O . GLY A 1 717 ? -23.589 11.373 -10.206 1.00 69.00 717 GLY A O 1
ATOM 5831 N N . HIS A 1 718 ? -24.177 11.687 -12.318 1.00 71.88 718 HIS A N 1
ATOM 5832 C CA . HIS A 1 718 ? -25.595 11.992 -12.026 1.00 71.88 718 HIS A CA 1
ATOM 5833 C C . HIS A 1 718 ? -26.399 10.900 -11.296 1.00 71.88 718 HIS A C 1
ATOM 5835 O O . HIS A 1 718 ? -27.467 11.199 -10.770 1.00 71.88 718 HIS A O 1
ATOM 5841 N N . LEU A 1 719 ? -25.922 9.651 -11.276 1.00 69.88 719 LEU A N 1
ATOM 5842 C CA . LEU A 1 719 ? -26.566 8.551 -10.538 1.00 69.88 719 LEU A CA 1
ATOM 5843 C C . LEU A 1 719 ? -26.192 8.539 -9.049 1.00 69.88 719 LEU A C 1
ATOM 5845 O O . LEU A 1 719 ? -26.616 7.660 -8.301 1.00 69.88 719 LEU A O 1
ATOM 5849 N N . PHE A 1 720 ? -25.380 9.501 -8.620 1.00 71.88 720 PHE A N 1
ATOM 5850 C CA . PHE A 1 720 ? -24.942 9.623 -7.247 1.00 71.88 720 PHE A CA 1
ATOM 5851 C C . PHE A 1 720 ? -26.124 9.883 -6.299 1.00 71.88 720 PHE A C 1
ATOM 5853 O O . PHE A 1 720 ? -26.931 10.782 -6.529 1.00 71.88 720 PHE A O 1
ATOM 5860 N N . GLY A 1 721 ? -26.229 9.079 -5.235 1.00 73.75 721 GLY A N 1
ATOM 5861 C CA . GLY A 1 721 ? -27.340 9.141 -4.277 1.00 73.75 721 GLY A CA 1
ATOM 5862 C C . GLY A 1 721 ? -28.607 8.392 -4.709 1.00 73.75 721 GLY A C 1
ATOM 5863 O O . GLY A 1 721 ? -29.646 8.553 -4.072 1.00 73.75 721 GLY A O 1
ATOM 5864 N N . SER A 1 722 ? -28.549 7.577 -5.770 1.00 82.81 722 SER A N 1
ATOM 5865 C CA . SER A 1 722 ? -29.671 6.711 -6.146 1.00 82.81 722 SER A CA 1
ATOM 5866 C C . SER A 1 722 ? -30.015 5.715 -5.031 1.00 82.81 722 SER A C 1
ATOM 5868 O O . SER A 1 722 ? -29.141 5.253 -4.296 1.00 82.81 722 SER A O 1
ATOM 5870 N N . HIS A 1 723 ? -31.298 5.379 -4.898 1.00 86.50 723 HIS A N 1
ATOM 5871 C CA . HIS A 1 723 ? -31.732 4.376 -3.930 1.00 86.50 723 HIS A CA 1
ATOM 5872 C C . HIS A 1 723 ? -31.274 2.974 -4.342 1.00 86.50 723 HIS A C 1
ATOM 5874 O O . HIS A 1 723 ? -30.499 2.340 -3.631 1.00 86.50 723 HIS A O 1
ATOM 5880 N N . SER A 1 724 ? -31.660 2.567 -5.549 1.00 86.44 724 SER A N 1
ATOM 5881 C CA . SER A 1 724 ? -31.182 1.385 -6.258 1.00 86.44 724 SER A CA 1
ATOM 5882 C C . SER A 1 724 ? -30.975 1.739 -7.739 1.00 86.44 724 SER A C 1
ATOM 5884 O O . SER A 1 724 ? -31.365 2.821 -8.194 1.00 86.44 724 SER A O 1
ATOM 5886 N N . SER A 1 725 ? -30.331 0.856 -8.502 1.00 88.19 725 SER A N 1
ATOM 5887 C CA . SER A 1 725 ? -30.071 1.059 -9.932 1.00 88.19 725 SER A CA 1
ATOM 5888 C C . SER A 1 725 ? -30.336 -0.211 -10.735 1.00 88.19 725 SER A C 1
ATOM 5890 O O . SER A 1 725 ? -30.148 -1.320 -10.235 1.00 88.19 725 SER A O 1
ATOM 5892 N N . LEU A 1 726 ? -30.716 -0.057 -12.009 1.00 90.44 726 LEU A N 1
ATOM 5893 C CA . LEU A 1 726 ? -30.918 -1.199 -12.909 1.00 90.44 726 LEU A CA 1
ATOM 5894 C C . LEU A 1 726 ? -29.653 -2.061 -13.026 1.00 90.44 726 LEU A C 1
ATOM 5896 O O . LEU A 1 726 ? -29.742 -3.280 -13.063 1.00 90.44 726 LEU A O 1
ATOM 5900 N N . TYR A 1 727 ? -28.476 -1.432 -13.063 1.00 90.12 727 TYR A N 1
ATOM 5901 C CA . TYR A 1 727 ? -27.198 -2.142 -13.105 1.00 90.12 727 TYR A CA 1
ATOM 5902 C C . TYR A 1 727 ? -27.003 -3.020 -11.864 1.00 90.12 727 TYR A C 1
ATOM 5904 O O . TYR A 1 727 ? -26.838 -4.227 -12.006 1.00 90.12 727 TYR A O 1
ATOM 5912 N N . LEU A 1 728 ? -27.108 -2.437 -10.664 1.00 91.69 728 LEU A N 1
ATOM 5913 C CA . LEU A 1 728 ? -26.929 -3.171 -9.409 1.00 91.69 728 LEU A CA 1
ATOM 5914 C C . LEU A 1 728 ? -27.912 -4.343 -9.296 1.00 91.69 728 LEU A C 1
ATOM 5916 O O . LEU A 1 728 ? -27.521 -5.468 -9.002 1.00 91.69 728 LEU A O 1
ATOM 5920 N N . THR A 1 729 ? -29.189 -4.077 -9.563 1.00 91.50 729 THR A N 1
ATOM 5921 C CA . THR A 1 729 ? -30.240 -5.100 -9.495 1.00 91.50 729 THR A CA 1
ATOM 5922 C C . THR A 1 729 ? -30.044 -6.198 -10.536 1.00 91.50 729 THR A C 1
ATOM 5924 O O . THR A 1 729 ? -30.331 -7.353 -10.246 1.00 91.50 729 THR A O 1
ATOM 5927 N N . SER A 1 730 ? -29.474 -5.881 -11.705 1.00 92.25 730 SER A N 1
ATOM 5928 C CA . SER A 1 730 ? -29.107 -6.880 -12.720 1.00 92.25 730 SER A CA 1
ATOM 5929 C C . SER A 1 730 ? -27.893 -7.723 -12.330 1.00 92.25 730 SER A C 1
ATOM 5931 O O . SER A 1 730 ? -27.778 -8.848 -12.797 1.00 92.25 730 SER A O 1
ATOM 5933 N N . CYS A 1 731 ? -26.973 -7.199 -11.515 1.00 92.00 731 CYS A N 1
ATOM 5934 C CA . CYS A 1 731 ? -25.884 -8.003 -10.954 1.00 92.00 731 CYS A CA 1
ATOM 5935 C C . CYS A 1 731 ? -26.391 -8.997 -9.899 1.00 92.00 731 CYS A C 1
ATOM 5937 O O . CYS A 1 731 ? -25.757 -10.028 -9.690 1.00 92.00 731 CYS A O 1
ATOM 5939 N N . TRP A 1 732 ? -27.485 -8.659 -9.208 1.00 92.62 732 TRP A N 1
ATOM 5940 C CA . TRP A 1 732 ? -28.072 -9.477 -8.148 1.00 92.62 732 TRP A CA 1
ATOM 5941 C C . TRP A 1 732 ? -29.042 -10.551 -8.652 1.00 92.62 732 TRP A C 1
ATOM 5943 O O . TRP A 1 732 ? -29.052 -11.654 -8.107 1.00 92.62 732 TRP A O 1
ATOM 5953 N N . ALA A 1 733 ? -29.857 -10.218 -9.655 1.00 86.31 733 ALA A N 1
ATOM 5954 C CA . ALA A 1 733 ? -30.807 -11.134 -10.289 1.00 86.31 733 ALA A CA 1
ATOM 5955 C C . ALA A 1 733 ? -30.105 -12.293 -11.015 1.00 86.31 733 ALA A C 1
ATOM 5957 O O . ALA A 1 733 ? -30.644 -13.424 -10.943 1.00 86.31 733 ALA A O 1
#

Radius of gyration: 29.53 Å; chains: 1; bounding box: 74×76×90 Å